Protein 6KIP (pdb70)

Structure (mmCIF, N/CA/C/O backbone):
data_6KIP
#
_entry.id   6KIP
#
_cell.length_a   98.012
_cell.length_b   98.012
_cell.length_c   140.000
_cell.angle_alpha   90.000
_cell.angle_beta   90.000
_cell.angle_gamma   90.000
#
_symmetry.space_group_name_H-M   'P 41 21 2'
#
loop_
_entity.id
_entity.type
_entity.pdbx_description
1 polymer 'Receptor-type tyrosine-protein phosphatase delta'
2 polymer Liprin-alpha-3
3 water water
#
loop_
_atom_site.group_PDB
_atom_site.id
_atom_site.type_symbol
_atom_site.label_atom_id
_atom_site.label_alt_id
_atom_site.label_comp_id
_atom_site.label_asym_id
_atom_site.label_entity_id
_atom_site.label_seq_id
_atom_site.pdbx_PDB_ins_code
_atom_site.Cartn_x
_atom_site.Cartn_y
_atom_site.Cartn_z
_atom_site.occupancy
_atom_site.B_iso_or_equiv
_atom_site.auth_seq_id
_atom_site.auth_comp_id
_atom_site.auth_asym_id
_atom_site.auth_atom_id
_atom_site.pdbx_PDB_model_num
ATOM 1 N N . MET A 1 1 ? 64.286 -10.958 -17.685 1.00 60.46 1212 MET A N 1
ATOM 2 C CA . MET A 1 1 ? 64.215 -12.307 -17.132 1.00 65.18 1212 MET A CA 1
ATOM 3 C C . MET A 1 1 ? 62.779 -12.718 -16.842 1.00 68.59 1212 MET A C 1
ATOM 4 O O . MET A 1 1 ? 62.031 -11.975 -16.201 1.00 71.69 1212 MET A O 1
ATOM 9 N N . ASN A 1 2 ? 62.392 -13.901 -17.313 1.00 66.05 1213 ASN A N 1
ATOM 10 C CA . ASN A 1 2 ? 61.020 -14.345 -17.137 1.00 56.91 1213 ASN A CA 1
ATOM 11 C C . ASN A 1 2 ? 60.779 -14.845 -15.728 1.00 47.09 1213 ASN A C 1
ATOM 12 O O . ASN A 1 2 ? 61.417 -15.791 -15.266 1.00 48.03 1213 ASN A O 1
ATOM 17 N N . THR A 1 3 ? 59.845 -14.192 -15.053 1.00 33.43 1214 THR A N 1
ATOM 18 C CA . THR A 1 3 ? 59.471 -14.555 -13.702 1.00 28.68 1214 THR A CA 1
ATOM 19 C C . THR A 1 3 ? 58.030 -15.034 -13.679 1.00 25.37 1214 THR A C 1
ATOM 20 O O . THR A 1 3 ? 57.435 -15.173 -12.615 1.00 23.87 1214 THR A O 1
ATOM 24 N N . GLU A 1 4 ? 57.457 -15.259 -14.854 1.00 25.55 1215 GLU A N 1
ATOM 25 C CA . GLU A 1 4 ? 56.104 -15.788 -14.896 1.00 28.32 1215 GLU A CA 1
ATOM 26 C C . GLU A 1 4 ? 56.221 -17.292 -14.965 1.00 29.03 1215 GLU A C 1
ATOM 27 O O . GLU A 1 4 ? 56.866 -17.824 -15.856 1.00 32.92 1215 GLU A O 1
ATOM 33 N N . VAL A 1 5 ? 55.613 -17.986 -14.017 1.00 23.08 1216 VAL A N 1
ATOM 34 C CA . VAL A 1 5 ? 55.776 -19.426 -13.981 1.00 34.83 1216 VAL A CA 1
ATOM 35 C C . VAL A 1 5 ? 54.417 -20.113 -14.014 1.00 28.90 1216 VAL A C 1
ATOM 36 O O . VAL A 1 5 ? 53.483 -19.690 -13.332 1.00 29.52 1216 VAL A O 1
ATOM 40 N N . PRO A 1 6 ? 54.281 -21.148 -14.849 1.00 27.38 1217 PRO A N 1
ATOM 41 C CA . PRO A 1 6 ? 53.036 -21.920 -14.818 1.00 29.56 1217 PRO A CA 1
ATOM 42 C C . PRO A 1 6 ? 52.933 -22.689 -13.505 1.00 27.71 1217 PRO A C 1
ATOM 43 O O . PRO A 1 6 ? 53.967 -23.024 -12.926 1.00 27.96 1217 PRO A O 1
ATOM 47 N N . ALA A 1 7 ? 51.713 -22.947 -13.044 1.00 28.50 1218 ALA A N 1
ATOM 48 C CA . ALA A 1 7 ? 51.489 -23.555 -11.731 1.00 28.17 1218 ALA A CA 1
ATOM 49 C C . ALA A 1 7 ? 52.348 -24.802 -11.514 1.00 29.51 1218 ALA A C 1
ATOM 50 O O . ALA A 1 7 ? 52.983 -24.956 -10.479 1.00 27.88 1218 ALA A O 1
ATOM 52 N N . ARG A 1 8 ? 52.382 -25.678 -12.513 1.00 31.58 1219 ARG A N 1
ATOM 53 C CA . ARG A 1 8 ? 53.067 -26.957 -12.373 1.00 29.70 1219 ARG A CA 1
ATOM 54 C C . ARG A 1 8 ? 54.585 -26.788 -12.210 1.00 28.07 1219 ARG A C 1
ATOM 55 O O . ARG A 1 8 ? 55.273 -27.716 -11.808 1.00 31.29 1219 ARG A O 1
ATOM 63 N N . ASN A 1 9 ? 55.104 -25.601 -12.507 1.00 25.27 1220 ASN A N 1
ATOM 64 C CA . ASN A 1 9 ? 56.534 -25.359 -12.348 1.00 27.47 1220 ASN A CA 1
ATOM 65 C C . ASN A 1 9 ? 56.873 -24.565 -11.089 1.00 28.70 1220 ASN A C 1
ATOM 66 O O . ASN A 1 9 ? 58.042 -24.279 -10.815 1.00 26.84 1220 ASN A O 1
ATOM 71 N N . LEU A 1 10 ? 55.852 -24.237 -10.314 1.00 23.84 1221 LEU A N 1
ATOM 72 C CA . LEU A 1 10 ? 56.042 -23.351 -9.166 1.00 24.02 1221 LEU A CA 1
ATOM 73 C C . LEU A 1 10 ? 56.903 -23.985 -8.076 1.00 24.09 1221 LEU A C 1
ATOM 74 O O . LEU A 1 10 ? 57.766 -23.328 -7.501 1.00 26.97 1221 LEU A O 1
ATOM 79 N N . TYR A 1 11 ? 56.673 -25.258 -7.794 1.00 24.57 1222 TYR A N 1
ATOM 80 C CA . TYR A 1 11 ? 57.520 -25.969 -6.838 1.00 30.47 1222 TYR A CA 1
ATOM 81 C C . TYR A 1 11 ? 58.994 -25.890 -7.252 1.00 38.11 1222 TYR A C 1
ATOM 82 O O . TYR A 1 11 ? 59.846 -25.493 -6.453 1.00 28.61 1222 TYR A O 1
ATOM 91 N N . ALA A 1 12 ? 59.290 -26.265 -8.497 1.00 28.96 1223 ALA A N 1
ATOM 92 C CA . ALA A 1 12 ? 60.666 -26.286 -8.982 1.00 33.75 1223 ALA A CA 1
ATOM 93 C C . ALA A 1 12 ? 61.283 -24.886 -9.008 1.00 31.10 1223 ALA A C 1
ATOM 94 O O . ALA A 1 12 ? 62.437 -24.704 -8.635 1.00 32.67 1223 ALA A O 1
ATOM 96 N N . TYR A 1 13 ? 60.506 -23.903 -9.444 1.00 29.44 1224 TYR A N 1
ATOM 97 C CA . TYR A 1 13 ? 60.957 -22.514 -9.465 1.00 29.32 1224 TYR A CA 1
ATOM 98 C C . TYR A 1 13 ? 61.383 -22.012 -8.077 1.00 30.96 1224 TYR A C 1
ATOM 99 O O . TYR A 1 13 ? 62.446 -21.412 -7.920 1.00 30.47 1224 TYR A O 1
ATOM 108 N N . ILE A 1 14 ? 60.547 -22.261 -7.076 1.00 27.71 1225 ILE A N 1
ATOM 109 C CA . ILE A 1 14 ? 60.851 -21.862 -5.705 1.00 27.63 1225 ILE A CA 1
ATOM 110 C C . ILE A 1 14 ? 62.111 -22.567 -5.191 1.00 30.48 1225 ILE A C 1
ATOM 111 O O . ILE A 1 14 ? 62.959 -21.946 -4.549 1.00 30.79 1225 ILE A O 1
ATOM 116 N N . GLN A 1 15 ? 62.231 -23.858 -5.483 1.00 30.90 1226 GLN A N 1
ATOM 117 C CA . GLN A 1 15 ? 63.432 -24.618 -5.121 1.00 33.33 1226 GLN A CA 1
ATOM 118 C C . GLN A 1 15 ? 64.697 -23.978 -5.700 1.00 35.18 1226 GLN A C 1
ATOM 119 O O . GLN A 1 15 ? 65.714 -23.881 -5.021 1.00 38.05 1226 GLN A O 1
ATOM 125 N N . LYS A 1 16 ? 64.629 -23.534 -6.951 1.00 36.76 1227 LYS A N 1
ATOM 126 C CA . LYS A 1 16 ? 65.779 -22.905 -7.592 1.00 38.42 1227 LYS A CA 1
ATOM 127 C C . LYS A 1 16 ? 66.135 -21.563 -6.933 1.00 36.72 1227 LYS A C 1
ATOM 128 O O . LYS A 1 16 ? 67.312 -21.218 -6.821 1.00 41.79 1227 LYS A O 1
ATOM 134 N N . LEU A 1 17 ? 65.122 -20.815 -6.500 1.00 34.31 1228 LEU A N 1
ATOM 135 C CA . LEU A 1 17 ? 65.349 -19.555 -5.789 1.00 34.53 1228 LEU A CA 1
ATOM 136 C C . LEU A 1 17 ? 66.049 -19.752 -4.441 1.00 36.33 1228 LEU A C 1
ATOM 137 O O . LEU A 1 17 ? 66.894 -18.945 -4.060 1.00 37.82 1228 LEU A O 1
ATOM 142 N N . THR A 1 18 ? 65.693 -20.819 -3.726 1.00 43.35 1229 THR A N 1
ATOM 143 C CA . THR A 1 18 ? 66.305 -21.133 -2.430 1.00 51.66 1229 THR A CA 1
ATOM 144 C C . THR A 1 18 ? 67.773 -21.481 -2.577 1.00 59.71 1229 THR A C 1
ATOM 145 O O . THR A 1 18 ? 68.553 -21.388 -1.625 1.00 64.39 1229 THR A O 1
ATOM 149 N N . GLN A 1 19 ? 68.144 -21.883 -3.785 1.00 66.25 1230 GLN A N 1
ATOM 150 C CA . GLN A 1 19 ? 69.500 -22.327 -4.054 1.00 71.41 1230 GLN A CA 1
ATOM 151 C C . GLN A 1 19 ? 70.398 -21.224 -4.581 1.00 68.06 1230 GLN A C 1
ATOM 152 O O . GLN A 1 19 ? 69.952 -20.248 -5.187 1.00 61.81 1230 GLN A O 1
ATOM 158 N N . ILE A 1 20 ? 71.683 -21.424 -4.338 1.00 73.59 1231 ILE A N 1
ATOM 159 C CA . ILE A 1 20 ? 72.735 -20.514 -4.740 1.00 78.37 1231 ILE A CA 1
ATOM 160 C C . ILE A 1 20 ? 73.687 -21.273 -5.662 1.00 82.53 1231 ILE A C 1
ATOM 161 O O . ILE A 1 20 ? 74.149 -22.363 -5.316 1.00 81.69 1231 ILE A O 1
ATOM 166 N N . GLU A 1 21 ? 73.971 -20.721 -6.839 1.00 88.25 1232 GLU A N 1
ATOM 167 C CA . GLU A 1 21 ? 74.758 -21.472 -7.818 1.00 98.76 1232 GLU A CA 1
ATOM 168 C C . GLU A 1 21 ? 75.487 -20.592 -8.853 1.00 106.38 1232 GLU A C 1
ATOM 169 O O . GLU A 1 21 ? 75.172 -19.409 -9.009 1.00 107.85 1232 GLU A O 1
ATOM 175 N N . THR A 1 22 ? 76.467 -21.195 -9.536 1.00 105.10 1233 THR A N 1
ATOM 176 C CA . THR A 1 22 ? 77.340 -20.546 -10.532 1.00 105.62 1233 THR A CA 1
ATOM 177 C C . THR A 1 22 ? 78.081 -19.296 -10.044 1.00 105.89 1233 THR A C 1
ATOM 178 O O . THR A 1 22 ? 78.093 -18.272 -10.730 1.00 105.57 1233 THR A O 1
ATOM 182 N N . GLY A 1 23 ? 78.705 -19.382 -8.872 1.00 107.31 1234 GLY A N 1
ATOM 183 C CA . GLY A 1 23 ? 79.641 -18.360 -8.424 1.00 109.07 1234 GLY A CA 1
ATOM 184 C C . GLY A 1 23 ? 79.112 -17.022 -7.920 1.00 106.99 1234 GLY A C 1
ATOM 185 O O . GLY A 1 23 ? 79.772 -15.993 -8.089 1.00 107.64 1234 GLY A O 1
ATOM 186 N N . GLU A 1 24 ? 77.935 -17.017 -7.301 1.00 102.12 1235 GLU A N 1
ATOM 187 C CA . GLU A 1 24 ? 77.476 -15.824 -6.598 1.00 100.58 1235 GLU A CA 1
ATOM 188 C C . GLU A 1 24 ? 77.311 -16.137 -5.121 1.00 99.80 1235 GLU A C 1
ATOM 189 O O . GLU A 1 24 ? 77.003 -17.268 -4.756 1.00 100.20 1235 GLU A O 1
ATOM 195 N N . ASN A 1 25 ? 77.534 -15.138 -4.276 1.00 99.24 1236 ASN A N 1
ATOM 196 C CA . ASN A 1 25 ? 77.403 -15.313 -2.834 1.00 99.04 1236 ASN A CA 1
ATOM 197 C C . ASN A 1 25 ? 75.948 -15.471 -2.371 1.00 91.04 1236 ASN A C 1
ATOM 198 O O . ASN A 1 25 ? 75.691 -16.056 -1.319 1.00 89.78 1236 ASN A O 1
ATOM 203 N N . VAL A 1 26 ? 74.999 -14.964 -3.158 1.00 83.38 1237 VAL A N 1
ATOM 204 C CA . VAL A 1 26 ? 73.609 -14.875 -2.704 1.00 77.08 1237 VAL A CA 1
ATOM 205 C C . VAL A 1 26 ? 72.620 -15.784 -3.459 1.00 67.68 1237 VAL A C 1
ATOM 206 O O . VAL A 1 26 ? 72.851 -16.163 -4.610 1.00 67.89 1237 VAL A O 1
ATOM 210 N N . THR A 1 27 ? 71.515 -16.120 -2.795 1.00 55.93 1238 THR A N 1
ATOM 211 C CA . THR A 1 27 ? 70.484 -16.990 -3.365 1.00 49.35 1238 THR A CA 1
ATOM 212 C C . THR A 1 27 ? 69.696 -16.319 -4.484 1.00 46.77 1238 THR A C 1
ATOM 213 O O . THR A 1 27 ? 69.673 -15.092 -4.587 1.00 46.14 1238 THR A O 1
ATOM 217 N N . GLY A 1 28 ? 69.038 -17.135 -5.306 1.00 43.72 1239 GLY A N 1
ATOM 218 C CA . GLY A 1 28 ? 68.204 -16.647 -6.392 1.00 39.53 1239 GLY A CA 1
ATOM 219 C C . GLY A 1 28 ? 67.080 -15.766 -5.886 1.00 36.10 1239 GLY A C 1
ATOM 220 O O . GLY A 1 28 ? 66.703 -14.797 -6.547 1.00 35.43 1239 GLY A O 1
ATOM 221 N N . MET A 1 29 ? 66.554 -16.096 -4.707 1.00 35.75 1240 MET A N 1
ATOM 222 C CA . MET A 1 29 ? 65.497 -15.300 -4.083 1.00 35.69 1240 MET A CA 1
ATOM 223 C C . MET A 1 29 ? 65.996 -13.892 -3.761 1.00 40.00 1240 MET A C 1
ATOM 224 O O . MET A 1 29 ? 65.348 -12.893 -4.094 1.00 38.98 1240 MET A O 1
ATOM 229 N N . GLU A 1 30 ? 67.155 -13.816 -3.120 1.00 39.94 1241 GLU A N 1
ATOM 230 C CA . GLU A 1 30 ? 67.715 -12.532 -2.722 1.00 42.89 1241 GLU A CA 1
ATOM 231 C C . GLU A 1 30 ? 68.025 -11.676 -3.947 1.00 39.75 1241 GLU A C 1
ATOM 232 O O . GLU A 1 30 ? 67.816 -10.462 -3.931 1.00 40.82 1241 GLU A O 1
ATOM 238 N N . LEU A 1 31 ? 68.507 -12.313 -5.011 1.00 39.40 1242 LEU A N 1
ATOM 239 C CA . LEU A 1 31 ? 68.810 -11.609 -6.257 1.00 43.25 1242 LEU A CA 1
ATOM 240 C C . LEU A 1 31 ? 67.541 -11.037 -6.889 1.00 43.50 1242 LEU A C 1
ATOM 241 O O . LEU A 1 31 ? 67.526 -9.914 -7.396 1.00 41.02 1242 LEU A O 1
ATOM 246 N N . GLU A 1 32 ? 66.471 -11.820 -6.848 1.00 34.99 1243 GLU A N 1
ATOM 247 C CA . GLU A 1 32 ? 65.223 -11.411 -7.448 1.00 32.98 1243 GLU A CA 1
ATOM 248 C C . GLU A 1 32 ? 64.630 -10.233 -6.673 1.00 34.60 1243 GLU A C 1
ATOM 249 O O . GLU A 1 32 ? 64.234 -9.233 -7.270 1.00 31.54 1243 GLU A O 1
ATOM 255 N N . PHE A 1 33 ? 64.599 -10.338 -5.344 1.00 32.34 1244 PHE A N 1
ATOM 256 C CA . PHE A 1 33 ? 64.080 -9.254 -4.504 1.00 31.34 1244 PHE A CA 1
ATOM 257 C C . PHE A 1 33 ? 64.858 -7.959 -4.707 1.00 32.16 1244 PHE A C 1
ATOM 258 O O . PHE A 1 33 ? 64.275 -6.881 -4.733 1.00 35.15 1244 PHE A O 1
ATOM 266 N N . LYS A 1 34 ? 66.172 -8.058 -4.863 1.00 34.54 1245 LYS A N 1
ATOM 267 C CA . LYS A 1 34 ? 66.986 -6.856 -5.044 1.00 37.64 1245 LYS A CA 1
ATOM 268 C C . LYS A 1 34 ? 66.750 -6.245 -6.417 1.00 39.52 1245 LYS A C 1
ATOM 269 O O . LYS A 1 34 ? 66.890 -5.037 -6.596 1.00 40.05 1245 LYS A O 1
ATOM 275 N N . ARG A 1 35 ? 66.361 -7.080 -7.374 1.00 38.59 1246 ARG A N 1
ATOM 276 C CA . ARG A 1 35 ? 66.091 -6.623 -8.731 1.00 42.43 1246 ARG A CA 1
ATOM 277 C C . ARG A 1 35 ? 64.854 -5.716 -8.786 1.00 44.23 1246 ARG A C 1
ATOM 278 O O . ARG A 1 35 ? 64.705 -4.903 -9.701 1.00 45.34 1246 ARG A O 1
ATOM 286 N N . LEU A 1 36 ? 63.974 -5.846 -7.797 1.00 41.79 1247 LEU A N 1
ATOM 287 C CA . LEU A 1 36 ? 62.816 -4.959 -7.696 1.00 43.09 1247 LEU A CA 1
ATOM 288 C C . LEU A 1 36 ? 63.232 -3.510 -7.481 1.00 45.88 1247 LEU A C 1
ATOM 289 O O . LEU A 1 36 ? 62.526 -2.595 -7.888 1.00 49.88 1247 LEU A O 1
ATOM 294 N N . ALA A 1 37 ? 64.369 -3.313 -6.823 1.00 52.87 1248 ALA A N 1
ATOM 295 C CA . ALA A 1 37 ? 64.846 -1.978 -6.461 1.00 60.58 1248 ALA A CA 1
ATOM 296 C C . ALA A 1 37 ? 65.045 -1.051 -7.664 1.00 69.10 1248 ALA A C 1
ATOM 297 O O . ALA A 1 37 ? 64.589 0.094 -7.647 1.00 73.98 1248 ALA A O 1
ATOM 299 N N . SER A 1 38 ? 65.716 -1.548 -8.701 1.00 71.64 1249 SER A N 1
ATOM 300 C CA . SER A 1 38 ? 66.031 -0.753 -9.893 1.00 75.28 1249 SER A CA 1
ATOM 301 C C . SER A 1 38 ? 64.808 -0.108 -10.553 1.00 76.13 1249 SER A C 1
ATOM 302 O O . SER A 1 38 ? 64.914 0.931 -11.214 1.00 75.50 1249 SER A O 1
ATOM 305 N N . SER A 1 39 ? 63.653 -0.737 -10.370 1.00 74.95 1250 SER A N 1
ATOM 306 C CA . SER A 1 39 ? 62.408 -0.253 -10.949 1.00 77.88 1250 SER A CA 1
ATOM 307 C C . SER A 1 39 ? 61.982 1.073 -10.321 1.00 77.70 1250 SER A C 1
ATOM 308 O O . SER A 1 39 ? 62.151 2.138 -10.917 1.00 79.52 1250 SER A O 1
ATOM 311 N N . THR A 1 43 ? 56.831 5.399 -10.965 1.00 82.91 1254 THR A N 1
ATOM 312 C CA . THR A 1 43 ? 57.340 6.476 -10.122 1.00 81.52 1254 THR A CA 1
ATOM 313 C C . THR A 1 43 ? 56.627 7.794 -10.418 1.00 77.35 1254 THR A C 1
ATOM 314 O O . THR A 1 43 ? 56.622 8.276 -11.555 1.00 76.16 1254 THR A O 1
ATOM 318 N N . SER A 1 44 ? 56.016 8.357 -9.378 1.00 71.29 1255 SER A N 1
ATOM 319 C CA . SER A 1 44 ? 55.408 9.687 -9.426 1.00 63.90 1255 SER A CA 1
ATOM 320 C C . SER A 1 44 ? 56.123 10.592 -8.404 1.00 58.93 1255 SER A C 1
ATOM 321 O O . SER A 1 44 ? 57.283 10.350 -8.076 1.00 56.36 1255 SER A O 1
ATOM 324 N N . ARG A 1 45 ? 55.446 11.618 -7.896 1.00 58.73 1256 ARG A N 1
ATOM 325 C CA . ARG A 1 45 ? 56.086 12.569 -6.975 1.00 55.75 1256 ARG A CA 1
ATOM 326 C C . ARG A 1 45 ? 55.409 12.611 -5.604 1.00 46.22 1256 ARG A C 1
ATOM 327 O O . ARG A 1 45 ? 54.246 12.248 -5.477 1.00 40.35 1256 ARG A O 1
ATOM 335 N N . PHE A 1 46 ? 56.135 13.074 -4.589 1.00 49.07 1257 PHE A N 1
ATOM 336 C CA . PHE A 1 46 ? 55.557 13.294 -3.259 1.00 48.95 1257 PHE A CA 1
ATOM 337 C C . PHE A 1 46 ? 55.363 14.783 -2.974 1.00 55.77 1257 PHE A C 1
ATOM 338 O O . PHE A 1 46 ? 56.257 15.431 -2.431 1.00 65.56 1257 PHE A O 1
ATOM 346 N N . ILE A 1 47 ? 54.199 15.323 -3.322 1.00 55.85 1258 ILE A N 1
ATOM 347 C CA . ILE A 1 47 ? 53.965 16.757 -3.172 1.00 61.28 1258 ILE A CA 1
ATOM 348 C C . ILE A 1 47 ? 53.216 17.086 -1.873 1.00 62.16 1258 ILE A C 1
ATOM 349 O O . ILE A 1 47 ? 53.798 17.660 -0.950 1.00 45.04 1258 ILE A O 1
ATOM 354 N N . SER A 1 48 ? 51.938 16.712 -1.805 1.00 49.54 1259 SER A N 1
ATOM 355 C CA . SER A 1 48 ? 51.106 16.980 -0.630 1.00 49.29 1259 SER A CA 1
ATOM 356 C C . SER A 1 48 ? 51.721 16.438 0.658 1.00 45.38 1259 SER A C 1
ATOM 357 O O . SER A 1 48 ? 51.666 17.082 1.707 1.00 37.43 1259 SER A O 1
ATOM 360 N N . ALA A 1 49 ? 52.322 15.259 0.567 1.00 44.08 1260 ALA A N 1
ATOM 361 C CA . ALA A 1 49 ? 52.876 14.589 1.738 1.00 47.71 1260 ALA A CA 1
ATOM 362 C C . ALA A 1 49 ? 54.007 15.368 2.417 1.00 50.63 1260 ALA A C 1
ATOM 363 O O . ALA A 1 49 ? 54.240 15.201 3.618 1.00 50.42 1260 ALA A O 1
ATOM 365 N N . ASN A 1 50 ? 54.702 16.212 1.653 1.00 50.30 1261 ASN A N 1
ATOM 366 C CA . ASN A 1 50 ? 55.874 16.935 2.167 1.00 51.91 1261 ASN A CA 1
ATOM 367 C C . ASN A 1 50 ? 55.586 18.354 2.643 1.00 56.34 1261 ASN A C 1
ATOM 368 O O . ASN A 1 50 ? 56.499 19.076 3.053 1.00 57.14 1261 ASN A O 1
ATOM 373 N N . LEU A 1 51 ? 54.325 18.761 2.571 1.00 57.74 1262 LEU A N 1
ATOM 374 C CA . LEU A 1 51 ? 53.921 20.056 3.101 1.00 64.02 1262 LEU A CA 1
ATOM 375 C C . LEU A 1 51 ? 54.101 20.062 4.620 1.00 64.60 1262 LEU A C 1
ATOM 376 O O . LEU A 1 51 ? 53.643 19.144 5.300 1.00 68.62 1262 LEU A O 1
ATOM 381 N N . PRO A 1 52 ? 54.784 21.088 5.154 1.00 55.86 1263 PRO A N 1
ATOM 382 C CA . PRO A 1 52 ? 55.010 21.248 6.597 1.00 55.32 1263 PRO A CA 1
ATOM 383 C C . PRO A 1 52 ? 53.735 21.073 7.417 1.00 51.42 1263 PRO A C 1
ATOM 384 O O . PRO A 1 52 ? 53.782 20.586 8.543 1.00 51.84 1263 PRO A O 1
ATOM 388 N N . CYS A 1 53 ? 52.604 21.453 6.839 1.00 43.40 1264 CYS A N 1
ATOM 389 C CA . CYS A 1 53 ? 51.320 21.285 7.498 1.00 51.00 1264 CYS A CA 1
ATOM 390 C C . CYS A 1 53 ? 50.899 19.810 7.581 1.00 49.81 1264 CYS A C 1
ATOM 391 O O . CYS A 1 53 ? 49.957 19.475 8.298 1.00 51.88 1264 CYS A O 1
ATOM 394 N N . ASN A 1 54 ? 51.594 18.938 6.852 1.00 47.27 1265 ASN A N 1
ATOM 395 C CA . ASN A 1 54 ? 51.246 17.511 6.824 1.00 42.15 1265 ASN A CA 1
ATOM 396 C C . ASN A 1 54 ? 52.284 16.573 7.429 1.00 43.37 1265 ASN A C 1
ATOM 397 O O . ASN A 1 54 ? 52.103 15.358 7.397 1.00 45.55 1265 ASN A O 1
ATOM 402 N N . LYS A 1 55 ? 53.376 17.107 7.965 1.00 42.52 1266 LYS A N 1
ATOM 403 C CA . LYS A 1 55 ? 54.496 16.234 8.298 1.00 43.89 1266 LYS A CA 1
ATOM 404 C C . LYS A 1 55 ? 54.143 15.329 9.472 1.00 42.54 1266 LYS A C 1
ATOM 405 O O . LYS A 1 55 ? 54.589 14.187 9.540 1.00 43.72 1266 LYS A O 1
ATOM 411 N N . PHE A 1 56 ? 53.303 15.830 10.371 1.00 37.94 1267 PHE A N 1
ATOM 412 C CA . PHE A 1 56 ? 52.878 15.055 11.532 1.00 39.07 1267 PHE A CA 1
ATOM 413 C C . PHE A 1 56 ? 51.829 14.010 11.168 1.00 38.06 1267 PHE A C 1
ATOM 414 O O . PHE A 1 56 ? 51.462 13.187 12.004 1.00 38.68 1267 PHE A O 1
ATOM 422 N N . LYS A 1 57 ? 51.342 14.044 9.932 1.00 30.80 1268 LYS A N 1
ATOM 423 C CA . LYS A 1 57 ? 50.330 13.092 9.499 1.00 28.79 1268 LYS A CA 1
ATOM 424 C C . LYS A 1 57 ? 50.947 11.809 8.937 1.00 33.42 1268 LYS A C 1
ATOM 425 O O . LYS A 1 57 ? 50.229 10.868 8.603 1.00 31.69 1268 LYS A O 1
ATOM 431 N N . ASN A 1 58 ? 52.275 11.776 8.836 1.00 34.92 1269 ASN A N 1
ATOM 432 C CA . ASN A 1 58 ? 52.990 10.598 8.335 1.00 30.37 1269 ASN A CA 1
ATOM 433 C C . ASN A 1 58 ? 53.656 9.806 9.458 1.00 30.42 1269 ASN A C 1
ATOM 434 O O . ASN A 1 58 ? 54.343 10.380 10.295 1.00 26.67 1269 ASN A O 1
ATOM 439 N N . ARG A 1 59 ? 53.479 8.489 9.468 1.00 26.58 1270 ARG A N 1
ATOM 440 C CA . ARG A 1 59 ? 54.102 7.682 10.516 1.00 30.58 1270 ARG A CA 1
ATOM 441 C C . ARG A 1 59 ? 55.614 7.596 10.324 1.00 36.60 1270 ARG A C 1
ATOM 442 O O . ARG A 1 59 ? 56.363 7.606 11.293 1.00 33.64 1270 ARG A O 1
ATOM 450 N N . LEU A 1 60 ? 56.055 7.516 9.069 1.00 27.36 1271 LEU A N 1
ATOM 451 C CA . LEU A 1 60 ? 57.483 7.507 8.737 1.00 26.93 1271 LEU A CA 1
ATOM 452 C C . LEU A 1 60 ? 57.758 8.513 7.633 1.00 33.60 1271 LEU A C 1
ATOM 453 O O . LEU A 1 60 ? 57.061 8.510 6.614 1.00 31.11 1271 LEU A O 1
ATOM 458 N N . VAL A 1 61 ? 58.780 9.347 7.811 1.00 39.59 1272 VAL A N 1
ATOM 459 C CA . VAL A 1 61 ? 59.042 10.431 6.866 1.00 41.03 1272 VAL A CA 1
ATOM 460 C C . VAL A 1 61 ? 59.344 9.910 5.461 1.00 40.51 1272 VAL A C 1
ATOM 461 O O . VAL A 1 61 ? 59.080 10.588 4.473 1.00 39.44 1272 VAL A O 1
ATOM 465 N N . ASN A 1 62 ? 59.853 8.685 5.380 1.00 40.23 1273 ASN A N 1
ATOM 466 C CA . ASN A 1 62 ? 60.253 8.104 4.111 1.00 37.60 1273 ASN A CA 1
ATOM 467 C C . ASN A 1 62 ? 59.197 7.195 3.474 1.00 34.51 1273 ASN A C 1
ATOM 468 O O . ASN A 1 62 ? 59.476 6.537 2.479 1.00 35.14 1273 ASN A O 1
ATOM 473 N N . ILE A 1 63 ? 57.994 7.134 4.040 1.00 29.14 1274 ILE A N 1
ATOM 474 C CA . ILE A 1 63 ? 56.902 6.424 3.367 1.00 22.39 1274 ILE A CA 1
ATOM 475 C C . ILE A 1 63 ? 55.747 7.392 3.140 1.00 26.07 1274 ILE A C 1
ATOM 476 O O . ILE A 1 63 ? 55.045 7.772 4.076 1.00 28.07 1274 ILE A O 1
ATOM 481 N N . MET A 1 64 ? 55.568 7.801 1.892 1.00 26.36 1275 MET A N 1
ATOM 482 C CA . MET A 1 64 ? 54.557 8.779 1.517 1.00 26.07 1275 MET A CA 1
ATOM 483 C C . MET A 1 64 ? 53.854 8.332 0.225 1.00 28.10 1275 MET A C 1
ATOM 484 O O . MET A 1 64 ? 54.449 7.626 -0.576 1.00 26.98 1275 MET A O 1
ATOM 489 N N . PRO A 1 65 ? 52.591 8.747 0.019 1.00 25.52 1276 PRO A N 1
ATOM 490 C CA . PRO A 1 65 ? 51.907 8.326 -1.205 1.00 27.07 1276 PRO A CA 1
ATOM 491 C C . PRO A 1 65 ? 52.413 9.080 -2.429 1.00 27.93 1276 PRO A C 1
ATOM 492 O O . PRO A 1 65 ? 52.830 10.246 -2.321 1.00 28.14 1276 PRO A O 1
ATOM 496 N N . TYR A 1 66 ? 52.409 8.403 -3.575 1.00 24.50 1277 TYR A N 1
ATOM 497 C CA . TYR A 1 66 ? 52.663 9.050 -4.858 1.00 26.72 1277 TYR A CA 1
ATOM 498 C C . TYR A 1 66 ? 51.494 9.980 -5.146 1.00 27.70 1277 TYR A C 1
ATOM 499 O O . TYR A 1 66 ? 50.358 9.693 -4.767 1.00 24.28 1277 TYR A O 1
ATOM 508 N N . GLU A 1 67 ? 51.752 11.080 -5.836 1.00 32.69 1278 GLU A N 1
ATOM 509 C CA . GLU A 1 67 ? 50.687 12.032 -6.137 1.00 39.33 1278 GLU A CA 1
ATOM 510 C C . GLU A 1 67 ? 49.641 11.445 -7.096 1.00 30.89 1278 GLU A C 1
ATOM 511 O O . GLU A 1 67 ? 48.447 11.694 -6.946 1.00 31.02 1278 GLU A O 1
ATOM 517 N N . SER A 1 68 ? 50.098 10.671 -8.074 1.00 27.80 1279 SER A N 1
ATOM 518 C CA . SER A 1 68 ? 49.216 10.095 -9.093 1.00 29.15 1279 SER A CA 1
ATOM 519 C C . SER A 1 68 ? 48.171 9.100 -8.559 1.00 27.15 1279 SER A C 1
ATOM 520 O O . SER A 1 68 ? 47.159 8.860 -9.214 1.00 30.37 1279 SER A O 1
ATOM 523 N N . THR A 1 69 ? 48.407 8.509 -7.388 1.00 22.76 1280 THR A N 1
ATOM 524 C CA . THR A 1 69 ? 47.466 7.514 -6.864 1.00 23.05 1280 THR A CA 1
ATOM 525 C C . THR A 1 69 ? 47.024 7.809 -5.438 1.00 23.85 1280 THR A C 1
ATOM 526 O O . THR A 1 69 ? 46.444 6.956 -4.773 1.00 22.12 1280 THR A O 1
ATOM 530 N N . ARG A 1 70 ? 47.279 9.017 -4.958 1.00 27.25 1281 ARG A N 1
ATOM 531 C CA . ARG A 1 70 ? 46.996 9.280 -3.559 1.00 31.32 1281 ARG A CA 1
ATOM 532 C C . ARG A 1 70 ? 45.497 9.407 -3.351 1.00 21.35 1281 ARG A C 1
ATOM 533 O O . ARG A 1 70 ? 44.766 9.865 -4.221 1.00 22.26 1281 ARG A O 1
ATOM 541 N N . VAL A 1 71 ? 45.045 8.977 -2.190 1.00 20.63 1282 VAL A N 1
ATOM 542 C CA . VAL A 1 71 ? 43.654 9.133 -1.789 1.00 26.22 1282 VAL A CA 1
ATOM 543 C C . VAL A 1 71 ? 43.453 10.541 -1.246 1.00 27.14 1282 VAL A C 1
ATOM 544 O O . VAL A 1 71 ? 43.986 10.878 -0.200 1.00 26.64 1282 VAL A O 1
ATOM 548 N N . CYS A 1 72 ? 42.693 11.365 -1.965 1.00 25.96 1283 CYS A N 1
ATOM 549 C CA . CYS A 1 72 ? 42.469 12.746 -1.554 1.00 26.11 1283 CYS A CA 1
ATOM 550 C C . CYS A 1 72 ? 41.185 12.909 -0.763 1.00 28.66 1283 CYS A C 1
ATOM 551 O O . CYS A 1 72 ? 40.155 12.349 -1.116 1.00 34.27 1283 CYS A O 1
ATOM 554 N N . LEU A 1 73 ? 41.253 13.703 0.296 1.00 30.14 1284 LEU A N 1
ATOM 555 C CA . LEU A 1 73 ? 40.058 14.130 0.999 1.00 32.42 1284 LEU A CA 1
ATOM 556 C C . LEU A 1 73 ? 39.565 15.460 0.442 1.00 33.23 1284 LEU A C 1
ATOM 557 O O . LEU A 1 73 ? 40.341 16.236 -0.122 1.00 36.63 1284 LEU A O 1
ATOM 562 N N . GLN A 1 74 ? 38.272 15.722 0.586 1.00 33.40 1285 GLN A N 1
ATOM 563 C CA . GLN A 1 74 ? 37.737 17.044 0.262 1.00 38.52 1285 GLN A CA 1
ATOM 564 C C . GLN A 1 74 ? 38.314 18.076 1.216 1.00 42.85 1285 GLN A C 1
ATOM 565 O O . GLN A 1 74 ? 38.295 17.873 2.430 1.00 40.73 1285 GLN A O 1
ATOM 571 N N . PRO A 1 75 ? 38.842 19.183 0.666 1.00 47.46 1286 PRO A N 1
ATOM 572 C CA . PRO A 1 75 ? 39.435 20.242 1.489 1.00 46.83 1286 PRO A CA 1
ATOM 573 C C . PRO A 1 75 ? 38.407 20.831 2.444 1.00 45.68 1286 PRO A C 1
ATOM 574 O O . PRO A 1 75 ? 37.216 20.841 2.131 1.00 45.76 1286 PRO A O 1
ATOM 578 N N . ILE A 1 76 ? 38.862 21.289 3.603 1.00 41.55 1287 ILE A N 1
ATOM 579 C CA . ILE A 1 76 ? 37.989 21.957 4.558 1.00 50.73 1287 ILE A CA 1
ATOM 580 C C . ILE A 1 76 ? 38.333 23.437 4.566 1.00 56.93 1287 ILE A C 1
ATOM 581 O O . ILE A 1 76 ? 39.513 23.794 4.507 1.00 54.22 1287 ILE A O 1
ATOM 586 N N . ARG A 1 77 ? 37.300 24.282 4.611 1.00 63.14 1288 ARG A N 1
ATOM 587 C CA . ARG A 1 77 ? 37.451 25.740 4.614 1.00 67.67 1288 ARG A CA 1
ATOM 588 C C . ARG A 1 77 ? 38.566 26.240 5.521 1.00 63.63 1288 ARG A C 1
ATOM 589 O O . ARG A 1 77 ? 38.476 26.112 6.741 1.00 64.50 1288 ARG A O 1
ATOM 597 N N . GLY A 1 78 ? 39.616 26.800 4.924 1.00 61.96 1289 GLY A N 1
ATOM 598 C CA . GLY A 1 78 ? 40.620 27.541 5.675 1.00 62.84 1289 GLY A CA 1
ATOM 599 C C . GLY A 1 78 ? 41.714 26.724 6.341 1.00 63.78 1289 GLY A C 1
ATOM 600 O O . GLY A 1 78 ? 42.659 27.279 6.912 1.00 54.16 1289 GLY A O 1
ATOM 601 N N . VAL A 1 79 ? 41.587 25.404 6.275 1.00 56.97 1290 VAL A N 1
ATOM 602 C CA . VAL A 1 79 ? 42.589 24.511 6.831 1.00 53.37 1290 VAL A CA 1
ATOM 603 C C . VAL A 1 79 ? 43.444 23.958 5.714 1.00 56.55 1290 VAL A C 1
ATOM 604 O O . VAL A 1 79 ? 42.980 23.114 4.936 1.00 56.40 1290 VAL A O 1
ATOM 608 N N . GLU A 1 80 ? 44.683 24.426 5.611 1.00 54.37 1291 GLU A N 1
ATOM 609 C CA . GLU A 1 80 ? 45.568 23.865 4.603 1.00 57.20 1291 GLU A CA 1
ATOM 610 C C . GLU A 1 80 ? 45.981 22.463 5.039 1.00 52.57 1291 GLU A C 1
ATOM 611 O O . GLU A 1 80 ? 46.059 22.165 6.238 1.00 47.26 1291 GLU A O 1
ATOM 617 N N . GLY A 1 81 ? 46.212 21.598 4.059 1.00 53.97 1292 GLY A N 1
ATOM 618 C CA . GLY A 1 81 ? 46.575 20.217 4.324 1.00 53.06 1292 GLY A CA 1
ATOM 619 C C . 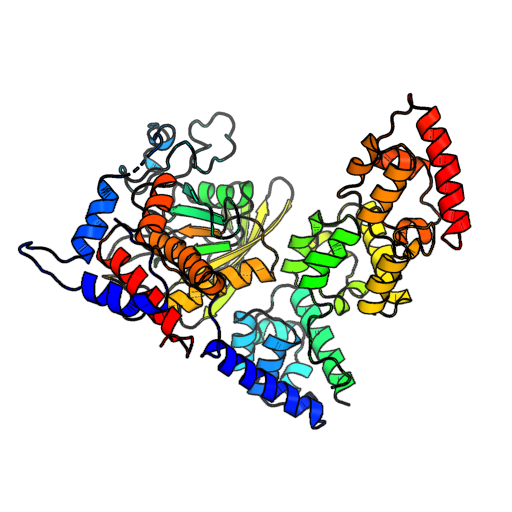GLY A 1 81 ? 45.412 19.297 4.657 1.00 49.95 1292 GLY A C 1
ATOM 620 O O . GLY A 1 81 ? 45.602 18.096 4.860 1.00 46.19 1292 GLY A O 1
ATOM 621 N N . SER A 1 82 ? 44.204 19.846 4.700 1.00 46.77 1293 SER A N 1
ATOM 622 C CA . SER A 1 82 ? 43.041 19.073 5.130 1.00 42.14 1293 SER A CA 1
ATOM 623 C C . SER A 1 82 ? 42.595 18.040 4.099 1.00 38.77 1293 SER A C 1
ATOM 624 O O . SER A 1 82 ? 41.772 17.176 4.411 1.00 33.60 1293 SER A O 1
ATOM 627 N N . ASP A 1 83 ? 43.141 18.118 2.887 1.00 34.57 1294 ASP A N 1
ATOM 628 C CA . ASP A 1 83 ? 42.848 17.128 1.851 1.00 38.69 1294 ASP A CA 1
ATOM 629 C C . ASP A 1 83 ? 43.791 15.934 1.904 1.00 36.69 1294 ASP A C 1
ATOM 630 O O . ASP A 1 83 ? 43.700 15.037 1.070 1.00 32.76 1294 ASP A O 1
ATOM 635 N N . TYR A 1 84 ? 44.704 15.918 2.872 1.00 30.64 1295 TYR A N 1
ATOM 636 C CA . TYR A 1 84 ? 45.761 14.914 2.861 1.00 33.59 1295 TYR A CA 1
ATOM 637 C C . TYR A 1 84 ? 45.626 13.801 3.911 1.00 32.09 1295 TYR A C 1
ATOM 638 O O . TYR A 1 84 ? 45.368 14.055 5.088 1.00 31.05 1295 TYR A O 1
ATOM 647 N N . ILE A 1 85 ? 45.837 12.571 3.459 1.00 27.55 1296 ILE A N 1
ATOM 648 C CA . ILE A 1 85 ? 46.041 11.421 4.332 1.00 23.96 1296 ILE A CA 1
ATOM 649 C C . ILE A 1 85 ? 47.072 10.490 3.685 1.00 25.50 1296 ILE A C 1
ATOM 650 O O . ILE A 1 85 ? 47.139 10.375 2.456 1.00 24.26 1296 ILE A O 1
ATOM 655 N N . ASN A 1 86 ? 47.906 9.844 4.493 1.00 22.33 1297 ASN A N 1
ATOM 656 C CA . ASN A 1 86 ? 48.918 8.957 3.931 1.00 25.61 1297 ASN A CA 1
ATOM 657 C C . ASN A 1 86 ? 48.282 7.643 3.481 1.00 23.11 1297 ASN A C 1
ATOM 658 O O . ASN A 1 86 ? 48.212 6.684 4.257 1.00 19.19 1297 ASN A O 1
ATOM 663 N N . ALA A 1 87 ? 47.835 7.603 2.225 1.00 18.68 1298 ALA A N 1
ATOM 664 C CA . ALA A 1 87 ? 47.034 6.493 1.717 1.00 17.81 1298 ALA A CA 1
ATOM 665 C C . ALA A 1 87 ? 47.086 6.512 0.199 1.00 17.33 1298 ALA A C 1
ATOM 666 O O . ALA A 1 87 ? 47.128 7.586 -0.387 1.00 21.16 1298 ALA A O 1
ATOM 668 N N . SER A 1 88 ? 47.061 5.329 -0.415 1.00 16.06 1299 SER A N 1
ATOM 669 C CA . SER A 1 88 ? 47.208 5.173 -1.861 1.00 19.17 1299 SER A CA 1
ATOM 670 C C . SER A 1 88 ? 46.186 4.178 -2.417 1.00 16.68 1299 SER A C 1
ATOM 671 O O . SER A 1 88 ? 45.950 3.144 -1.797 1.00 17.34 1299 SER A O 1
ATOM 674 N N . PHE A 1 89 ? 45.572 4.488 -3.567 1.00 15.79 1300 PHE A N 1
ATOM 675 C CA . PHE A 1 89 ? 44.756 3.496 -4.283 1.00 15.56 1300 PHE A CA 1
ATOM 676 C C . PHE A 1 89 ? 45.631 2.441 -4.961 1.00 20.24 1300 PHE A C 1
ATOM 677 O O . PHE A 1 89 ? 46.673 2.784 -5.535 1.00 18.79 1300 PHE A O 1
ATOM 685 N N . LEU A 1 90 ? 45.202 1.178 -4.923 1.00 17.88 1301 LEU A N 1
ATOM 686 C CA . LEU A 1 90 ? 45.811 0.135 -5.751 1.00 16.89 1301 LEU A CA 1
ATOM 687 C C . LEU A 1 90 ? 44.730 -0.638 -6.473 1.00 19.17 1301 LEU A C 1
ATOM 688 O O . LEU A 1 90 ? 43.674 -0.923 -5.900 1.00 15.60 1301 LEU A O 1
ATOM 693 N N . ASP A 1 91 ? 44.986 -0.961 -7.737 1.00 17.61 1302 ASP A N 1
ATOM 694 C CA . ASP A 1 91 ? 44.056 -1.773 -8.522 1.00 19.41 1302 ASP A CA 1
ATOM 695 C C . ASP A 1 91 ? 44.141 -3.234 -8.084 1.00 18.44 1302 ASP A C 1
ATOM 696 O O . ASP A 1 91 ? 45.156 -3.658 -7.538 1.00 20.87 1302 ASP A O 1
ATOM 701 N N . GLY A 1 92 ? 43.071 -3.995 -8.305 1.00 17.79 1303 GLY A N 1
ATOM 702 C CA . GLY A 1 92 ? 43.064 -5.408 -7.948 1.00 14.58 1303 GLY A CA 1
ATOM 703 C C . GLY A 1 92 ? 42.995 -6.259 -9.213 1.00 25.49 1303 GLY A C 1
ATOM 704 O O . GLY A 1 92 ? 43.155 -5.736 -10.311 1.00 28.32 1303 GLY A O 1
ATOM 705 N N . TYR A 1 93 ? 42.750 -7.558 -9.064 1.00 18.65 1304 TYR A N 1
ATOM 706 C CA . TYR A 1 93 ? 42.695 -8.447 -10.206 1.00 15.52 1304 TYR A CA 1
ATOM 707 C C . TYR A 1 93 ? 41.558 -8.066 -11.122 1.00 23.22 1304 TYR A C 1
ATOM 708 O O . TYR A 1 93 ? 41.745 -7.957 -12.339 1.00 24.93 1304 TYR A O 1
ATOM 717 N N . ARG A 1 94 ? 40.379 -7.841 -10.547 1.00 26.27 1305 ARG A N 1
ATOM 718 C CA . ARG A 1 94 ? 39.200 -7.623 -11.379 1.00 29.56 1305 ARG A CA 1
ATOM 719 C C . ARG A 1 94 ? 38.701 -6.195 -11.421 1.00 33.15 1305 ARG A C 1
ATOM 720 O O . ARG A 1 94 ? 37.980 -5.824 -12.343 1.00 27.82 1305 ARG A O 1
ATOM 728 N N . GLN A 1 95 ? 39.053 -5.379 -10.440 1.00 25.91 1306 GLN A N 1
ATOM 729 C CA . GLN A 1 95 ? 38.512 -4.043 -10.484 1.00 28.65 1306 GLN A CA 1
ATOM 730 C C . GLN A 1 95 ? 39.569 -3.001 -10.215 1.00 22.75 1306 GLN A C 1
ATOM 731 O O . GLN A 1 95 ? 40.581 -3.253 -9.555 1.00 19.87 1306 GLN A O 1
ATOM 737 N N . GLN A 1 96 ? 39.327 -1.835 -10.782 1.00 16.47 1307 GLN A N 1
ATOM 738 C CA . GLN A 1 96 ? 40.102 -0.635 -10.494 1.00 18.14 1307 GLN A CA 1
ATOM 739 C C . GLN A 1 96 ? 39.831 -0.182 -9.057 1.00 22.73 1307 GLN A C 1
ATOM 740 O O . GLN A 1 96 ? 38.732 -0.405 -8.528 1.00 24.21 1307 GLN A O 1
ATOM 746 N N . LYS A 1 97 ? 40.823 0.448 -8.434 1.00 15.72 1308 LYS A N 1
ATOM 747 C CA . LYS A 1 97 ? 40.679 0.947 -7.056 1.00 20.33 1308 LYS A CA 1
ATOM 748 C C . LYS A 1 97 ? 40.094 -0.112 -6.127 1.00 19.75 1308 LYS A C 1
ATOM 749 O O . LYS A 1 97 ? 39.158 0.159 -5.378 1.00 19.65 1308 LYS A O 1
ATOM 755 N N . ALA A 1 98 ? 40.618 -1.329 -6.205 1.00 17.05 1309 ALA A N 1
ATOM 756 C CA . ALA A 1 98 ? 40.157 -2.420 -5.351 1.00 17.71 1309 ALA A CA 1
ATOM 757 C C . ALA A 1 98 ? 40.631 -2.246 -3.905 1.00 19.97 1309 ALA A C 1
ATOM 758 O O . ALA A 1 98 ? 40.009 -2.756 -2.997 1.00 15.02 1309 ALA A O 1
ATOM 760 N N . TYR A 1 99 ? 41.733 -1.525 -3.711 1.00 13.46 1310 TYR A N 1
ATOM 761 C CA . TYR A 1 99 ? 42.321 -1.356 -2.386 1.00 13.23 1310 TYR A CA 1
ATOM 762 C C . TYR A 1 99 ? 42.714 0.088 -2.124 1.00 13.78 1310 TYR A C 1
ATOM 763 O O . TYR A 1 99 ? 43.007 0.854 -3.051 1.00 17.86 1310 TYR A O 1
ATOM 772 N N . ILE A 1 100 ? 42.666 0.452 -0.853 1.00 13.79 1311 ILE A N 1
ATOM 773 C CA . ILE A 1 100 ? 43.417 1.579 -0.337 1.00 16.90 1311 ILE A CA 1
ATOM 774 C C . ILE A 1 100 ? 44.479 1.005 0.601 1.00 17.73 1311 ILE A C 1
ATOM 775 O O . ILE A 1 100 ? 44.158 0.261 1.522 1.00 16.69 1311 ILE A O 1
ATOM 780 N N . ALA A 1 101 ? 45.748 1.306 0.338 1.00 14.85 1312 ALA A N 1
ATOM 781 C CA . ALA A 1 101 ? 46.826 0.943 1.262 1.00 13.87 1312 ALA A CA 1
ATOM 782 C C . ALA A 1 101 ? 47.170 2.157 2.102 1.00 16.31 1312 ALA A C 1
ATOM 783 O O . ALA A 1 101 ? 47.498 3.207 1.552 1.00 15.93 1312 ALA A O 1
ATOM 785 N N . THR A 1 102 ? 47.160 2.014 3.430 1.00 21.42 1313 THR A N 1
ATOM 786 C CA . THR A 1 102 ? 47.382 3.165 4.287 1.00 19.15 1313 THR A CA 1
ATOM 787 C C . THR A 1 102 ? 48.096 2.744 5.571 1.00 18.10 1313 THR A C 1
ATOM 788 O O . THR A 1 102 ? 48.123 1.573 5.887 1.00 15.04 1313 THR A O 1
ATOM 792 N N . GLN A 1 103 ? 48.709 3.694 6.269 1.00 17.53 1314 GLN A N 1
ATOM 793 C CA . GLN A 1 103 ? 49.360 3.422 7.555 1.00 23.08 1314 GLN A CA 1
ATOM 794 C C . GLN A 1 103 ? 48.326 3.205 8.642 1.00 19.19 1314 GLN A C 1
ATOM 795 O O . GLN A 1 103 ? 47.171 3.667 8.513 1.00 17.16 1314 GLN A O 1
ATOM 801 N N . GLY A 1 104 ? 48.736 2.542 9.722 1.00 17.91 1315 GLY A N 1
ATOM 802 C CA . GLY A 1 104 ? 47.890 2.476 10.898 1.00 17.02 1315 GLY A CA 1
ATOM 803 C C . GLY A 1 104 ? 47.662 3.918 11.325 1.00 22.62 1315 GLY A C 1
ATOM 804 O O . GLY A 1 104 ? 48.627 4.677 11.469 1.00 21.13 1315 GLY A O 1
ATOM 805 N N . PRO A 1 105 ? 46.391 4.319 11.499 1.00 17.12 1316 PRO A N 1
ATOM 806 C CA . PRO A 1 105 ? 46.081 5.702 11.879 1.00 20.05 1316 PRO A CA 1
ATOM 807 C C . PRO A 1 105 ? 46.824 6.158 13.123 1.00 21.47 1316 PRO A C 1
ATOM 808 O O . PRO A 1 105 ? 47.091 5.340 14.005 1.00 20.32 1316 PRO A O 1
ATOM 812 N N . LEU A 1 106 ? 47.186 7.438 13.163 1.00 20.54 1317 LEU A N 1
ATOM 813 C CA . LEU A 1 106 ? 47.701 8.057 14.371 1.00 23.94 1317 LEU A CA 1
ATOM 814 C C . LEU A 1 106 ? 46.536 8.632 15.133 1.00 25.55 1317 LEU A C 1
ATOM 815 O O . LEU A 1 106 ? 45.447 8.764 14.577 1.00 24.80 1317 LEU A O 1
ATOM 820 N N . ALA A 1 107 ? 46.755 8.989 16.397 1.00 25.08 1318 ALA A N 1
ATOM 821 C CA . ALA A 1 107 ? 45.725 9.689 17.155 1.00 29.03 1318 ALA A CA 1
ATOM 822 C C . ALA A 1 107 ? 45.322 10.951 16.386 1.00 31.60 1318 ALA A C 1
ATOM 823 O O . ALA A 1 107 ? 44.140 11.293 16.294 1.00 36.19 1318 ALA A O 1
ATOM 825 N N . GLU A 1 108 ? 46.315 11.605 15.794 1.00 30.92 1319 GLU A N 1
ATOM 826 C CA . GLU A 1 108 ? 46.113 12.870 15.098 1.00 31.23 1319 GLU A CA 1
ATOM 827 C C . GLU A 1 108 ? 45.499 12.725 13.696 1.00 28.28 1319 GLU A C 1
ATOM 828 O O . GLU A 1 108 ? 45.108 13.720 13.096 1.00 27.50 1319 GLU A O 1
ATOM 834 N N . THR A 1 109 ? 45.434 11.511 13.152 1.00 23.15 1320 THR A N 1
ATOM 835 C CA . THR A 1 109 ? 44.856 11.360 11.819 1.00 22.56 1320 THR A CA 1
ATOM 836 C C . THR A 1 109 ? 43.621 10.471 11.854 1.00 28.42 1320 THR A C 1
ATOM 837 O O . THR A 1 109 ? 43.099 10.078 10.812 1.00 29.05 1320 THR A O 1
ATOM 841 N N . THR A 1 110 ? 43.144 10.175 13.060 1.00 25.21 1321 THR A N 1
ATOM 842 C CA . THR A 1 110 ? 42.014 9.268 13.224 1.00 24.34 1321 THR A CA 1
ATOM 843 C C . THR A 1 110 ? 40.720 9.827 12.614 1.00 26.12 1321 THR A C 1
ATOM 844 O O . THR A 1 110 ? 39.951 9.095 11.987 1.00 24.88 1321 THR A O 1
ATOM 848 N N . GLU A 1 111 ? 40.463 11.115 12.808 1.00 23.23 1322 GLU A N 1
ATOM 849 C CA . GLU A 1 111 ? 39.298 11.729 12.192 1.00 26.70 1322 GLU A CA 1
ATOM 850 C C . GLU A 1 111 ? 39.451 11.728 10.670 1.00 28.44 1322 GLU A C 1
ATOM 851 O O . GLU A 1 111 ? 38.471 11.545 9.953 1.00 24.46 1322 GLU A O 1
ATOM 857 N N . ASP A 1 112 ? 40.681 11.903 10.188 1.00 28.09 1323 ASP A N 1
ATOM 858 C CA . ASP A 1 112 ? 40.947 11.873 8.748 1.00 28.97 1323 ASP A CA 1
ATOM 859 C C . ASP A 1 112 ? 40.670 10.487 8.192 1.00 25.43 1323 ASP A C 1
ATOM 860 O O . ASP A 1 112 ? 40.146 10.330 7.080 1.00 26.46 1323 ASP A O 1
ATOM 865 N N . PHE A 1 113 ? 41.036 9.478 8.971 1.00 25.00 1324 PHE A N 1
ATOM 866 C CA . PHE A 1 113 ? 40.846 8.096 8.553 1.00 20.60 1324 PHE A CA 1
ATOM 867 C C . PHE A 1 113 ? 39.372 7.794 8.306 1.00 25.84 1324 PHE A C 1
ATOM 868 O O . PHE A 1 113 ? 39.013 7.240 7.266 1.00 21.68 1324 PHE A O 1
ATOM 876 N N . TRP A 1 114 ? 38.517 8.132 9.269 1.00 21.82 1325 TRP A N 1
ATOM 877 C CA . TRP A 1 114 ? 37.082 7.915 9.084 1.00 24.87 1325 TRP A CA 1
ATOM 878 C C . TRP A 1 114 ? 36.515 8.722 7.897 1.00 25.40 1325 TRP A C 1
ATOM 879 O O . TRP A 1 114 ? 35.636 8.251 7.186 1.00 21.34 1325 TRP A O 1
ATOM 890 N N . ARG A 1 115 ? 37.016 9.929 7.676 1.00 25.01 1326 ARG A N 1
ATOM 891 C CA . ARG A 1 115 ? 36.497 10.730 6.574 1.00 27.12 1326 ARG A CA 1
ATOM 892 C C . ARG A 1 115 ? 36.920 10.112 5.248 1.00 25.79 1326 ARG A C 1
ATOM 893 O O . ARG A 1 115 ? 36.190 10.188 4.252 1.00 23.18 1326 ARG A O 1
ATOM 901 N N . MET A 1 116 ? 38.099 9.496 5.256 1.00 27.02 1327 MET A N 1
ATOM 902 C CA . MET A 1 116 ? 38.597 8.795 4.093 1.00 23.10 1327 MET A CA 1
ATOM 903 C C . MET A 1 116 ? 37.681 7.643 3.707 1.00 23.71 1327 MET A C 1
ATOM 904 O O . MET A 1 116 ? 37.327 7.474 2.532 1.00 20.98 1327 MET A O 1
ATOM 909 N N . LEU A 1 117 ? 37.312 6.837 4.693 1.00 20.58 1328 LEU A N 1
ATOM 910 C CA . LEU A 1 117 ? 36.454 5.696 4.424 1.00 20.23 1328 LEU A CA 1
ATOM 911 C C . LEU A 1 117 ? 35.133 6.199 3.882 1.00 26.70 1328 LEU A C 1
ATOM 912 O O . LEU A 1 117 ? 34.576 5.633 2.941 1.00 21.11 1328 LEU A O 1
ATOM 917 N N . TRP A 1 118 ? 34.652 7.294 4.451 1.00 22.51 1329 TRP A N 1
ATOM 918 C CA . TRP A 1 118 ? 33.373 7.837 4.033 1.00 25.15 1329 TRP A CA 1
ATOM 919 C C . TRP A 1 118 ? 33.413 8.384 2.607 1.00 28.51 1329 TRP A C 1
ATOM 920 O O . TRP A 1 118 ? 32.589 8.018 1.775 1.00 24.94 1329 TRP A O 1
ATOM 931 N N . GLU A 1 119 ? 34.365 9.269 2.331 1.00 25.47 1330 GLU A N 1
ATOM 932 C CA . GLU A 1 119 ? 34.372 9.976 1.057 1.00 24.28 1330 GLU A CA 1
ATOM 933 C C . GLU A 1 119 ? 34.614 9.004 -0.092 1.00 26.71 1330 GLU A C 1
ATOM 934 O O . GLU A 1 119 ? 34.116 9.212 -1.194 1.00 28.08 1330 GLU A O 1
ATOM 940 N N . HIS A 1 120 ? 35.314 7.909 0.180 1.00 19.84 1331 HIS A N 1
ATOM 941 C CA . HIS A 1 120 ? 35.649 6.971 -0.886 1.00 21.70 1331 HIS A CA 1
ATOM 942 C C . HIS A 1 120 ? 34.872 5.652 -0.815 1.00 23.77 1331 HIS A C 1
ATOM 943 O O . HIS A 1 120 ? 35.226 4.665 -1.482 1.00 20.19 1331 HIS A O 1
ATOM 950 N N . ASN A 1 121 ? 33.789 5.652 -0.037 1.00 19.23 1332 ASN A N 1
ATOM 951 C CA . ASN A 1 121 ? 32.889 4.499 -0.011 1.00 21.49 1332 ASN A CA 1
ATOM 952 C C . ASN A 1 121 ? 33.610 3.203 0.339 1.00 19.49 1332 ASN A C 1
ATOM 953 O O . ASN A 1 121 ? 33.349 2.150 -0.260 1.00 20.77 1332 ASN A O 1
ATOM 958 N N . SER A 1 122 ? 34.535 3.280 1.295 1.00 21.29 1333 SER A N 1
ATOM 959 C CA . SER A 1 122 ? 35.206 2.080 1.798 1.00 20.63 1333 SER A CA 1
ATOM 960 C C . SER A 1 122 ? 34.448 1.572 3.021 1.00 21.21 1333 SER A C 1
ATOM 961 O O . SER A 1 122 ? 34.360 2.272 4.035 1.00 18.00 1333 SER A O 1
ATOM 964 N N . THR A 1 123 ? 33.876 0.374 2.921 1.00 18.76 1334 THR A N 1
ATOM 965 C CA . THR A 1 123 ? 33.109 -0.189 4.032 1.00 19.67 1334 THR A CA 1
ATOM 966 C C . THR A 1 123 ? 33.716 -1.478 4.559 1.00 16.89 1334 THR A C 1
ATOM 967 O O . THR A 1 123 ? 33.156 -2.132 5.444 1.00 20.04 1334 THR A O 1
ATOM 971 N N . ILE A 1 124 ? 34.865 -1.846 4.017 1.00 14.82 1335 ILE A N 1
ATOM 972 C CA . ILE A 1 124 ? 35.594 -3.015 4.489 1.00 18.14 1335 ILE A CA 1
ATOM 973 C C . ILE A 1 124 ? 37.028 -2.605 4.767 1.00 20.16 1335 ILE A C 1
ATOM 974 O O . ILE A 1 124 ? 37.724 -2.125 3.884 1.00 19.25 1335 ILE A O 1
ATOM 979 N N . VAL A 1 125 ? 37.445 -2.770 6.015 1.00 16.78 1336 VAL A N 1
ATOM 980 C CA . VAL A 1 125 ? 38.784 -2.392 6.472 1.00 13.70 1336 VAL A CA 1
ATOM 981 C C . VAL A 1 125 ? 39.552 -3.626 6.959 1.00 20.33 1336 VAL A C 1
ATOM 982 O O . VAL A 1 125 ? 38.987 -4.494 7.619 1.00 17.13 1336 VAL A O 1
ATOM 986 N N . VAL A 1 126 ? 40.844 -3.688 6.652 1.00 12.87 1337 VAL A N 1
ATOM 987 C CA . VAL A 1 126 ? 41.655 -4.832 6.986 1.00 12.51 1337 VAL A CA 1
ATOM 988 C C . VAL A 1 126 ? 42.819 -4.317 7.809 1.00 16.19 1337 VAL A C 1
ATOM 989 O O . VAL A 1 126 ? 43.574 -3.442 7.344 1.00 15.53 1337 VAL A O 1
ATOM 993 N N . MET A 1 127 ? 42.946 -4.833 9.028 1.00 13.59 1338 MET A N 1
ATOM 994 C CA . MET A 1 127 ? 44.012 -4.424 9.937 1.00 16.28 1338 MET A CA 1
ATOM 995 C C . MET A 1 127 ? 44.996 -5.576 10.081 1.00 16.34 1338 MET A C 1
ATOM 996 O O . MET A 1 127 ? 44.608 -6.690 10.443 1.00 16.48 1338 MET A O 1
ATOM 1001 N N . LEU A 1 128 ? 46.271 -5.331 9.792 1.00 12.86 1339 LEU A N 1
ATOM 1002 C CA . LEU A 1 128 ? 47.225 -6.439 9.730 1.00 13.65 1339 LEU A CA 1
ATOM 1003 C C . LEU A 1 128 ? 48.253 -6.445 10.869 1.00 18.48 1339 LEU A C 1
ATOM 1004 O O . LEU A 1 128 ? 49.261 -7.162 10.802 1.00 19.31 1339 LEU A O 1
ATOM 1009 N N . THR A 1 129 ? 48.007 -5.646 11.900 1.00 17.79 1340 THR A N 1
ATOM 1010 C CA . THR A 1 129 ? 48.885 -5.614 13.066 1.00 14.81 1340 THR A CA 1
ATOM 1011 C C . THR A 1 129 ? 48.032 -5.693 14.312 1.00 20.08 1340 THR A C 1
ATOM 1012 O O . THR A 1 129 ? 46.811 -5.552 14.239 1.00 15.89 1340 THR A O 1
ATOM 1016 N N . LYS A 1 130 ? 48.670 -5.905 15.461 1.00 18.05 1341 LYS A N 1
ATOM 1017 C CA . LYS A 1 130 ? 48.027 -5.575 16.734 1.00 18.50 1341 LYS A CA 1
ATOM 1018 C C . LYS A 1 130 ? 48.210 -4.088 16.986 1.00 22.27 1341 LYS A C 1
ATOM 1019 O O . LYS A 1 130 ? 48.970 -3.453 16.272 1.00 17.79 1341 LYS A O 1
ATOM 1025 N N . LEU A 1 131 ? 47.533 -3.529 17.991 1.00 17.37 1342 LEU A N 1
ATOM 1026 C CA . LEU A 1 131 ? 47.685 -2.100 18.270 1.00 17.25 1342 LEU A CA 1
ATOM 1027 C C . LEU A 1 131 ? 49.122 -1.765 18.625 1.00 21.99 1342 LEU A C 1
ATOM 1028 O O . LEU A 1 131 ? 49.671 -0.753 18.180 1.00 17.77 1342 LEU A O 1
ATOM 1033 N N . ARG A 1 132 ? 49.713 -2.621 19.451 1.00 17.89 1343 ARG A N 1
ATOM 1034 C CA . ARG A 1 132 ? 51.081 -2.466 19.916 1.00 18.37 1343 ARG A CA 1
ATOM 1035 C C . ARG A 1 132 ? 51.837 -3.776 19.679 1.00 21.75 1343 ARG A C 1
ATOM 1036 O O . ARG A 1 132 ? 51.300 -4.844 19.931 1.00 22.14 1343 ARG A O 1
ATOM 1044 N N . GLU A 1 133 ? 53.072 -3.704 19.188 1.00 17.91 1344 GLU A N 1
ATOM 1045 C CA . GLU A 1 133 ? 53.884 -4.905 18.980 1.00 19.37 1344 GLU A CA 1
ATOM 1046 C C . GLU A 1 133 ? 55.317 -4.570 19.309 1.00 18.33 1344 GLU A C 1
ATOM 1047 O O . GLU A 1 133 ? 55.760 -3.460 19.044 1.00 18.60 1344 GLU A O 1
ATOM 1053 N N . MET A 1 134 ? 56.033 -5.530 19.882 1.00 18.69 1345 MET A N 1
ATOM 1054 C CA . MET A 1 134 ? 57.431 -5.325 20.281 1.00 22.73 1345 MET A CA 1
ATOM 1055 C C . MET A 1 134 ? 57.639 -4.013 21.031 1.00 24.65 1345 MET A C 1
ATOM 1056 O O . MET A 1 134 ? 58.605 -3.299 20.761 1.00 22.99 1345 MET A O 1
ATOM 1061 N N . GLY A 1 135 ? 56.739 -3.672 21.950 1.00 20.68 1346 GLY A N 1
ATOM 1062 C CA . GLY A 1 135 ? 56.964 -2.491 22.780 1.00 21.67 1346 GLY A CA 1
ATOM 1063 C C . GLY A 1 135 ? 56.800 -1.143 22.094 1.00 21.60 1346 GLY A C 1
ATOM 1064 O O . GLY A 1 135 ? 57.333 -0.125 22.558 1.00 23.80 1346 GLY A O 1
ATOM 1065 N N . ARG A 1 136 ? 56.036 -1.133 21.010 1.00 20.64 1347 ARG A N 1
ATOM 1066 C CA . ARG A 1 136 ? 55.830 0.047 20.162 1.00 24.56 1347 ARG A CA 1
ATOM 1067 C C . ARG A 1 136 ? 54.385 0.117 19.688 1.00 22.65 1347 ARG A C 1
ATOM 1068 O O . ARG A 1 136 ? 53.797 -0.910 19.369 1.00 22.53 1347 ARG A O 1
ATOM 1076 N N . GLU A 1 137 ? 53.820 1.321 19.603 1.00 20.19 1348 GLU A N 1
ATOM 1077 C CA . GLU A 1 137 ? 52.515 1.470 18.955 1.00 19.58 1348 GLU A CA 1
ATOM 1078 C C . GLU A 1 137 ? 52.661 1.233 17.453 1.00 22.21 1348 GLU A C 1
ATOM 1079 O O . GLU A 1 137 ? 53.508 1.848 16.814 1.00 24.12 1348 GLU A O 1
ATOM 1085 N N . LYS A 1 138 ? 51.848 0.326 16.907 1.00 20.18 1349 LYS A N 1
ATOM 1086 C CA . LYS A 1 138 ? 51.734 0.118 15.455 1.00 19.25 1349 LYS A CA 1
ATOM 1087 C C . LYS A 1 138 ? 50.549 0.870 14.851 1.00 23.42 1349 LYS A C 1
ATOM 1088 O O . LYS A 1 138 ? 50.571 1.286 13.681 1.00 20.83 1349 LYS A O 1
ATOM 1094 N N . CYS A 1 139 ? 49.511 1.013 15.666 1.00 20.56 1350 CYS A N 1
ATOM 1095 C CA . CYS A 1 139 ? 48.243 1.582 15.247 1.00 20.08 1350 CYS A CA 1
ATOM 1096 C C . CYS A 1 139 ? 47.572 2.244 16.443 1.00 20.60 1350 CYS A C 1
ATOM 1097 O O . CYS A 1 139 ? 47.604 1.700 17.534 1.00 20.98 1350 CYS A O 1
ATOM 1100 N N . HIS A 1 140 ? 46.968 3.411 16.253 1.00 21.24 1351 HIS A N 1
ATOM 1101 C CA . HIS A 1 140 ? 46.174 4.009 17.325 1.00 24.09 1351 HIS A CA 1
ATOM 1102 C C . HIS A 1 140 ? 44.789 3.382 17.285 1.00 26.16 1351 HIS A C 1
ATOM 1103 O O . HIS A 1 140 ? 44.284 3.078 16.204 1.00 21.35 1351 HIS A O 1
ATOM 1110 N N . GLN A 1 141 ? 44.170 3.149 18.441 1.00 25.42 1352 GLN A N 1
ATOM 1111 C CA . GLN A 1 141 ? 42.820 2.585 18.394 1.00 22.91 1352 GLN A CA 1
ATOM 1112 C C . GLN A 1 141 ? 41.810 3.627 17.926 1.00 25.01 1352 GLN A C 1
ATOM 1113 O O . GLN A 1 141 ? 41.362 4.471 18.712 1.00 24.87 1352 GLN A O 1
ATOM 1119 N N . TYR A 1 142 ? 41.453 3.555 16.643 1.00 22.72 1353 TYR A N 1
ATOM 1120 C CA . TYR A 1 142 ? 40.616 4.570 16.018 1.00 23.31 1353 TYR A CA 1
ATOM 1121 C C . TYR A 1 142 ? 39.121 4.254 16.099 1.00 29.42 1353 TYR A C 1
ATOM 1122 O O . TYR A 1 142 ? 38.286 5.033 15.623 1.00 31.07 1353 TYR A O 1
ATOM 1131 N N . TRP A 1 143 ? 38.783 3.112 16.686 1.00 26.53 1354 TRP A N 1
ATOM 1132 C CA . TRP A 1 143 ? 37.391 2.689 16.762 1.00 28.11 1354 TRP A CA 1
ATOM 1133 C C . TRP A 1 143 ? 36.905 2.702 18.203 1.00 27.63 1354 TRP A C 1
ATOM 1134 O O . TRP A 1 143 ? 37.692 2.481 19.129 1.00 26.95 1354 TRP A O 1
ATOM 1145 N N . PRO A 1 144 ? 35.604 2.975 18.410 1.00 33.42 1355 PRO A N 1
ATOM 1146 C CA . PRO A 1 144 ? 35.040 2.971 19.762 1.00 40.30 1355 PRO A CA 1
ATOM 1147 C C . PRO A 1 144 ? 34.942 1.566 20.348 1.00 43.19 1355 PRO A C 1
ATOM 1148 O O . PRO A 1 144 ? 34.722 0.593 19.611 1.00 41.77 1355 PRO A O 1
ATOM 1152 N N . ALA A 1 145 ? 35.081 1.494 21.667 1.00 45.95 1356 ALA A N 1
ATOM 1153 C CA . ALA A 1 145 ? 35.118 0.239 22.408 1.00 54.09 1356 ALA A CA 1
ATOM 1154 C C . ALA A 1 145 ? 33.732 -0.297 22.731 1.00 58.94 1356 ALA A C 1
ATOM 1155 O O . ALA A 1 145 ? 33.362 -1.390 22.302 1.00 66.38 1356 ALA A O 1
ATOM 1157 N N . GLU A 1 146 ? 32.964 0.464 23.495 1.00 53.73 1357 GLU A N 1
ATOM 1158 C CA . GLU A 1 146 ? 31.691 -0.055 23.958 1.00 64.42 1357 GLU A CA 1
ATOM 1159 C C . GLU A 1 146 ? 30.536 0.888 23.638 1.00 65.59 1357 GLU A C 1
ATOM 1160 O O . GLU A 1 146 ? 29.423 0.440 23.358 1.00 65.00 1357 GLU A O 1
ATOM 1166 N N . ARG A 1 147 ? 30.801 2.190 23.663 1.00 59.43 1358 ARG A N 1
ATOM 1167 C CA . ARG A 1 147 ? 29.756 3.166 23.381 1.00 55.74 1358 ARG A CA 1
ATOM 1168 C C . ARG A 1 147 ? 30.043 3.962 22.126 1.00 50.28 1358 ARG A C 1
ATOM 1169 O O . ARG A 1 147 ? 31.159 3.915 21.607 1.00 46.11 1358 ARG A O 1
ATOM 1177 N N . SER A 1 148 ? 29.034 4.689 21.644 1.00 45.80 1359 SER A N 1
ATOM 1178 C CA . SER A 1 148 ? 29.179 5.512 20.444 1.00 47.93 1359 SER A CA 1
ATOM 1179 C C . SER A 1 148 ? 30.254 6.581 20.630 1.00 48.75 1359 SER A C 1
ATOM 1180 O O . SER A 1 148 ? 30.466 7.071 21.741 1.00 48.48 1359 SER A O 1
ATOM 1183 N N . ALA A 1 149 ? 30.928 6.927 19.537 1.00 40.18 1360 ALA A N 1
ATOM 1184 C CA . ALA A 1 149 ? 31.997 7.923 19.557 1.00 41.01 1360 ALA A CA 1
ATOM 1185 C C . ALA A 1 149 ? 31.900 8.871 18.368 1.00 45.18 1360 ALA A C 1
ATOM 1186 O O . ALA A 1 149 ? 31.495 8.473 17.271 1.00 42.87 1360 ALA A O 1
ATOM 1188 N N . ARG A 1 150 ? 32.296 10.121 18.585 1.00 38.03 1361 ARG A N 1
ATOM 1189 C CA . ARG A 1 150 ? 32.218 11.114 17.535 1.00 39.75 1361 ARG A CA 1
ATOM 1190 C C . ARG A 1 150 ? 33.595 11.504 17.042 1.00 41.27 1361 ARG A C 1
ATOM 1191 O O . ARG A 1 150 ? 34.427 11.978 17.807 1.00 41.32 1361 ARG A O 1
ATOM 1199 N N . TYR A 1 151 ? 33.818 11.288 15.750 1.00 37.76 1362 TYR A N 1
ATOM 1200 C CA . TYR A 1 151 ? 35.055 11.666 15.082 1.00 33.18 1362 TYR A CA 1
ATOM 1201 C C . TYR A 1 151 ? 34.744 12.762 14.069 1.00 34.25 1362 TYR A C 1
ATOM 1202 O O . TYR A 1 151 ? 34.456 12.472 12.908 1.00 32.06 1362 TYR A O 1
ATOM 1211 N N . GLN A 1 152 ? 34.779 14.015 14.526 1.00 43.49 1363 GLN A N 1
ATOM 1212 C CA . GLN A 1 152 ? 34.364 15.166 13.722 1.00 49.51 1363 GLN A CA 1
ATOM 1213 C C . GLN A 1 152 ? 32.895 15.037 13.331 1.00 51.96 1363 GLN A C 1
ATOM 1214 O O . GLN A 1 152 ? 32.021 15.062 14.199 1.00 37.59 1363 GLN A O 1
ATOM 1220 N N . TYR A 1 153 ? 32.641 14.879 12.026 1.00 49.08 1364 TYR A N 1
ATOM 1221 C CA . TYR A 1 153 ? 31.284 14.803 11.483 1.00 52.47 1364 TYR A CA 1
ATOM 1222 C C . TYR A 1 153 ? 30.622 13.466 11.717 1.00 43.82 1364 TYR A C 1
ATOM 1223 O O . TYR A 1 153 ? 29.410 13.338 11.601 1.00 46.47 1364 TYR A O 1
ATOM 1232 N N . PHE A 1 154 ? 31.420 12.453 12.000 1.00 36.76 1365 PHE A N 1
ATOM 1233 C CA . PHE A 1 154 ? 30.896 11.100 11.998 1.00 36.17 1365 PHE A CA 1
ATOM 1234 C C . PHE A 1 154 ? 30.689 10.533 13.391 1.00 40.57 1365 PHE A C 1
ATOM 1235 O O . PHE A 1 154 ? 31.561 10.626 14.252 1.00 42.02 1365 PHE A O 1
ATOM 1243 N N . VAL A 1 155 ? 29.502 9.975 13.604 1.00 37.49 1366 VAL A N 1
ATOM 1244 C CA . VAL A 1 155 ? 29.209 9.198 14.795 1.00 37.60 1366 VAL A CA 1
ATOM 1245 C C . VAL A 1 155 ? 29.429 7.733 14.460 1.00 36.53 1366 VAL A C 1
ATOM 1246 O O . VAL A 1 155 ? 28.796 7.190 13.554 1.00 37.72 1366 VAL A O 1
ATOM 1250 N N . VAL A 1 156 ? 30.358 7.109 15.172 1.00 33.86 1367 VAL A N 1
ATOM 1251 C CA . VAL A 1 156 ? 30.653 5.699 14.992 1.00 29.92 1367 VAL A CA 1
ATOM 1252 C C . VAL A 1 156 ? 30.118 4.900 16.163 1.00 33.03 1367 VAL A C 1
ATOM 1253 O O . VAL A 1 156 ? 30.500 5.133 17.316 1.00 34.57 1367 VAL A O 1
ATOM 1257 N N . ASP A 1 157 ? 29.223 3.969 15.871 1.00 32.67 1368 ASP A N 1
ATOM 1258 C CA . ASP A 1 157 ? 28.566 3.202 16.918 1.00 42.23 1368 ASP A CA 1
ATOM 1259 C C . ASP A 1 157 ? 28.942 1.740 16.759 1.00 40.26 1368 ASP A C 1
ATOM 1260 O O . ASP A 1 157 ? 28.696 1.154 15.709 1.00 40.68 1368 ASP A O 1
ATOM 1265 N N . PRO A 1 158 ? 29.568 1.152 17.788 1.00 38.34 1369 PRO A N 1
ATOM 1266 C CA . PRO A 1 158 ? 29.961 -0.262 17.710 1.00 37.88 1369 PRO A CA 1
ATOM 1267 C C . PRO A 1 158 ? 28.751 -1.193 17.721 1.00 43.24 1369 PRO A C 1
ATOM 1268 O O . PRO A 1 158 ? 27.957 -1.172 18.655 1.00 45.36 1369 PRO A O 1
ATOM 1272 N N . MET A 1 159 ? 28.616 -2.002 16.673 1.00 28.52 1370 MET A N 1
ATOM 1273 C CA . MET A 1 159 ? 27.436 -2.851 16.498 1.00 33.77 1370 MET A CA 1
ATOM 1274 C C . MET A 1 159 ? 27.634 -4.250 17.058 1.00 33.62 1370 MET A C 1
ATOM 1275 O O . MET A 1 159 ? 26.770 -4.771 17.742 1.00 40.13 1370 MET A O 1
ATOM 1280 N N . ALA A 1 160 ? 28.779 -4.855 16.765 1.00 34.09 1371 ALA A N 1
ATOM 1281 C CA . ALA A 1 160 ? 29.045 -6.210 17.218 1.00 32.74 1371 ALA A CA 1
ATOM 1282 C C . ALA A 1 160 ? 30.498 -6.566 17.002 1.00 30.33 1371 ALA A C 1
ATOM 1283 O O . ALA A 1 160 ? 31.203 -5.900 16.246 1.00 34.57 1371 ALA A O 1
ATOM 1285 N N . GLU A 1 161 ? 30.930 -7.629 17.665 1.00 29.42 1372 GLU A N 1
ATOM 1286 C CA . GLU A 1 161 ? 32.294 -8.120 17.547 1.00 31.71 1372 GLU A CA 1
ATOM 1287 C C . GLU A 1 161 ? 32.254 -9.638 17.484 1.00 26.18 1372 GLU A C 1
ATOM 1288 O O . GLU A 1 161 ? 31.535 -10.270 18.248 1.00 30.16 1372 GLU A O 1
ATOM 1294 N N . TYR A 1 162 ? 33.008 -10.215 16.559 1.00 23.73 1373 TYR A N 1
ATOM 1295 C CA . TYR A 1 162 ? 33.033 -11.665 16.358 1.00 28.19 1373 TYR A CA 1
ATOM 1296 C C . TYR A 1 162 ? 34.461 -12.189 16.385 1.00 26.45 1373 TYR A C 1
ATOM 1297 O O . TYR A 1 162 ? 35.301 -11.762 15.598 1.00 27.11 1373 TYR A O 1
ATOM 1306 N N . ASN A 1 163 ? 34.729 -13.141 17.265 1.00 27.86 1374 ASN A N 1
ATOM 1307 C CA . ASN A 1 163 ? 36.067 -13.709 17.375 1.00 21.48 1374 ASN A CA 1
ATOM 1308 C C . ASN A 1 163 ? 36.177 -14.976 16.557 1.00 27.04 1374 ASN A C 1
ATOM 1309 O O . ASN A 1 163 ? 35.533 -15.963 16.861 1.00 27.74 1374 ASN A O 1
ATOM 1314 N N . MET A 1 164 ? 36.984 -14.928 15.504 1.00 25.09 1375 MET A N 1
ATOM 1315 C CA . MET A 1 164 ? 37.184 -16.076 14.626 1.00 28.71 1375 MET A CA 1
ATOM 1316 C C . MET A 1 164 ? 38.566 -16.646 14.924 1.00 33.86 1375 MET A C 1
ATOM 1317 O O . MET A 1 164 ? 39.333 -16.018 15.655 1.00 33.81 1375 MET A O 1
ATOM 1322 N N . PRO A 1 165 ? 38.896 -17.834 14.384 1.00 44.04 1376 PRO A N 1
ATOM 1323 C CA . PRO A 1 165 ? 40.143 -18.442 14.874 1.00 43.26 1376 PRO A CA 1
ATOM 1324 C C . PRO A 1 165 ? 41.405 -17.598 14.636 1.00 37.88 1376 PRO A C 1
ATOM 1325 O O . PRO A 1 165 ? 42.266 -17.548 15.530 1.00 37.65 1376 PRO A O 1
ATOM 1329 N N . GLN A 1 166 ? 41.507 -16.935 13.485 1.00 30.30 1377 GLN A N 1
ATOM 1330 C CA . GLN A 1 166 ? 42.707 -16.154 13.192 1.00 28.99 1377 GLN A CA 1
ATOM 1331 C C . GLN A 1 166 ? 42.406 -14.687 12.879 1.00 26.43 1377 GLN A C 1
ATOM 1332 O O . GLN A 1 166 ? 43.242 -13.983 12.320 1.00 21.99 1377 GLN A O 1
ATOM 1338 N N . TYR A 1 167 ? 41.220 -14.225 13.256 1.00 21.46 1378 TYR A N 1
ATOM 1339 C CA . TYR A 1 167 ? 40.900 -12.812 13.105 1.00 21.67 1378 TYR A CA 1
ATOM 1340 C C . TYR A 1 167 ? 39.700 -12.409 13.943 1.00 20.73 1378 TYR A C 1
ATOM 1341 O O . TYR A 1 167 ? 38.976 -13.259 14.470 1.00 20.63 1378 TYR A O 1
ATOM 1350 N N . ILE A 1 168 ? 39.504 -11.102 14.065 1.00 18.14 1379 ILE A N 1
ATOM 1351 C CA . ILE A 1 168 ? 38.350 -10.541 14.753 1.00 20.21 1379 ILE A CA 1
ATOM 1352 C C . ILE A 1 168 ? 37.621 -9.660 13.767 1.00 22.41 1379 ILE A C 1
ATOM 1353 O O . ILE A 1 168 ? 38.257 -8.890 13.056 1.00 21.25 1379 ILE A O 1
ATOM 1358 N N . LEU A 1 169 ? 36.299 -9.779 13.712 1.00 19.50 1380 LEU A N 1
ATOM 1359 C CA . LEU A 1 169 ? 35.502 -8.896 12.877 1.00 19.58 1380 LEU A CA 1
ATOM 1360 C C . LEU A 1 169 ? 34.752 -7.945 13.784 1.00 20.71 1380 LEU A C 1
ATOM 1361 O O . LEU A 1 169 ? 34.071 -8.380 14.725 1.00 24.38 1380 LEU A O 1
ATOM 1366 N N . ARG A 1 170 ? 34.898 -6.646 13.522 1.00 16.90 1381 ARG A N 1
ATOM 1367 C CA . ARG A 1 170 ? 34.175 -5.631 14.284 1.00 24.17 1381 ARG A CA 1
ATOM 1368 C C . ARG A 1 170 ? 33.277 -4.878 13.328 1.00 23.23 1381 ARG A C 1
ATOM 1369 O O . ARG A 1 170 ? 33.740 -4.403 12.296 1.00 23.52 1381 ARG A O 1
ATOM 1377 N N . GLU A 1 171 ? 31.991 -4.786 13.665 1.00 20.47 1382 GLU A N 1
ATOM 1378 C CA . GLU A 1 171 ? 31.026 -4.054 12.858 1.00 21.35 1382 GLU A CA 1
ATOM 1379 C C . GLU A 1 171 ? 30.655 -2.732 13.491 1.00 20.27 1382 GLU A C 1
ATOM 1380 O O . GLU A 1 171 ? 30.428 -2.662 14.689 1.00 27.12 1382 GLU A O 1
ATOM 1386 N N . PHE A 1 172 ? 30.583 -1.684 12.677 1.00 25.43 1383 PHE A N 1
ATOM 1387 C CA . PHE A 1 172 ? 30.213 -0.368 13.175 1.00 23.78 1383 PHE A CA 1
ATOM 1388 C C . PHE A 1 172 ? 29.121 0.229 12.322 1.00 29.48 1383 PHE A C 1
ATOM 1389 O O . PHE A 1 172 ? 29.027 -0.078 11.139 1.00 28.58 1383 PHE A O 1
ATOM 1397 N N . LYS A 1 173 ? 28.295 1.081 12.923 1.00 32.02 1384 LYS A N 1
ATOM 1398 C CA . LYS A 1 173 ? 27.424 1.955 12.154 1.00 30.16 1384 LYS A CA 1
ATOM 1399 C C . LYS A 1 173 ? 28.025 3.351 12.160 1.00 33.88 1384 LYS A C 1
ATOM 1400 O O . LYS A 1 173 ? 28.278 3.903 13.225 1.00 39.46 1384 LYS A O 1
ATOM 1406 N N . VAL A 1 174 ? 28.284 3.919 10.990 1.00 28.37 1385 VAL A N 1
ATOM 1407 C CA . VAL A 1 174 ? 28.829 5.267 10.963 1.00 29.09 1385 VAL A CA 1
ATOM 1408 C C . VAL A 1 174 ? 27.797 6.192 10.332 1.00 34.71 1385 VAL A C 1
ATOM 1409 O O . VAL A 1 174 ? 27.212 5.882 9.287 1.00 31.00 1385 VAL A O 1
ATOM 1413 N N . THR A 1 175 ? 27.535 7.298 11.020 1.00 29.48 1386 THR A N 1
ATOM 1414 C CA . THR A 1 175 ? 26.553 8.275 10.587 1.00 33.37 1386 THR A CA 1
ATOM 1415 C C . THR A 1 175 ? 27.230 9.610 10.312 1.00 36.81 1386 THR A C 1
ATOM 1416 O O . THR A 1 175 ? 28.097 10.034 11.066 1.00 37.15 1386 THR A O 1
ATOM 1420 N N . ASP A 1 176 ? 26.859 10.246 9.206 1.00 33.51 1387 ASP A N 1
ATOM 1421 C CA . ASP A 1 176 ? 27.274 11.612 8.926 1.00 34.32 1387 ASP A CA 1
ATOM 1422 C C . ASP A 1 176 ? 26.330 12.539 9.680 1.00 40.14 1387 ASP A C 1
ATOM 1423 O O . ASP A 1 176 ? 25.170 12.686 9.297 1.00 45.86 1387 ASP A O 1
ATOM 1428 N N . ALA A 1 177 ? 26.818 13.160 10.752 1.00 40.73 1388 ALA A N 1
ATOM 1429 C CA . ALA A 1 177 ? 25.965 13.988 11.607 1.00 42.02 1388 ALA A CA 1
ATOM 1430 C C . ALA A 1 177 ? 25.411 15.216 10.879 1.00 48.13 1388 ALA A C 1
ATOM 1431 O O . ALA A 1 177 ? 24.425 15.815 11.314 1.00 55.01 1388 ALA A O 1
ATOM 1433 N N . ARG A 1 178 ? 26.045 15.588 9.773 1.00 45.31 1389 ARG A N 1
ATOM 1434 C CA . ARG A 1 178 ? 25.592 16.730 8.983 1.00 49.20 1389 ARG A CA 1
ATOM 1435 C C . ARG A 1 178 ? 24.228 16.491 8.328 1.00 53.85 1389 ARG A C 1
ATOM 1436 O O . ARG A 1 178 ? 23.406 17.407 8.267 1.00 55.87 1389 ARG A O 1
ATOM 1444 N N . ASP A 1 179 ? 23.989 15.277 7.832 1.00 49.09 1390 ASP A N 1
ATOM 1445 C CA . ASP A 1 179 ? 22.750 14.996 7.103 1.00 52.91 1390 ASP A CA 1
ATOM 1446 C C . ASP A 1 179 ? 22.078 13.676 7.476 1.00 48.31 1390 ASP A C 1
ATOM 1447 O O . ASP A 1 179 ? 21.088 13.291 6.863 1.00 52.98 1390 ASP A O 1
ATOM 1452 N N . GLY A 1 180 ? 22.627 12.970 8.456 1.00 41.12 1391 GLY A N 1
ATOM 1453 C CA . GLY A 1 180 ? 21.982 11.775 8.973 1.00 38.29 1391 GLY A CA 1
ATOM 1454 C C . GLY A 1 180 ? 22.154 10.504 8.157 1.00 41.67 1391 GLY A C 1
ATOM 1455 O O . GLY A 1 180 ? 21.684 9.438 8.565 1.00 46.65 1391 GLY A O 1
ATOM 1456 N N . GLN A 1 181 ? 22.812 10.601 7.005 1.00 37.51 1392 GLN A N 1
ATOM 1457 C CA . GLN A 1 181 ? 23.123 9.407 6.217 1.00 35.89 1392 GLN A CA 1
ATOM 1458 C C . GLN A 1 181 ? 24.028 8.469 7.014 1.00 37.20 1392 GLN A C 1
ATOM 1459 O O . GLN A 1 181 ? 24.852 8.924 7.814 1.00 35.08 1392 GLN A O 1
ATOM 1465 N N . SER A 1 182 ? 23.876 7.165 6.799 1.00 34.24 1393 SER A N 1
ATOM 1466 C CA . SER A 1 182 ? 24.644 6.183 7.556 1.00 37.88 1393 SER A CA 1
ATOM 1467 C C . SER A 1 182 ? 25.032 4.956 6.732 1.00 37.01 1393 SER A C 1
ATOM 1468 O O . SER A 1 182 ? 24.331 4.584 5.786 1.00 35.69 1393 SER A O 1
ATOM 1471 N N . ARG A 1 183 ? 26.152 4.334 7.095 1.00 30.53 1394 ARG A N 1
ATOM 1472 C CA . ARG A 1 183 ? 26.606 3.099 6.444 1.00 30.91 1394 ARG A CA 1
ATOM 1473 C C . ARG A 1 183 ? 27.111 2.125 7.487 1.00 29.48 1394 ARG A C 1
ATOM 1474 O O . ARG A 1 183 ? 27.516 2.535 8.576 1.00 31.16 1394 ARG A O 1
ATOM 1482 N N . THR A 1 184 ? 27.105 0.840 7.160 1.00 24.17 1395 THR A N 1
ATOM 1483 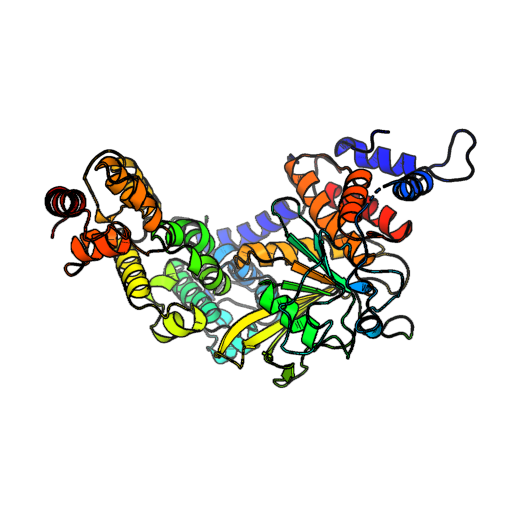C CA . THR A 1 184 ? 27.781 -0.137 8.009 1.00 23.34 1395 THR A CA 1
ATOM 1484 C C . THR A 1 184 ? 29.225 -0.306 7.559 1.00 24.88 1395 THR A C 1
ATOM 1485 O O . THR A 1 184 ? 29.496 -0.482 6.374 1.00 28.53 1395 THR A O 1
ATOM 1489 N N . VAL A 1 185 ? 30.153 -0.248 8.502 1.00 19.71 1396 VAL A N 1
ATOM 1490 C CA . VAL A 1 185 ? 31.568 -0.458 8.200 1.00 17.81 1396 VAL A CA 1
ATOM 1491 C C . VAL A 1 185 ? 32.078 -1.699 8.929 1.00 19.92 1396 VAL A C 1
ATOM 1492 O O . VAL A 1 185 ? 31.834 -1.872 10.126 1.00 23.12 1396 VAL A O 1
ATOM 1496 N N . ARG A 1 186 ? 32.770 -2.575 8.209 1.00 17.96 1397 ARG A N 1
ATOM 1497 C CA . ARG A 1 186 ? 33.306 -3.778 8.824 1.00 21.25 1397 ARG A CA 1
ATOM 1498 C C . ARG A 1 186 ? 34.824 -3.792 8.870 1.00 26.18 1397 ARG A C 1
ATOM 1499 O O . ARG A 1 186 ? 35.494 -3.546 7.863 1.00 21.43 1397 ARG A O 1
ATOM 1507 N N . GLN A 1 187 ? 35.361 -4.109 10.047 1.00 20.69 1398 GLN A N 1
ATOM 1508 C CA . GLN A 1 187 ? 36.803 -4.208 10.216 1.00 22.36 1398 GLN A CA 1
ATOM 1509 C C . GLN A 1 187 ? 37.230 -5.652 10.494 1.00 19.45 1398 GLN A C 1
ATOM 1510 O O . GLN A 1 187 ? 36.777 -6.260 11.455 1.00 19.67 1398 GLN A O 1
ATOM 1516 N N . PHE A 1 188 ? 38.098 -6.190 9.642 1.00 17.23 1399 PHE A N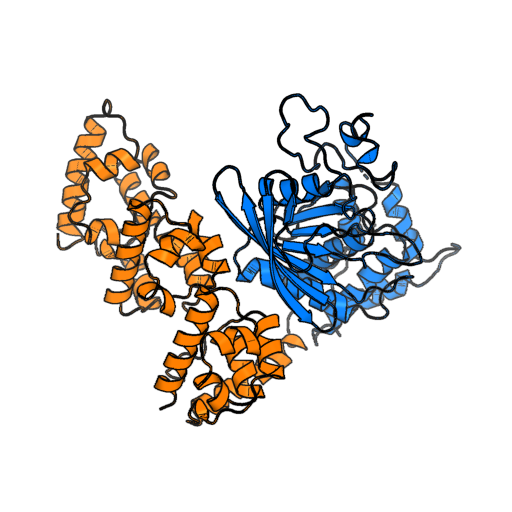 1
ATOM 1517 C CA . PHE A 1 188 ? 38.700 -7.505 9.850 1.00 13.04 1399 PHE A CA 1
ATOM 1518 C C . PHE A 1 188 ? 40.120 -7.334 10.364 1.00 19.16 1399 PHE A C 1
ATOM 1519 O O . PHE A 1 188 ? 40.984 -6.863 9.621 1.00 15.66 1399 PHE A O 1
ATOM 1527 N N . GLN A 1 189 ? 40.376 -7.702 11.614 1.00 18.42 1400 GLN A N 1
ATOM 1528 C CA . GLN A 1 189 ? 41.745 -7.630 12.144 1.00 15.40 1400 GLN A CA 1
ATOM 1529 C C . GLN A 1 189 ? 42.355 -9.014 12.192 1.00 19.76 1400 GLN A C 1
ATOM 1530 O O . GLN A 1 189 ? 41.885 -9.872 12.934 1.00 18.82 1400 GLN A O 1
ATOM 1536 N N . PHE A 1 190 ? 43.404 -9.229 11.411 1.00 16.64 1401 PHE A N 1
ATOM 1537 C CA . PHE A 1 190 ? 44.101 -10.514 11.414 1.00 19.84 1401 PHE A CA 1
ATOM 1538 C C . PHE A 1 190 ? 44.968 -10.591 12.662 1.00 17.55 1401 PHE A C 1
ATOM 1539 O O . PHE A 1 190 ? 45.757 -9.690 12.923 1.00 16.70 1401 PHE A O 1
ATOM 1547 N N . THR A 1 191 ? 44.816 -11.649 13.449 1.00 19.28 1402 THR A N 1
ATOM 1548 C CA . THR A 1 191 ? 45.451 -11.682 14.767 1.00 24.09 1402 THR A CA 1
ATOM 1549 C C . THR A 1 191 ? 46.581 -12.696 14.866 1.00 22.87 1402 THR A C 1
ATOM 1550 O O . THR A 1 191 ? 47.092 -12.945 15.946 1.00 23.97 1402 THR A O 1
ATOM 1554 N N . ASP A 1 192 ? 46.991 -13.250 13.733 1.00 22.36 1403 ASP A N 1
ATOM 1555 C CA . ASP A 1 192 ? 47.927 -14.371 13.725 1.00 26.31 1403 ASP A CA 1
ATOM 1556 C C . ASP A 1 192 ? 49.211 -14.088 12.944 1.00 24.61 1403 ASP A C 1
ATOM 1557 O O . ASP A 1 192 ? 49.905 -15.015 12.531 1.00 26.68 1403 ASP A O 1
ATOM 1562 N N . TRP A 1 193 ? 49.520 -12.819 12.711 1.00 20.91 1404 TRP A N 1
ATOM 1563 C CA . TRP A 1 193 ? 50.817 -12.479 12.133 1.00 18.49 1404 TRP A CA 1
ATOM 1564 C C . TRP A 1 193 ? 51.834 -12.345 13.275 1.00 21.33 1404 TRP A C 1
ATOM 1565 O O . TRP A 1 193 ? 51.611 -11.586 14.202 1.00 25.85 1404 TRP A O 1
ATOM 1576 N N . PRO A 1 194 ? 52.948 -13.098 13.221 1.00 22.11 1405 PRO A N 1
ATOM 1577 C CA . PRO A 1 194 ? 53.913 -13.047 14.334 1.00 21.96 1405 PRO A CA 1
ATOM 1578 C C . PRO A 1 194 ? 54.578 -11.683 14.424 1.00 21.95 1405 PRO A C 1
ATOM 1579 O O . PRO A 1 194 ? 54.686 -11.013 13.408 1.00 21.27 1405 PRO A O 1
ATOM 1583 N N . GLU A 1 195 ? 55.019 -11.282 15.612 1.00 24.48 1406 GLU A N 1
ATOM 1584 C CA . GLU A 1 195 ? 55.563 -9.943 15.800 1.00 26.44 1406 GL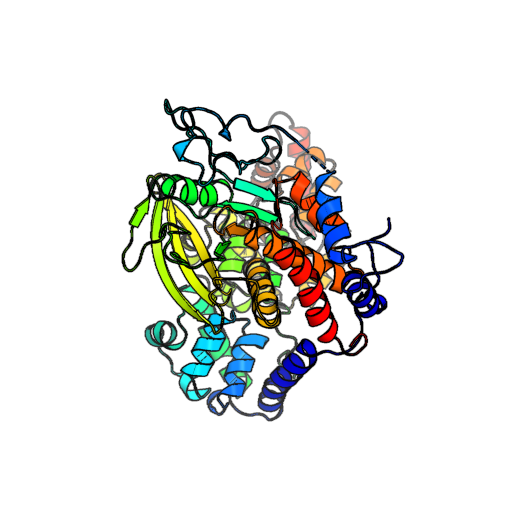U A CA 1
ATOM 1585 C C . GLU A 1 195 ? 56.977 -9.838 15.225 1.00 29.20 1406 GLU A C 1
ATOM 1586 O O . GLU A 1 195 ? 57.475 -8.746 14.966 1.00 28.34 1406 GLU A O 1
ATOM 1592 N N . GLN A 1 196 ? 57.618 -10.981 15.026 1.00 23.66 1407 GLN A N 1
ATOM 1593 C CA . GLN A 1 196 ? 58.825 -11.027 14.214 1.00 29.11 1407 GLN A CA 1
ATOM 1594 C C . GLN A 1 196 ? 58.650 -12.037 13.069 1.00 27.22 1407 GLN A C 1
ATOM 1595 O O . GLN A 1 196 ? 57.954 -13.038 13.219 1.00 29.84 1407 GLN A O 1
ATOM 1601 N N . GLY A 1 197 ? 59.264 -11.759 11.925 1.00 22.49 1408 GLY A N 1
ATOM 1602 C CA . GLY A 1 197 ? 59.229 -12.684 10.807 1.00 25.69 1408 GLY A CA 1
ATOM 1603 C C . GLY A 1 197 ? 57.867 -12.781 10.140 1.00 24.16 1408 GLY A C 1
ATOM 1604 O O . GLY A 1 197 ? 57.079 -11.831 10.154 1.00 19.64 1408 GLY A O 1
ATOM 1605 N N . VAL A 1 198 ? 57.595 -13.947 9.554 1.00 24.74 1409 VAL A N 1
ATOM 1606 C CA . VAL A 1 198 ? 56.356 -14.180 8.812 1.00 26.02 1409 VAL A CA 1
ATOM 1607 C C . VAL A 1 198 ? 55.695 -15.425 9.379 1.00 24.35 1409 VAL A C 1
ATOM 1608 O O . VAL A 1 198 ? 56.357 -16.202 10.059 1.00 20.36 1409 VAL A O 1
ATOM 1612 N N . PRO A 1 199 ? 54.393 -15.621 9.107 1.00 24.06 1410 PRO A N 1
ATOM 1613 C CA . PRO A 1 199 ? 53.722 -16.845 9.557 1.00 20.12 1410 PRO A CA 1
ATOM 1614 C C . PRO A 1 199 ? 54.434 -18.116 9.100 1.00 26.97 1410 PRO A C 1
ATOM 1615 O O . PRO A 1 199 ? 54.954 -18.169 7.983 1.00 30.84 1410 PRO A O 1
ATOM 1619 N N . LYS A 1 200 ? 54.447 -19.128 9.964 1.00 23.51 1411 LYS A N 1
ATOM 1620 C CA . LYS A 1 200 ? 55.101 -20.397 9.665 1.00 28.92 1411 LYS A CA 1
ATOM 1621 C C . LYS A 1 200 ? 54.419 -21.082 8.484 1.00 29.64 1411 LYS A C 1
ATOM 1622 O O . LYS A 1 200 ? 55.070 -21.727 7.650 1.00 25.86 1411 LYS A O 1
ATOM 1628 N N . SER A 1 201 ? 53.098 -20.930 8.433 1.00 25.01 1412 SER A N 1
ATOM 1629 C CA . SER A 1 201 ? 52.284 -21.451 7.349 1.00 31.90 1412 SER A CA 1
ATOM 1630 C C . SER A 1 201 ? 51.416 -20.338 6.788 1.00 28.14 1412 SER A C 1
ATOM 1631 O O . SER A 1 201 ? 51.013 -19.444 7.520 1.00 23.55 1412 SER A O 1
ATOM 1634 N N . GLY A 1 202 ? 51.108 -20.397 5.496 1.00 17.20 1413 GLY A N 1
ATOM 1635 C CA . GLY A 1 202 ? 50.277 -19.365 4.897 1.00 16.72 1413 GLY A CA 1
ATOM 1636 C C . GLY A 1 202 ? 48.788 -19.649 4.935 1.00 18.78 1413 GLY A C 1
ATOM 1637 O O . GLY A 1 202 ? 48.003 -18.813 4.525 1.00 16.59 1413 GLY A O 1
ATOM 1638 N N . GLU A 1 203 ? 48.392 -20.813 5.446 1.00 20.94 1414 GLU A N 1
ATOM 1639 C CA . GLU A 1 203 ? 46.996 -21.234 5.334 1.00 20.95 1414 GLU A CA 1
ATOM 1640 C C . GLU A 1 203 ? 46.008 -20.308 6.033 1.00 20.99 1414 GLU A C 1
ATOM 1641 O O . GLU A 1 203 ? 44.952 -19.992 5.477 1.00 21.86 1414 GLU A O 1
ATOM 1647 N N . GLY A 1 204 ? 46.341 -19.865 7.241 1.00 19.41 1415 GLY A N 1
ATOM 1648 C CA . GLY A 1 204 ? 45.463 -18.946 7.952 1.00 22.50 1415 GLY A CA 1
ATO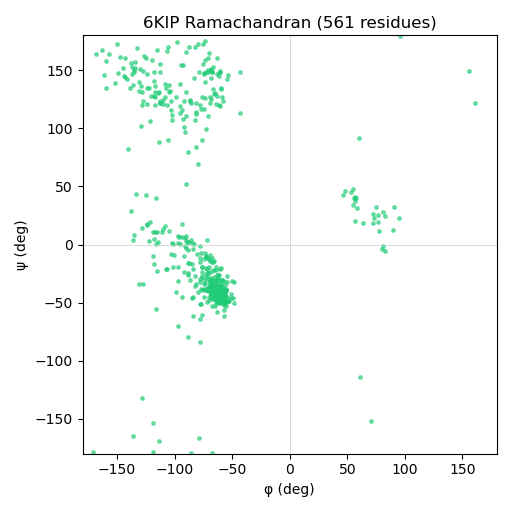M 1649 C C . GLY A 1 204 ? 45.318 -17.625 7.202 1.00 20.72 1415 GLY A C 1
ATOM 1650 O O . GLY A 1 204 ? 44.216 -17.091 7.049 1.00 16.24 1415 GLY A O 1
ATOM 1651 N N . PHE A 1 205 ? 46.441 -17.088 6.733 1.00 13.71 1416 PHE A N 1
ATOM 1652 C CA . PHE A 1 205 ? 46.421 -15.823 6.025 1.00 16.76 1416 PHE A CA 1
ATOM 1653 C C . PHE A 1 205 ? 45.676 -15.962 4.695 1.00 16.60 1416 PHE A C 1
ATOM 1654 O O . PHE A 1 205 ? 44.941 -15.059 4.298 1.00 16.58 1416 PHE A O 1
ATOM 1662 N N . ILE A 1 206 ? 45.848 -17.096 4.024 1.00 13.06 1417 ILE A N 1
ATOM 1663 C CA . ILE A 1 206 ? 45.111 -17.370 2.785 1.00 19.40 1417 ILE A CA 1
ATOM 1664 C C . ILE A 1 206 ? 43.600 -17.422 3.024 1.00 23.58 1417 ILE A C 1
ATOM 1665 O O . ILE A 1 206 ? 42.826 -16.842 2.249 1.00 16.16 1417 ILE A O 1
ATOM 1670 N N . ASP A 1 207 ? 43.181 -18.105 4.095 1.00 18.24 1418 ASP A N 1
ATOM 1671 C CA . ASP A 1 207 ? 41.749 -18.174 4.420 1.00 18.11 1418 ASP A CA 1
ATOM 1672 C C . ASP A 1 207 ? 41.205 -16.782 4.748 1.00 17.66 1418 ASP A C 1
ATOM 1673 O O . ASP A 1 207 ? 40.094 -16.436 4.372 1.00 16.58 1418 ASP A O 1
ATOM 1678 N N . PHE A 1 208 ? 42.003 -15.981 5.440 1.00 14.56 1419 PHE A N 1
ATOM 1679 C CA . PHE A 1 208 ? 41.611 -14.618 5.801 1.00 16.93 1419 PHE A CA 1
ATOM 1680 C C . PHE A 1 208 ? 41.400 -13.759 4.542 1.00 18.68 1419 PHE A C 1
ATOM 1681 O O . PHE A 1 208 ? 40.373 -13.078 4.386 1.00 14.37 1419 PHE A O 1
ATOM 1689 N N . ILE A 1 209 ? 42.358 -13.808 3.635 1.00 13.32 1420 ILE A N 1
ATOM 1690 C CA . ILE A 1 209 ? 42.190 -13.143 2.341 1.00 14.42 1420 ILE A CA 1
ATOM 1691 C C . ILE A 1 209 ? 40.874 -13.546 1.677 1.00 16.53 1420 ILE A C 1
ATOM 1692 O O . ILE A 1 209 ? 40.120 -12.689 1.230 1.00 13.45 1420 ILE A O 1
ATOM 1697 N N . GLY A 1 210 ? 40.592 -14.845 1.684 1.00 13.44 1421 GLY A N 1
ATOM 1698 C CA . GLY A 1 210 ? 39.373 -15.389 1.125 1.00 20.06 1421 GLY A CA 1
ATOM 1699 C C . GLY A 1 210 ? 38.127 -14.864 1.796 1.00 17.98 1421 GLY A C 1
ATOM 1700 O O . GLY A 1 210 ? 37.170 -14.507 1.126 1.00 17.76 1421 GLY A O 1
ATOM 1701 N N . GLN A 1 211 ? 38.129 -14.813 3.127 1.00 17.25 1422 GLN A N 1
ATOM 1702 C CA . GLN A 1 211 ? 36.979 -14.300 3.859 1.00 14.53 1422 GLN A CA 1
ATOM 1703 C C . GLN A 1 211 ? 36.703 -12.843 3.579 1.00 13.86 1422 GLN A C 1
ATOM 1704 O O . GLN A 1 211 ? 35.555 -12.450 3.427 1.00 16.99 1422 GLN A O 1
ATOM 1710 N N . VAL A 1 212 ? 37.751 -12.027 3.547 1.00 13.15 1423 VAL A N 1
ATOM 1711 C CA . VAL A 1 212 ? 37.568 -10.612 3.270 1.00 14.05 1423 VAL A CA 1
ATOM 1712 C C . VAL A 1 212 ? 36.940 -10.381 1.883 1.00 14.59 1423 VAL A C 1
ATOM 1713 O O . VAL A 1 212 ? 36.036 -9.576 1.717 1.00 17.42 1423 VAL A O 1
ATOM 1717 N N . HIS A 1 213 ? 37.413 -11.098 0.884 1.00 15.25 1424 HIS A N 1
ATOM 1718 C CA . HIS A 1 213 ? 36.902 -10.878 -0.461 1.00 16.71 1424 HIS A CA 1
ATOM 1719 C C . HIS A 1 213 ? 35.528 -11.492 -0.659 1.00 16.82 1424 HIS A C 1
ATOM 1720 O O . HIS A 1 213 ? 34.725 -11.004 -1.447 1.00 18.78 1424 HIS A O 1
ATOM 1727 N N . LYS A 1 214 ? 35.259 -12.554 0.079 1.00 14.82 1425 LYS A N 1
ATOM 1728 C CA . LYS A 1 214 ? 33.930 -13.164 0.064 1.00 17.57 1425 LYS A CA 1
ATOM 1729 C C . LYS A 1 214 ? 32.911 -12.169 0.615 1.00 14.95 1425 LYS A C 1
ATOM 1730 O O . LYS A 1 214 ? 31.810 -12.028 0.095 1.00 19.56 1425 LYS A O 1
ATOM 1736 N N . THR A 1 215 ? 33.302 -11.468 1.675 1.00 16.98 1426 THR A N 1
ATOM 1737 C CA . THR A 1 215 ? 32.434 -10.479 2.300 1.00 14.07 1426 THR A CA 1
ATOM 1738 C C . THR A 1 215 ? 32.104 -9.338 1.341 1.00 15.79 1426 THR A C 1
ATOM 1739 O O . THR A 1 215 ? 30.939 -8.936 1.225 1.00 17.69 1426 THR A O 1
ATOM 1743 N N . LYS A 1 216 ? 33.111 -8.862 0.613 1.00 13.22 1427 LYS A N 1
ATOM 1744 C CA . LYS A 1 216 ? 32.907 -7.811 -0.382 1.00 13.84 1427 LYS A CA 1
ATOM 1745 C C . LYS A 1 216 ? 31.908 -8.247 -1.451 1.00 17.59 1427 LYS A C 1
ATOM 1746 O O . LYS A 1 216 ? 30.991 -7.491 -1.818 1.00 18.72 1427 LYS A O 1
ATOM 1752 N N . GLU A 1 217 ? 32.083 -9.470 -1.938 1.00 20.89 1428 GLU A N 1
ATOM 1753 C CA . GLU A 1 217 ? 31.190 -10.037 -2.942 1.00 17.82 1428 GLU A CA 1
ATOM 1754 C C . GLU A 1 217 ? 29.767 -10.241 -2.403 1.00 22.15 1428 GLU A C 1
ATOM 1755 O O . GLU A 1 217 ? 28.791 -9.770 -2.989 1.00 21.55 1428 GLU A O 1
ATOM 1761 N N . GLN A 1 218 ? 29.650 -10.937 -1.278 1.00 22.25 1429 GLN A N 1
ATOM 1762 C CA . GLN A 1 218 ? 28.335 -11.284 -0.757 1.00 21.65 1429 GLN A CA 1
ATOM 1763 C C . GLN A 1 218 ? 27.481 -10.067 -0.409 1.00 20.70 1429 GLN A C 1
ATOM 1764 O O . GLN A 1 218 ? 26.280 -10.063 -0.665 1.00 21.39 1429 GLN A O 1
ATOM 1770 N N . PHE A 1 219 ? 28.092 -9.044 0.178 1.00 19.32 1430 PHE A N 1
ATOM 1771 C CA . PHE A 1 219 ? 27.340 -7.858 0.559 1.00 19.60 1430 PHE A CA 1
ATOM 1772 C C . PHE A 1 219 ? 27.309 -6.802 -0.550 1.00 21.17 1430 PHE A C 1
ATOM 1773 O O . PHE A 1 219 ? 26.806 -5.696 -0.345 1.00 20.28 1430 PHE A O 1
ATOM 1781 N N . GLY A 1 220 ? 27.846 -7.150 -1.717 1.00 19.98 1431 GLY A N 1
ATOM 1782 C CA . GLY A 1 220 ? 27.826 -6.254 -2.861 1.00 22.54 1431 GLY A CA 1
ATOM 1783 C C . GLY A 1 220 ? 28.465 -4.909 -2.591 1.00 25.15 1431 GLY A C 1
ATOM 1784 O O . GLY A 1 220 ? 27.951 -3.870 -3.019 1.00 26.32 1431 GLY A O 1
ATOM 1785 N N . GLN A 1 221 ? 29.582 -4.921 -1.870 1.00 21.45 1432 GLN A N 1
ATOM 1786 C CA . GLN A 1 221 ? 30.288 -3.686 -1.542 1.00 21.28 1432 GLN A CA 1
ATOM 1787 C C . GLN A 1 221 ? 31.328 -3.367 -2.623 1.00 28.28 1432 GLN A C 1
ATOM 1788 O O . GLN A 1 221 ? 32.341 -4.047 -2.743 1.00 37.15 1432 GLN A O 1
ATOM 1794 N N . ASP A 1 222 ? 31.071 -2.320 -3.395 1.00 28.48 1433 ASP A N 1
ATOM 1795 C CA . ASP A 1 222 ? 31.871 -1.992 -4.580 1.00 32.47 1433 ASP A CA 1
ATOM 1796 C C . ASP A 1 222 ? 33.117 -1.167 -4.300 1.00 29.76 1433 ASP A C 1
ATOM 1797 O O . ASP A 1 222 ? 34.000 -1.055 -5.155 1.00 24.70 1433 ASP A O 1
ATOM 1802 N N . GLY A 1 223 ? 33.164 -0.547 -3.126 1.00 21.35 1434 GLY A N 1
ATOM 1803 C CA . GLY A 1 223 ? 34.224 0.392 -2.819 1.00 19.72 1434 GLY A CA 1
ATOM 1804 C C . GLY A 1 223 ? 35.531 -0.317 -2.523 1.00 16.60 1434 GLY A C 1
ATOM 1805 O O . GLY A 1 223 ? 35.581 -1.534 -2.440 1.00 19.94 1434 GLY A O 1
ATOM 1806 N N . PRO A 1 224 ? 36.608 0.447 -2.372 1.00 16.28 1435 PRO A N 1
ATOM 1807 C CA . PRO A 1 224 ? 37.888 -0.212 -2.124 1.00 20.89 1435 PRO A CA 1
ATOM 1808 C C . PRO A 1 224 ? 37.935 -0.818 -0.729 1.00 20.86 1435 PRO A C 1
ATOM 1809 O O . PRO A 1 224 ? 37.260 -0.333 0.181 1.00 17.12 1435 PRO A O 1
ATOM 1813 N N . ILE A 1 225 ? 38.689 -1.899 -0.584 1.00 14.05 1436 ILE A N 1
ATOM 1814 C CA . ILE A 1 225 ? 39.025 -2.442 0.737 1.00 14.00 1436 ILE A CA 1
ATOM 1815 C C . ILE A 1 225 ? 40.192 -1.638 1.293 1.00 14.44 1436 ILE A C 1
ATOM 1816 O O . ILE A 1 225 ? 41.237 -1.538 0.645 1.00 17.10 1436 ILE A O 1
ATOM 1821 N N . SER A 1 226 ? 40.010 -1.026 2.463 1.00 14.51 1437 SER A N 1
ATOM 1822 C CA . SER A 1 226 ? 41.100 -0.276 3.080 1.00 16.58 1437 SER A CA 1
ATOM 1823 C C . SER A 1 226 ? 41.960 -1.227 3.899 1.00 19.83 1437 SER A C 1
ATOM 1824 O O . SER A 1 226 ? 41.473 -1.907 4.787 1.00 20.72 1437 SER A O 1
ATOM 1827 N N . VAL A 1 227 ? 43.237 -1.292 3.561 1.00 12.52 1438 VAL A N 1
ATOM 1828 C CA . VAL A 1 227 ? 44.155 -2.207 4.203 1.00 13.46 1438 VAL A CA 1
ATOM 1829 C C . VAL A 1 227 ? 45.224 -1.396 4.927 1.00 19.15 1438 VAL A C 1
ATOM 1830 O O . VAL A 1 227 ? 45.845 -0.519 4.319 1.00 15.44 1438 VAL A O 1
ATOM 1834 N N . HIS A 1 228 ? 45.438 -1.663 6.221 1.00 12.67 1439 HIS A N 1
ATOM 1835 C CA . HIS A 1 228 ? 46.552 -1.022 6.905 1.00 15.63 1439 HIS A CA 1
ATOM 1836 C C . HIS A 1 228 ? 47.394 -1.940 7.799 1.00 17.33 1439 HIS A C 1
ATOM 1837 O O . HIS A 1 228 ? 46.916 -2.930 8.349 1.00 17.88 1439 HIS A O 1
ATOM 1844 N N . CYS A 1 229 ? 48.681 -1.620 7.881 1.00 14.15 1440 CYS A N 1
ATOM 1845 C CA . CYS A 1 229 ? 49.572 -2.280 8.819 1.00 13.67 1440 CYS A CA 1
ATOM 1846 C C . CYS A 1 229 ? 50.270 -1.151 9.582 1.00 29.46 1440 CYS A C 1
ATOM 1847 O O . CYS A 1 229 ? 49.604 -0.239 10.049 1.00 38.14 1440 CYS A O 1
ATOM 1850 N N . SER A 1 230 ? 51.587 -1.195 9.719 1.00 22.24 1441 SER A N 1
ATOM 1851 C CA . SER A 1 230 ? 52.271 -0.127 10.438 1.00 25.94 1441 SER A CA 1
ATOM 1852 C C . SER A 1 230 ? 52.391 1.089 9.518 1.00 25.43 1441 SER A C 1
ATOM 1853 O O . SER A 1 230 ? 51.780 2.126 9.766 1.00 22.89 1441 SER A O 1
ATOM 1856 N N . ALA A 1 231 ? 53.131 0.932 8.424 1.00 18.57 1442 ALA A N 1
ATOM 1857 C CA . ALA A 1 231 ? 53.342 2.023 7.472 1.00 25.98 1442 ALA A CA 1
ATOM 1858 C C . ALA A 1 231 ? 52.490 1.888 6.204 1.00 23.63 1442 ALA A C 1
ATOM 1859 O O . ALA A 1 231 ? 52.451 2.795 5.369 1.00 23.03 1442 ALA A O 1
ATOM 1861 N N . GLY A 1 232 ? 51.817 0.752 6.054 1.00 17.06 1443 GLY A N 1
ATOM 1862 C CA . GLY A 1 232 ? 50.965 0.530 4.906 1.00 17.78 1443 GLY A CA 1
ATOM 1863 C C . GLY A 1 232 ? 51.730 0.059 3.680 1.00 20.34 1443 GLY A C 1
ATOM 1864 O O . GLY A 1 232 ? 51.262 0.262 2.561 1.00 18.20 1443 GLY A O 1
ATOM 1865 N N . VAL A 1 233 ? 52.902 -0.562 3.873 1.00 14.93 1444 VAL A N 1
ATOM 1866 C CA . VAL A 1 233 ? 53.652 -1.079 2.733 1.00 15.97 1444 VAL A CA 1
ATOM 1867 C C . VAL A 1 233 ? 54.124 -2.522 2.897 1.00 18.78 1444 VAL A C 1
ATOM 1868 O O . VAL A 1 233 ? 54.143 -3.263 1.933 1.00 19.22 1444 VAL A O 1
ATOM 1872 N N . GLY A 1 234 ? 54.465 -2.951 4.106 1.00 16.37 1445 GLY A N 1
ATOM 1873 C CA . GLY A 1 234 ? 54.987 -4.303 4.274 1.00 14.25 1445 GLY A CA 1
ATOM 1874 C C . GLY A 1 234 ? 53.938 -5.408 4.256 1.00 19.34 1445 GLY A C 1
ATOM 1875 O O . GLY A 1 234 ? 53.696 -6.043 3.220 1.00 16.83 1445 GLY A O 1
ATOM 1876 N N . ARG A 1 235 ? 53.316 -5.662 5.402 1.00 17.05 1446 ARG A N 1
ATOM 1877 C CA . ARG A 1 235 ? 52.244 -6.651 5.480 1.00 14.21 1446 ARG A CA 1
ATOM 1878 C C . ARG A 1 235 ? 51.102 -6.295 4.530 1.00 12.02 1446 ARG A C 1
ATOM 1879 O O . ARG A 1 235 ? 50.477 -7.165 3.937 1.00 13.66 1446 ARG A O 1
ATOM 1887 N N . THR A 1 236 ? 50.835 -5.006 4.392 1.00 11.61 1447 THR A N 1
ATOM 1888 C CA . THR A 1 236 ? 49.798 -4.548 3.466 1.00 12.89 1447 THR A CA 1
ATOM 1889 C C . THR A 1 236 ? 50.184 -4.936 2.032 1.00 16.58 1447 THR A C 1
ATOM 1890 O O . THR A 1 236 ? 49.343 -5.368 1.238 1.00 14.72 1447 THR A O 1
ATOM 1894 N N . GLY A 1 237 ? 51.464 -4.819 1.716 1.00 15.89 1448 GLY A N 1
ATOM 1895 C CA . GLY A 1 237 ? 51.953 -5.270 0.422 1.00 18.95 1448 GLY A CA 1
ATOM 1896 C C . GLY A 1 237 ? 51.755 -6.767 0.218 1.00 15.19 1448 GLY A C 1
ATOM 1897 O O . GLY A 1 237 ? 51.411 -7.215 -0.878 1.00 13.88 1448 GLY A O 1
ATOM 1898 N N . VAL A 1 238 ? 51.974 -7.551 1.267 1.00 14.40 1449 VAL A N 1
ATOM 1899 C CA . VAL A 1 238 ? 51.771 -9.003 1.191 1.00 14.83 1449 VAL A CA 1
ATOM 1900 C C . VAL A 1 238 ? 50.298 -9.367 0.978 1.00 19.09 1449 VAL A C 1
ATOM 1901 O O . VAL A 1 238 ? 49.948 -10.213 0.131 1.00 14.67 1449 VAL A O 1
ATOM 1905 N N . PHE A 1 239 ? 49.431 -8.706 1.729 1.00 13.24 1450 PHE A N 1
ATOM 1906 C CA . PHE A 1 239 ? 47.996 -8.929 1.594 1.00 15.32 1450 PHE A CA 1
ATOM 1907 C C . PHE A 1 239 ? 47.538 -8.677 0.165 1.00 13.77 1450 PHE A C 1
ATOM 1908 O O . PHE A 1 239 ? 46.786 -9.466 -0.400 1.00 15.28 1450 PHE A O 1
ATOM 1916 N N . ILE A 1 240 ? 47.971 -7.562 -0.408 1.00 11.10 1451 ILE A N 1
ATOM 1917 C CA . ILE A 1 240 ? 47.478 -7.178 -1.738 1.00 15.43 1451 ILE A CA 1
ATOM 1918 C C . ILE A 1 240 ? 48.133 -8.018 -2.835 1.00 11.92 1451 ILE A C 1
ATOM 1919 O O . ILE A 1 240 ? 47.470 -8.435 -3.793 1.00 15.41 1451 ILE A O 1
ATOM 1924 N N . THR A 1 241 ? 49.422 -8.291 -2.682 1.00 11.94 1452 THR A N 1
ATOM 1925 C CA . THR A 1 241 ? 50.108 -9.161 -3.630 1.00 14.89 1452 THR A CA 1
ATOM 1926 C C . THR A 1 241 ? 49.419 -10.524 -3.706 1.00 18.20 1452 THR A C 1
ATOM 1927 O O . THR A 1 241 ? 49.066 -10.985 -4.786 1.00 14.76 1452 THR A O 1
ATOM 1931 N N . LEU A 1 242 ? 49.199 -11.152 -2.556 1.00 19.35 1453 LEU A N 1
ATOM 1932 C CA . LEU A 1 242 ? 48.603 -12.490 -2.530 1.00 13.88 1453 LEU A CA 1
ATOM 1933 C C . LEU A 1 242 ? 47.128 -12.469 -2.951 1.00 16.46 1453 LEU A C 1
ATOM 1934 O O . LEU A 1 242 ? 46.656 -13.402 -3.583 1.00 15.91 1453 LEU A O 1
ATOM 1939 N N . SER A 1 243 ? 46.403 -11.411 -2.607 1.00 10.89 1454 SER A N 1
ATOM 1940 C CA . SER A 1 243 ? 45.019 -11.281 -3.074 1.00 14.96 1454 SER A CA 1
ATOM 1941 C C . SER A 1 243 ? 44.963 -11.397 -4.592 1.00 15.56 1454 SER A C 1
ATOM 1942 O O . SER A 1 243 ? 44.134 -12.129 -5.151 1.00 15.37 1454 SER A O 1
ATOM 1945 N N . ILE A 1 244 ? 45.840 -10.655 -5.256 1.00 12.85 1455 ILE A N 1
ATOM 1946 C CA . ILE A 1 244 ? 45.870 -10.648 -6.722 1.00 13.41 1455 ILE A CA 1
ATOM 1947 C C . ILE A 1 244 ? 46.417 -11.949 -7.303 1.00 16.40 1455 ILE A C 1
ATOM 1948 O O . ILE A 1 244 ? 45.813 -12.540 -8.209 1.00 12.80 1455 ILE A O 1
ATOM 1953 N N . VAL A 1 245 ? 47.565 -12.377 -6.784 1.00 12.76 1456 VAL A N 1
ATOM 1954 C CA . VAL A 1 245 ? 48.264 -13.562 -7.280 1.00 16.94 1456 VAL A CA 1
ATOM 1955 C C . VAL A 1 245 ? 47.457 -14.843 -7.081 1.00 17.16 1456 VAL A C 1
ATOM 1956 O O . VAL A 1 245 ? 47.421 -15.705 -7.971 1.00 15.26 1456 VAL A O 1
ATOM 1960 N N . LEU A 1 246 ? 46.784 -14.978 -5.943 1.00 14.64 1457 LEU A N 1
ATOM 1961 C CA . LEU A 1 246 ? 46.037 -16.210 -5.703 1.00 17.44 1457 LEU A CA 1
ATOM 1962 C C . LEU A 1 246 ? 44.844 -16.317 -6.657 1.00 19.93 1457 LEU A C 1
ATOM 1963 O O . LEU A 1 246 ? 44.574 -17.386 -7.193 1.00 17.96 1457 LEU A O 1
ATOM 1968 N N . GLU A 1 247 ? 44.138 -15.219 -6.904 1.00 22.79 1458 GLU A N 1
ATOM 1969 C CA . GLU A 1 247 ? 43.008 -15.313 -7.823 1.00 17.26 1458 GLU A CA 1
ATOM 1970 C C . GLU A 1 247 ? 43.479 -15.513 -9.271 1.00 17.96 1458 GLU A C 1
ATOM 1971 O O . GLU A 1 247 ? 42.873 -16.283 -10.034 1.00 19.24 1458 GLU A O 1
ATOM 1977 N N . ARG A 1 248 ? 44.565 -14.850 -9.651 1.00 18.40 1459 ARG A N 1
ATOM 1978 C CA . ARG A 1 248 ? 45.067 -15.002 -11.004 1.00 17.24 1459 ARG A CA 1
ATOM 1979 C C . ARG A 1 248 ? 45.531 -16.434 -11.224 1.00 21.11 1459 ARG A C 1
ATOM 1980 O O . ARG A 1 248 ? 45.313 -17.021 -12.299 1.00 18.41 1459 ARG A O 1
ATOM 1988 N N . MET A 1 249 ? 46.154 -17.017 -10.201 1.00 15.57 1460 MET A N 1
ATOM 1989 C CA . MET A 1 249 ? 46.641 -18.381 -10.319 1.00 16.72 1460 MET A CA 1
ATOM 1990 C C . MET A 1 249 ? 45.459 -19.342 -10.504 1.00 20.34 1460 MET A C 1
ATOM 1991 O O . MET A 1 249 ? 45.513 -20.271 -11.318 1.00 24.63 1460 MET A O 1
ATOM 1996 N N . ARG A 1 250 ? 44.377 -19.099 -9.769 1.00 21.02 1461 ARG A N 1
ATOM 1997 C CA . ARG A 1 250 ? 43.201 -19.957 -9.876 1.00 24.12 1461 ARG A CA 1
ATOM 1998 C C . ARG A 1 250 ? 42.520 -19.877 -11.239 1.00 23.09 1461 ARG A C 1
ATOM 1999 O O . ARG A 1 250 ? 42.055 -20.895 -11.770 1.00 25.85 1461 ARG A O 1
ATOM 2007 N N . TYR A 1 251 ? 42.415 -18.683 -11.807 1.00 19.77 1462 TYR A N 1
ATOM 2008 C CA . TYR A 1 251 ? 41.693 -18.573 -13.073 1.00 20.87 1462 TYR A CA 1
ATOM 2009 C C . TYR A 1 251 ? 42.604 -18.711 -14.288 1.00 21.24 1462 TYR A C 1
ATOM 2010 O O . TYR A 1 251 ? 42.142 -19.087 -15.355 1.00 23.11 1462 TYR A O 1
ATOM 2019 N N . GLU A 1 252 ? 43.896 -18.436 -14.135 1.00 23.92 1463 GLU A N 1
ATOM 2020 C CA . GLU A 1 252 ? 44.790 -18.456 -15.297 1.00 24.92 1463 GLU A CA 1
ATOM 2021 C C . GLU A 1 252 ? 45.903 -19.491 -15.200 1.00 29.00 1463 GLU A C 1
ATOM 2022 O O . GLU A 1 252 ? 46.539 -19.799 -16.203 1.00 27.21 1463 GLU A O 1
ATOM 2028 N N . GLY A 1 253 ? 46.161 -20.009 -14.002 1.00 20.68 1464 GLY A N 1
ATOM 2029 C CA . GLY A 1 253 ? 47.094 -21.115 -13.872 1.00 20.80 1464 GLY A CA 1
ATOM 2030 C C . GLY A 1 253 ? 48.543 -20.691 -13.972 1.00 21.26 1464 GLY A C 1
ATOM 2031 O O . GLY A 1 253 ? 49.419 -21.524 -14.211 1.00 21.75 1464 GLY A O 1
ATOM 2032 N N . VAL A 1 254 ? 48.804 -19.402 -13.764 1.00 18.49 1465 VAL A N 1
ATOM 2033 C CA . VAL A 1 254 ? 50.174 -18.908 -13.734 1.00 21.34 1465 VAL A CA 1
ATOM 2034 C C . VAL A 1 254 ? 50.415 -17.960 -12.553 1.00 25.34 1465 VAL A C 1
ATOM 2035 O O . VAL A 1 254 ? 49.485 -17.346 -12.017 1.00 21.57 1465 VAL A O 1
ATOM 2039 N N . VAL A 1 255 ? 51.682 -17.845 -12.172 1.00 24.34 1466 VAL A N 1
ATOM 2040 C CA . VAL A 1 255 ? 52.119 -16.995 -11.075 1.00 24.50 1466 VAL A CA 1
ATOM 2041 C C . VAL A 1 255 ? 53.252 -16.088 -11.544 1.00 25.56 1466 VAL A C 1
ATOM 2042 O O . VAL A 1 255 ? 54.195 -16.567 -12.164 1.00 36.73 1466 VAL A O 1
ATOM 2046 N N . ASP A 1 256 ? 53.153 -14.788 -11.268 1.00 21.04 1467 ASP A N 1
ATOM 2047 C CA . ASP A 1 256 ? 54.264 -13.863 -11.500 1.00 21.18 1467 ASP A CA 1
ATOM 2048 C C . ASP A 1 256 ? 54.324 -12.876 -10.345 1.00 16.30 1467 ASP A C 1
ATOM 2049 O O . ASP A 1 256 ? 53.821 -11.742 -10.416 1.00 16.10 1467 ASP A O 1
ATOM 2054 N N . ILE A 1 257 ? 54.953 -13.320 -9.273 1.00 16.74 1468 ILE A N 1
ATOM 2055 C CA . ILE A 1 257 ? 55.030 -12.522 -8.053 1.00 14.33 1468 ILE A CA 1
ATOM 2056 C C . ILE A 1 257 ? 55.931 -11.294 -8.270 1.00 21.14 1468 ILE A C 1
ATOM 2057 O O . ILE A 1 257 ? 55.602 -10.188 -7.838 1.00 22.46 1468 ILE A O 1
ATOM 2062 N N . PHE A 1 258 ? 57.027 -11.486 -8.992 1.00 17.55 1469 PHE A N 1
ATOM 2063 C CA . PHE A 1 258 ? 57.957 -10.409 -9.259 1.00 16.46 1469 PHE A CA 1
ATOM 2064 C C . PHE A 1 258 ? 57.283 -9.214 -9.952 1.00 21.46 1469 PHE A C 1
ATOM 2065 O O . PHE A 1 258 ? 57.400 -8.068 -9.501 1.00 19.38 1469 PHE A O 1
ATOM 2073 N N . GLN A 1 259 ? 56.567 -9.479 -11.040 1.00 18.97 1470 GLN A N 1
ATOM 2074 C CA . GLN A 1 259 ? 55.914 -8.397 -11.766 1.00 18.95 1470 GLN A CA 1
ATOM 2075 C C . GLN A 1 259 ? 54.725 -7.849 -10.981 1.00 22.37 1470 GLN A C 1
ATOM 2076 O O . GLN A 1 259 ? 54.386 -6.677 -11.125 1.00 16.84 1470 GLN A O 1
ATOM 2082 N N . THR A 1 260 ? 54.085 -8.682 -10.158 1.00 15.50 1471 THR A N 1
ATOM 2083 C CA . THR A 1 260 ? 52.988 -8.177 -9.326 1.00 15.38 1471 THR A CA 1
ATOM 2084 C C . THR A 1 260 ? 53.490 -7.136 -8.308 1.00 14.17 1471 THR A C 1
ATOM 2085 O O . THR A 1 260 ? 52.915 -6.057 -8.170 1.00 16.85 1471 THR A O 1
ATOM 2089 N N . VAL A 1 261 ? 54.575 -7.448 -7.607 1.00 12.41 1472 VAL A N 1
ATOM 2090 C CA . VAL A 1 261 ? 55.110 -6.511 -6.632 1.00 12.57 1472 VAL A CA 1
ATOM 2091 C C . VAL A 1 261 ? 55.623 -5.254 -7.343 1.00 16.74 1472 VAL A C 1
ATOM 2092 O O . VAL A 1 261 ? 55.418 -4.130 -6.872 1.00 15.41 1472 VAL A O 1
ATOM 2096 N N . LYS A 1 262 ? 56.299 -5.452 -8.467 1.00 12.38 1473 LYS A N 1
ATOM 2097 C CA . LYS A 1 262 ? 56.756 -4.330 -9.289 1.00 19.17 1473 LYS A CA 1
ATOM 2098 C C . LYS A 1 262 ? 55.562 -3.416 -9.619 1.00 18.75 1473 LYS A C 1
ATOM 2099 O O . LYS A 1 262 ? 55.617 -2.181 -9.483 1.00 18.85 1473 LYS A O 1
ATOM 2105 N N . MET A 1 263 ? 54.469 -4.037 -10.024 1.00 17.93 1474 MET A N 1
ATOM 2106 C CA . MET A 1 263 ? 53.260 -3.292 -10.350 1.00 19.66 1474 MET A CA 1
ATOM 2107 C C . MET A 1 263 ? 52.699 -2.526 -9.139 1.00 17.65 1474 MET A C 1
ATOM 2108 O O . MET A 1 263 ? 52.309 -1.354 -9.247 1.00 16.55 1474 MET A O 1
ATOM 2113 N N . LEU A 1 264 ? 52.668 -3.168 -7.983 1.00 17.04 1475 LEU A N 1
ATOM 2114 C CA . LEU A 1 264 ? 52.177 -2.493 -6.790 1.00 16.08 1475 LEU A CA 1
ATOM 2115 C C . LEU A 1 264 ? 53.074 -1.299 -6.462 1.00 17.38 1475 LEU A C 1
ATOM 2116 O O . LEU A 1 264 ? 52.585 -0.236 -6.103 1.00 14.21 1475 LEU A O 1
ATOM 2121 N N . ARG A 1 265 ? 54.385 -1.458 -6.620 1.00 11.34 1476 ARG A N 1
ATOM 2122 C CA . ARG A 1 265 ? 55.290 -0.362 -6.329 1.00 17.29 1476 ARG A CA 1
ATOM 2123 C C . ARG A 1 265 ? 55.200 0.798 -7.323 1.00 22.92 1476 ARG A C 1
ATOM 2124 O O . ARG A 1 265 ? 55.770 1.855 -7.068 1.00 27.11 1476 ARG A O 1
ATOM 2132 N N . THR A 1 266 ? 54.468 0.638 -8.429 1.00 17.68 1477 THR A N 1
ATOM 2133 C CA . THR A 1 266 ? 54.181 1.806 -9.265 1.00 15.01 1477 THR A CA 1
ATOM 2134 C C . THR A 1 266 ? 53.025 2.618 -8.671 1.00 18.51 1477 THR A C 1
ATOM 2135 O O . THR A 1 266 ? 52.719 3.713 -9.133 1.00 17.74 1477 THR A O 1
ATOM 2139 N N . GLN A 1 267 ? 52.376 2.088 -7.643 1.00 18.30 1478 GLN A N 1
ATOM 2140 C CA . GLN A 1 267 ? 51.183 2.748 -7.105 1.00 16.47 1478 GLN A CA 1
ATOM 2141 C C . GLN A 1 267 ? 51.379 3.253 -5.668 1.00 19.20 1478 GLN A C 1
ATOM 2142 O O . GLN A 1 267 ? 50.691 4.169 -5.218 1.00 17.23 1478 GLN A O 1
ATOM 2148 N N . ARG A 1 268 ? 52.335 2.659 -4.967 1.00 17.64 1479 ARG A N 1
ATOM 2149 C CA . ARG A 1 268 ? 52.733 3.121 -3.631 1.00 15.71 1479 ARG A CA 1
ATOM 2150 C C . ARG A 1 268 ? 54.132 2.582 -3.368 1.00 18.57 1479 ARG A C 1
ATOM 2151 O O . ARG A 1 268 ? 54.418 1.424 -3.650 1.00 22.24 1479 ARG A O 1
ATOM 2159 N N . PRO A 1 269 ? 55.024 3.423 -2.846 1.00 19.32 1480 PRO A N 1
ATOM 2160 C CA . PRO A 1 269 ? 56.412 2.961 -2.758 1.00 18.44 1480 PRO A CA 1
ATOM 2161 C C . PRO A 1 269 ? 56.595 1.818 -1.765 1.00 19.30 1480 PRO A C 1
ATOM 2162 O O . PRO A 1 269 ? 55.829 1.706 -0.807 1.00 20.80 1480 PRO A O 1
ATOM 2166 N N . ALA A 1 270 ? 57.554 0.946 -2.062 1.00 21.98 1481 ALA A N 1
ATOM 2167 C CA . ALA A 1 270 ? 58.132 0.009 -1.097 1.00 23.94 1481 ALA A CA 1
ATOM 2168 C C . ALA A 1 270 ? 57.206 -1.142 -0.716 1.00 21.64 1481 ALA A C 1
ATOM 2169 O O . ALA A 1 270 ? 57.438 -1.812 0.283 1.00 20.95 1481 ALA A O 1
ATOM 2171 N N . MET A 1 271 ? 56.187 -1.404 -1.530 1.00 18.51 1482 MET A N 1
ATOM 2172 C CA . MET A 1 271 ? 55.238 -2.474 -1.222 1.00 19.10 1482 MET A CA 1
ATOM 2173 C C . MET A 1 271 ? 55.959 -3.814 -1.121 1.00 21.25 1482 MET A C 1
ATOM 2174 O O . MET A 1 271 ? 56.760 -4.139 -1.996 1.00 21.41 1482 MET A O 1
ATOM 2179 N N . VAL A 1 272 ? 55.641 -4.580 -0.079 1.00 19.69 1483 VAL A N 1
ATOM 2180 C CA . VAL A 1 272 ? 56.364 -5.811 0.288 1.00 20.41 1483 VAL A CA 1
ATOM 2181 C C . VAL A 1 272 ? 57.789 -5.408 0.567 1.00 23.26 1483 VAL A C 1
ATOM 2182 O O . VAL A 1 272 ? 58.638 -5.380 -0.325 1.00 18.34 1483 VAL A O 1
ATOM 2186 N N . GLN A 1 273 ? 58.049 -5.114 1.829 1.00 24.16 1484 GLN A N 1
ATOM 2187 C CA . GLN A 1 273 ? 59.223 -4.349 2.196 1.00 25.34 1484 GLN A CA 1
ATOM 2188 C C . GLN A 1 273 ? 60.478 -5.185 2.449 1.00 23.95 1484 GLN A C 1
ATOM 2189 O O . GLN A 1 273 ? 61.592 -4.686 2.304 1.00 25.21 1484 GLN A O 1
ATOM 2195 N N . THR A 1 274 ? 60.324 -6.443 2.843 1.00 17.94 1485 THR A N 1
ATOM 2196 C CA . THR A 1 274 ? 61.514 -7.252 3.152 1.00 24.28 1485 THR A CA 1
ATOM 2197 C C . THR A 1 274 ? 61.580 -8.547 2.360 1.00 21.01 1485 THR A C 1
ATOM 2198 O O . THR A 1 274 ? 60.563 -9.035 1.870 1.00 24.81 1485 THR A O 1
ATOM 2202 N N . GLU A 1 275 ? 62.771 -9.128 2.279 1.00 18.52 1486 GLU A N 1
ATOM 2203 C CA . GLU A 1 275 ? 62.956 -10.373 1.540 1.00 23.01 1486 GLU A CA 1
ATOM 2204 C C . GLU A 1 275 ? 62.096 -11.492 2.136 1.00 23.08 1486 GLU A C 1
ATOM 2205 O O . GLU A 1 275 ? 61.554 -12.338 1.408 1.00 20.78 1486 GLU A O 1
ATOM 2211 N N . ASP A 1 276 ? 61.965 -11.479 3.464 1.00 18.58 1487 ASP A N 1
ATOM 2212 C CA . ASP A 1 276 ? 61.161 -12.461 4.194 1.00 24.63 1487 ASP A CA 1
ATOM 2213 C C . ASP A 1 276 ? 59.715 -12.410 3.750 1.00 19.09 1487 ASP A C 1
ATOM 2214 O O . ASP A 1 276 ? 59.049 -13.439 3.583 1.00 21.17 1487 ASP A O 1
ATOM 2219 N N . GLN A 1 277 ? 59.214 -11.192 3.635 1.00 16.37 1488 GLN A N 1
ATOM 2220 C CA . GLN A 1 277 ? 57.844 -10.987 3.202 1.00 18.24 1488 GLN A CA 1
ATOM 2221 C C . GLN A 1 277 ? 57.676 -11.447 1.748 1.00 18.55 1488 GLN A C 1
ATOM 2222 O O . GLN A 1 277 ? 56.671 -12.061 1.384 1.00 16.92 1488 GLN A O 1
ATOM 2228 N N . TYR A 1 278 ? 58.667 -11.130 0.926 1.00 18.30 1489 TYR A N 1
ATOM 2229 C CA . TYR A 1 278 ? 58.660 -11.506 -0.482 1.00 18.85 1489 TYR A CA 1
ATOM 2230 C C . TYR A 1 278 ? 58.663 -13.031 -0.616 1.00 18.99 1489 TYR A C 1
ATOM 2231 O O . TYR A 1 278 ? 57.867 -13.602 -1.361 1.00 17.17 1489 TYR A O 1
ATOM 2240 N N . GLN A 1 279 ? 59.541 -13.683 0.133 1.00 19.51 1490 GLN A N 1
ATOM 2241 C CA . GLN A 1 279 ? 59.623 -15.144 0.135 1.00 22.82 1490 GLN A CA 1
ATOM 2242 C C . GLN A 1 279 ? 58.314 -15.800 0.594 1.00 21.34 1490 GLN A C 1
ATOM 2243 O O . GLN A 1 279 ? 57.912 -16.843 0.063 1.00 19.40 1490 GLN A O 1
ATOM 2249 N N . PHE A 1 280 ? 57.658 -15.179 1.575 1.00 20.08 1491 PHE A N 1
ATOM 2250 C CA . PHE A 1 280 ? 56.378 -15.660 2.098 1.00 15.69 1491 PHE A CA 1
ATOM 2251 C C . PHE A 1 280 ? 55.282 -15.654 1.041 1.00 14.71 1491 PHE A C 1
ATOM 2252 O O . PHE A 1 280 ? 54.404 -16.516 1.045 1.00 20.85 1491 PHE A O 1
ATOM 2260 N N . CYS A 1 281 ? 55.335 -14.685 0.131 1.00 17.21 1492 CYS A N 1
ATOM 2261 C CA . CYS A 1 281 ? 54.398 -14.652 -0.987 1.00 12.84 1492 CYS A CA 1
ATOM 2262 C C . CYS A 1 281 ? 54.483 -15.933 -1.824 1.00 18.74 1492 CYS A C 1
ATOM 2263 O O . CYS A 1 281 ? 53.464 -16.548 -2.140 1.00 15.91 1492 CYS A O 1
ATOM 2266 N N . TYR A 1 282 ? 55.702 -16.325 -2.181 1.00 16.61 1493 TYR A N 1
ATOM 2267 C CA . TYR A 1 282 ? 55.923 -17.569 -2.902 1.00 16.76 1493 TYR A CA 1
ATOM 2268 C C . TYR A 1 282 ? 55.471 -18.788 -2.101 1.00 16.39 1493 TYR A C 1
ATOM 2269 O O . TYR A 1 282 ? 54.777 -19.676 -2.608 1.00 17.36 1493 TYR A O 1
ATOM 2278 N N . ARG A 1 283 ? 55.909 -18.836 -0.854 1.00 15.62 1494 ARG A N 1
ATOM 2279 C CA . ARG A 1 283 ? 55.574 -19.924 0.059 1.00 17.31 1494 ARG A CA 1
ATOM 2280 C C . ARG A 1 283 ? 54.050 -20.111 0.149 1.00 17.46 1494 ARG A C 1
ATOM 2281 O O . ARG A 1 283 ? 53.536 -21.226 -0.002 1.00 18.72 1494 ARG A O 1
ATOM 2289 N N . ALA A 1 284 ? 53.319 -19.028 0.373 1.00 17.22 1495 ALA A N 1
ATOM 2290 C CA . ALA A 1 284 ? 51.863 -19.114 0.511 1.00 16.58 1495 ALA A CA 1
ATOM 2291 C C . ALA A 1 284 ? 51.178 -19.483 -0.810 1.00 19.47 1495 ALA A C 1
ATOM 2292 O O . ALA A 1 284 ? 50.209 -20.250 -0.826 1.00 19.97 1495 ALA A O 1
ATOM 2294 N N . ALA A 1 285 ? 51.668 -18.943 -1.920 1.00 16.57 1496 ALA A N 1
ATOM 2295 C CA . ALA A 1 285 ? 51.100 -19.313 -3.226 1.00 16.51 1496 ALA A CA 1
ATOM 2296 C C . ALA A 1 285 ? 51.232 -20.808 -3.482 1.00 22.11 1496 ALA A C 1
ATOM 2297 O O . ALA A 1 285 ? 50.312 -21.452 -4.005 1.00 19.64 1496 ALA A O 1
ATOM 2299 N N . LEU A 1 286 ? 52.374 -21.363 -3.105 1.00 19.12 1497 LEU A N 1
ATOM 2300 C CA . LEU A 1 286 ? 52.615 -22.789 -3.304 1.00 18.78 1497 LEU A CA 1
ATOM 2301 C C . LEU A 1 286 ? 51.710 -23.610 -2.396 1.00 19.54 1497 LEU A C 1
ATOM 2302 O O . LEU A 1 286 ? 51.221 -24.676 -2.791 1.00 20.56 1497 LEU A O 1
ATOM 2307 N N . GLU A 1 287 ? 51.467 -23.104 -1.187 1.00 19.97 1498 GLU A N 1
ATOM 2308 C CA . GLU A 1 287 ? 50.564 -23.782 -0.268 1.00 18.45 1498 GLU A CA 1
ATOM 2309 C C . GLU A 1 287 ? 49.147 -23.793 -0.802 1.00 21.30 1498 GLU A C 1
ATOM 2310 O O . GLU A 1 287 ? 48.461 -24.808 -0.737 1.00 23.11 1498 GLU A O 1
ATOM 2316 N N . TYR A 1 288 ? 48.713 -22.654 -1.337 1.00 21.72 1499 TYR A N 1
ATOM 2317 C CA . TYR A 1 288 ? 47.390 -22.545 -1.931 1.00 19.22 1499 TYR A CA 1
ATOM 2318 C C . TYR A 1 288 ? 47.268 -23.490 -3.122 1.00 18.44 1499 TYR A C 1
ATOM 2319 O O . TYR A 1 288 ? 46.269 -24.185 -3.279 1.00 21.93 1499 TYR A O 1
ATOM 2328 N N . LEU A 1 289 ? 48.304 -23.531 -3.948 1.00 23.54 1500 LEU A N 1
ATOM 2329 C CA . LEU A 1 289 ? 48.325 -24.420 -5.107 1.00 21.72 1500 LEU A CA 1
ATOM 2330 C C . LEU A 1 289 ? 48.087 -25.866 -4.680 1.00 27.29 1500 LEU A C 1
ATOM 2331 O O . LEU A 1 289 ? 47.354 -26.621 -5.337 1.00 22.55 1500 LEU A O 1
ATOM 2336 N N . GLY A 1 290 ? 48.687 -26.231 -3.550 1.00 25.05 1501 GLY A N 1
ATOM 2337 C CA . GLY A 1 290 ? 48.590 -27.580 -3.021 1.00 24.65 1501 GLY A CA 1
ATOM 2338 C C . GLY A 1 290 ? 47.209 -27.969 -2.532 1.00 23.64 1501 GLY A C 1
ATOM 2339 O O . GLY A 1 290 ? 46.955 -29.135 -2.279 1.00 29.11 1501 GLY A O 1
ATOM 2340 N N . SER A 1 291 ? 46.304 -27.007 -2.403 1.00 26.27 1502 SER A N 1
ATOM 2341 C CA . SER A 1 291 ? 44.929 -27.337 -2.041 1.00 25.39 1502 SER A CA 1
ATOM 2342 C C . SER A 1 291 ? 44.161 -27.871 -3.239 1.00 31.84 1502 SER A C 1
ATOM 2343 O O . SER A 1 291 ? 42.984 -28.211 -3.117 1.00 31.52 1502 SER A O 1
ATOM 2346 N N . PHE A 1 292 ? 44.821 -27.923 -4.394 1.00 24.55 1503 PHE A N 1
ATOM 2347 C CA . PHE A 1 292 ? 44.243 -28.531 -5.607 1.00 32.27 1503 PHE A CA 1
ATOM 2348 C C . PHE A 1 292 ? 45.019 -29.792 -5.956 1.00 33.01 1503 PHE A C 1
ATOM 2349 O O . PHE A 1 292 ? 46.229 -29.726 -6.174 1.00 37.85 1503 PHE A O 1
ATOM 2357 N N . ASP A 1 293 ? 44.335 -30.930 -6.015 1.00 31.35 1504 ASP A N 1
ATOM 2358 C CA . ASP A 1 293 ? 45.002 -32.232 -6.124 1.00 41.14 1504 ASP A CA 1
ATOM 2359 C C . ASP A 1 293 ? 45.911 -32.389 -7.346 1.00 45.75 1504 ASP A C 1
ATOM 2360 O O . ASP A 1 293 ? 47.010 -32.942 -7.240 1.00 50.67 1504 ASP A O 1
ATOM 2365 N N . HIS A 1 294 ? 45.463 -31.898 -8.497 1.00 42.28 1505 HIS A N 1
ATOM 2366 C CA . HIS A 1 294 ? 46.207 -32.091 -9.742 1.00 52.13 1505 HIS A CA 1
ATOM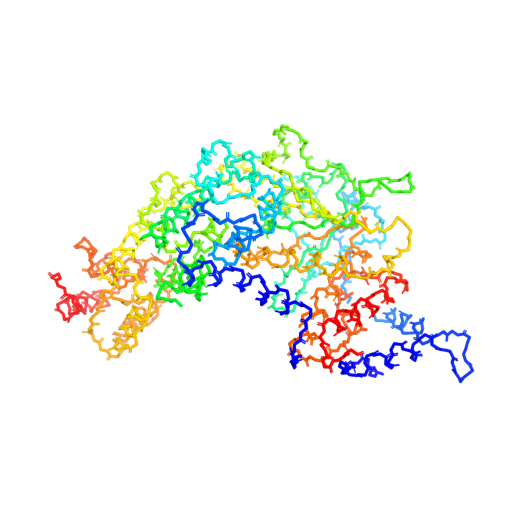 2367 C C . HIS A 1 294 ? 47.497 -31.264 -9.823 1.00 60.18 1505 HIS A C 1
ATOM 2368 O O . HIS A 1 294 ? 48.177 -31.281 -10.845 1.00 60.36 1505 HIS A O 1
ATOM 2375 N N . TYR A 1 295 ? 47.835 -30.547 -8.752 1.00 63.29 1506 TYR A N 1
ATOM 2376 C CA . TYR A 1 295 ? 49.028 -29.694 -8.739 1.00 60.16 1506 TYR A CA 1
ATOM 2377 C C . TYR A 1 295 ? 49.845 -29.838 -7.457 1.00 59.60 1506 TYR A C 1
ATOM 2378 O O . TYR A 1 295 ? 50.790 -29.084 -7.232 1.00 56.21 1506 TYR A O 1
ATOM 2387 N N . ALA A 1 296 ? 49.481 -30.806 -6.623 1.00 64.80 1507 ALA A N 1
ATOM 2388 C CA . ALA A 1 296 ? 50.177 -31.037 -5.362 1.00 66.31 1507 ALA A CA 1
ATOM 2389 C C . ALA A 1 296 ? 51.485 -31.810 -5.572 1.00 70.30 1507 ALA A C 1
ATOM 2390 O O . ALA A 1 296 ? 52.518 -31.492 -4.971 1.00 67.74 1507 ALA A O 1
ATOM 2392 N N . LYS B 2 5 ? 43.420 -22.193 -16.218 1.00 48.62 807 LYS B N 1
ATOM 2393 C CA . LYS B 2 5 ? 42.528 -22.341 -15.073 1.00 55.91 807 LYS B CA 1
ATOM 2394 C C . LYS B 2 5 ? 42.790 -23.644 -14.336 1.00 61.68 807 LYS B C 1
ATOM 2395 O O . LYS B 2 5 ? 42.945 -24.698 -14.953 1.00 64.13 807 LYS B O 1
ATOM 2401 N N . LEU B 2 6 ? 42.837 -23.566 -13.012 1.00 60.18 808 LEU B N 1
ATOM 2402 C CA . LEU B 2 6 ? 43.101 -24.740 -12.195 1.00 64.61 808 LEU B CA 1
ATOM 2403 C C . LEU B 2 6 ? 41.929 -25.713 -12.283 1.00 71.42 808 LEU B C 1
ATOM 2404 O O . LEU B 2 6 ? 40.779 -25.349 -12.027 1.00 73.44 808 LEU B O 1
ATOM 2409 N N . THR B 2 7 ? 42.238 -26.949 -12.662 1.00 75.56 809 THR B N 1
ATOM 2410 C CA . THR B 2 7 ? 41.237 -27.997 -12.817 1.00 79.79 809 THR B CA 1
ATOM 2411 C C . THR B 2 7 ? 41.335 -29.014 -11.681 1.00 78.06 809 THR B C 1
ATOM 2412 O O . THR B 2 7 ? 42.318 -29.031 -10.938 1.00 75.73 809 THR B O 1
ATOM 2416 N N . GLY B 2 8 ? 40.309 -29.851 -11.550 1.00 78.30 810 GLY B N 1
ATOM 2417 C CA . GLY B 2 8 ? 40.341 -30.973 -10.625 1.00 77.50 810 GLY B CA 1
ATOM 2418 C C . GLY B 2 8 ? 39.712 -30.727 -9.267 1.00 71.82 810 GLY B C 1
ATOM 2419 O O . GLY B 2 8 ? 39.218 -29.634 -8.991 1.00 74.38 810 GLY B O 1
ATOM 2420 N N . PRO B 2 9 ? 39.724 -31.757 -8.406 1.00 65.34 811 PRO B N 1
ATOM 2421 C CA . PRO B 2 9 ? 39.218 -31.658 -7.037 1.00 57.63 811 PRO B CA 1
ATOM 2422 C C . PRO B 2 9 ? 40.229 -30.990 -6.109 1.00 54.29 811 PRO B C 1
ATOM 2423 O O . PRO B 2 9 ? 41.369 -30.730 -6.504 1.00 57.07 811 PRO B O 1
ATOM 2427 N N . GLY B 2 10 ? 39.807 -30.718 -4.881 1.00 45.03 812 GLY B N 1
ATOM 2428 C CA . GLY B 2 10 ? 40.680 -30.100 -3.908 1.00 39.55 812 GLY B CA 1
ATOM 2429 C C . GLY B 2 10 ? 40.073 -30.092 -2.519 1.00 40.87 812 GLY B C 1
ATOM 2430 O O . GLY B 2 10 ? 38.961 -30.594 -2.312 1.00 32.31 812 GLY B O 1
ATOM 2431 N N . ASP B 2 11 ? 40.806 -29.509 -1.573 1.00 37.66 813 ASP B N 1
ATOM 2432 C CA . ASP B 2 11 ? 40.370 -29.418 -0.181 1.00 36.73 813 ASP B CA 1
ATOM 2433 C C . ASP B 2 11 ? 39.031 -28.695 -0.021 1.00 35.78 813 ASP B C 1
ATOM 2434 O O . ASP B 2 11 ? 38.156 -29.165 0.701 1.00 28.52 813 ASP B O 1
ATOM 2439 N N . LYS B 2 12 ? 38.873 -27.558 -0.697 1.00 31.33 814 LYS B N 1
ATOM 2440 C CA . LYS B 2 12 ? 37.646 -26.766 -0.612 1.00 34.45 814 LYS B CA 1
ATOM 2441 C C . LYS B 2 12 ? 36.412 -27.503 -1.145 1.00 32.05 814 LYS B C 1
ATOM 2442 O O . LYS B 2 12 ? 35.346 -27.488 -0.526 1.00 30.70 814 LYS B O 1
ATOM 2448 N N . ASP B 2 13 ? 36.560 -28.138 -2.298 1.00 31.62 815 ASP B N 1
ATOM 2449 C CA . ASP B 2 13 ? 35.446 -28.843 -2.904 1.00 41.15 815 ASP B CA 1
ATOM 2450 C C . ASP B 2 13 ? 35.065 -30.067 -2.093 1.00 34.70 815 ASP B C 1
ATOM 2451 O O . ASP B 2 13 ? 33.887 -30.373 -1.964 1.00 34.82 815 ASP B O 1
ATOM 2456 N N . ARG B 2 14 ? 36.047 -30.765 -1.536 1.00 30.51 816 ARG B N 1
ATOM 2457 C CA . ARG B 2 14 ? 35.722 -31.898 -0.671 1.00 33.87 816 ARG B CA 1
ATOM 2458 C C . ARG B 2 14 ? 34.913 -31.434 0.546 1.00 30.03 816 ARG B C 1
ATOM 2459 O O . ARG B 2 14 ? 33.914 -32.050 0.901 1.00 29.67 816 ARG B O 1
ATOM 2467 N N . ARG B 2 15 ? 35.348 -30.333 1.156 1.00 28.62 817 ARG B N 1
ATOM 2468 C CA . ARG B 2 15 ? 34.708 -29.788 2.343 1.00 27.86 817 ARG B CA 1
ATOM 2469 C C . ARG B 2 15 ? 33.279 -29.352 2.040 1.00 35.18 817 ARG B C 1
ATOM 2470 O O . ARG B 2 15 ? 32.352 -29.624 2.815 1.00 26.08 817 ARG B O 1
ATOM 2478 N N . ASN B 2 16 ? 33.106 -28.671 0.909 1.00 28.63 818 ASN B N 1
ATOM 2479 C CA . ASN B 2 16 ? 31.777 -28.257 0.473 1.00 30.41 818 ASN B CA 1
ATOM 2480 C C . ASN B 2 16 ? 30.880 -29.446 0.152 1.00 32.28 818 ASN B C 1
ATOM 2481 O O . ASN B 2 16 ? 29.719 -29.464 0.544 1.00 29.73 818 ASN B O 1
ATOM 2486 N N . LYS B 2 17 ? 31.412 -30.440 -0.553 1.00 28.25 819 LYS B N 1
ATOM 2487 C CA . LYS B 2 17 ? 30.602 -31.596 -0.921 1.00 30.45 819 LYS B CA 1
ATOM 2488 C C . LYS B 2 17 ? 30.115 -32.314 0.331 1.00 31.99 819 LYS B C 1
ATOM 2489 O O . LYS B 2 17 ? 28.964 -32.727 0.408 1.00 29.86 819 LYS B O 1
ATOM 2495 N N . ARG B 2 18 ? 30.994 -32.454 1.317 1.00 31.94 820 ARG B N 1
ATOM 2496 C CA . ARG B 2 18 ? 30.613 -33.126 2.562 1.00 35.93 820 ARG B CA 1
ATOM 2497 C C . ARG B 2 18 ? 29.574 -32.330 3.361 1.00 28.20 820 ARG B C 1
ATOM 2498 O O . ARG B 2 18 ? 28.688 -32.910 3.981 1.00 33.69 820 ARG B O 1
ATOM 2506 N N . LYS B 2 19 ? 29.687 -31.007 3.359 1.00 28.80 821 LYS B N 1
ATOM 2507 C CA . LYS B 2 19 ? 28.669 -30.165 3.984 1.00 30.73 821 LYS B CA 1
ATOM 2508 C C . LYS B 2 19 ? 27.336 -30.313 3.275 1.00 33.26 821 LYS B C 1
ATOM 2509 O O . LYS B 2 19 ? 26.292 -30.414 3.912 1.00 32.75 821 LYS B O 1
ATOM 2515 N N . HIS B 2 20 ? 27.377 -30.328 1.949 1.00 33.94 822 HIS B N 1
ATOM 2516 C CA . HIS B 2 20 ? 26.160 -30.472 1.164 1.00 30.50 822 HIS B CA 1
ATOM 2517 C C . HIS B 2 20 ? 25.456 -31.805 1.442 1.00 31.75 822 HIS B C 1
ATOM 2518 O O . HIS B 2 20 ? 24.225 -31.858 1.541 1.00 31.74 822 HIS B O 1
ATOM 2525 N N . GLU B 2 21 ? 26.216 -32.883 1.585 1.00 34.38 823 GLU B N 1
ATOM 2526 C CA . GLU B 2 21 ? 25.562 -34.175 1.749 1.00 37.01 823 GLU B CA 1
ATOM 2527 C C . GLU B 2 21 ? 24.917 -34.324 3.136 1.00 33.67 823 GLU B C 1
ATOM 2528 O O . GLU B 2 21 ? 24.016 -35.134 3.288 1.00 40.36 823 GLU B O 1
ATOM 2534 N N . LEU B 2 22 ? 25.341 -33.541 4.132 1.00 30.71 824 LEU B N 1
ATOM 2535 C CA . LEU B 2 22 ? 24.577 -33.458 5.385 1.00 31.54 824 LEU B CA 1
ATOM 2536 C C . LEU B 2 22 ? 23.185 -32.907 5.095 1.00 33.59 824 LEU B C 1
ATOM 2537 O O . LEU B 2 22 ? 22.174 -33.415 5.581 1.00 35.03 824 LEU B O 1
ATOM 2542 N N . LEU B 2 23 ? 23.161 -31.837 4.307 1.00 35.89 825 LEU B N 1
ATOM 2543 C CA . LEU B 2 23 ? 21.931 -31.142 3.983 1.00 33.13 825 LEU B CA 1
ATOM 2544 C C . LEU B 2 23 ? 21.026 -32.009 3.115 1.00 35.38 825 LEU B C 1
ATOM 2545 O O . LEU B 2 23 ? 19.827 -32.124 3.368 1.00 39.25 825 LEU B O 1
ATOM 2550 N N . GLU B 2 24 ? 21.610 -32.639 2.103 1.00 32.48 826 GLU B N 1
ATOM 2551 C CA . GLU B 2 24 ? 20.837 -33.424 1.146 1.00 36.57 826 GLU B CA 1
ATOM 2552 C C . GLU B 2 24 ? 20.257 -34.680 1.788 1.00 39.96 826 GLU B C 1
ATOM 2553 O O . GLU B 2 24 ? 19.159 -35.121 1.442 1.00 45.79 826 GLU B O 1
ATOM 2559 N N . GLU B 2 25 ? 20.988 -35.261 2.726 1.00 38.89 827 GLU B N 1
ATOM 2560 C CA . GLU B 2 25 ? 20.504 -36.461 3.394 1.00 36.23 827 GLU B CA 1
ATOM 2561 C C . GLU B 2 25 ? 19.316 -36.166 4.324 1.00 39.11 827 GLU B C 1
ATOM 2562 O O . GLU B 2 25 ? 18.339 -36.905 4.319 1.00 39.59 827 GLU B O 1
ATOM 2568 N N . ALA B 2 26 ? 19.392 -35.105 5.125 1.00 34.91 828 ALA B N 1
ATOM 2569 C CA . ALA B 2 26 ? 18.278 -34.752 6.007 1.00 33.53 828 ALA B CA 1
ATOM 2570 C C . ALA B 2 26 ? 17.009 -34.453 5.194 1.00 35.29 828 ALA B C 1
ATOM 2571 O O . ALA B 2 26 ? 15.915 -34.916 5.533 1.00 34.66 828 ALA B O 1
ATOM 2573 N N . CYS B 2 27 ? 17.173 -33.686 4.121 1.00 37.01 829 CYS B N 1
ATOM 2574 C CA . CYS B 2 27 ? 16.061 -33.311 3.249 1.00 40.06 829 CYS B CA 1
ATOM 2575 C C . CYS B 2 27 ? 15.438 -34.518 2.570 1.00 40.78 829 CYS B C 1
ATOM 2576 O O . CYS B 2 27 ? 14.235 -34.779 2.718 1.00 38.37 829 CYS B O 1
ATOM 2579 N N . ARG B 2 28 ? 16.251 -35.260 1.826 1.00 40.35 830 ARG B N 1
ATOM 2580 C CA . ARG B 2 28 ? 15.723 -36.400 1.082 1.00 44.48 830 ARG B CA 1
ATOM 2581 C C . ARG B 2 28 ? 15.167 -37.479 1.993 1.00 44.19 830 ARG B C 1
ATOM 2582 O O . ARG B 2 28 ? 14.224 -38.174 1.621 1.00 40.82 830 ARG B O 1
ATOM 2590 N N . GLN B 2 29 ? 15.728 -37.623 3.190 1.00 38.44 831 GLN B N 1
ATOM 2591 C CA . GLN B 2 29 ? 15.282 -38.694 4.068 1.00 39.80 831 GLN B CA 1
ATOM 2592 C C . GLN B 2 29 ? 14.029 -38.340 4.875 1.00 40.04 831 GLN B C 1
ATOM 2593 O O . GLN B 2 29 ? 13.533 -39.169 5.645 1.00 41.30 831 GLN B O 1
ATOM 2599 N N . GLY B 2 30 ? 13.512 -37.129 4.681 1.00 39.02 832 GLY B N 1
ATOM 2600 C CA . GLY B 2 30 ? 12.249 -36.738 5.284 1.00 39.49 832 GLY B CA 1
ATOM 2601 C C . GLY B 2 30 ? 12.365 -36.414 6.761 1.00 43.81 832 GLY B C 1
ATOM 2602 O O . GLY B 2 30 ? 11.399 -36.533 7.526 1.00 41.45 832 GLY B O 1
ATOM 2603 N N . LEU B 2 31 ? 13.565 -36.021 7.163 1.00 37.45 833 LEU B N 1
ATOM 2604 C CA . LEU B 2 31 ? 13.823 -35.611 8.528 1.00 36.87 833 LEU B CA 1
ATOM 2605 C C . LEU B 2 31 ? 13.270 -34.205 8.721 1.00 35.95 833 LEU B C 1
ATOM 2606 O O . LEU B 2 31 ? 13.711 -33.268 8.053 1.00 34.65 833 LEU B O 1
ATOM 2611 N N . PRO B 2 32 ? 12.280 -34.054 9.611 1.00 36.82 834 PRO B N 1
ATOM 2612 C CA . PRO B 2 32 ? 11.745 -32.713 9.880 1.00 36.20 834 PRO B CA 1
ATOM 2613 C C . PRO B 2 32 ? 12.812 -31.801 10.489 1.00 34.67 834 PRO B C 1
ATOM 2614 O O . PRO B 2 32 ? 13.666 -32.283 11.231 1.00 34.56 834 PRO B O 1
ATOM 2618 N N . PHE B 2 33 ? 12.751 -30.512 10.168 1.00 33.66 835 PHE B N 1
ATOM 2619 C CA . PHE B 2 33 ? 13.771 -29.552 10.570 1.00 32.25 835 PHE B CA 1
ATOM 2620 C C . PHE B 2 33 ? 14.068 -29.619 12.078 1.00 36.14 835 PHE B C 1
ATOM 2621 O O . PHE B 2 33 ? 15.228 -29.592 12.486 1.00 31.89 835 PHE B O 1
ATOM 2629 N N . ALA B 2 34 ? 13.018 -29.734 12.891 1.00 34.03 836 ALA B N 1
ATOM 2630 C CA . ALA B 2 34 ? 13.171 -29.805 14.342 1.00 34.77 836 ALA B CA 1
ATOM 2631 C C . ALA B 2 34 ? 14.129 -30.923 14.787 1.00 40.00 836 ALA B C 1
ATOM 2632 O O . ALA B 2 34 ? 14.823 -30.772 15.791 1.00 41.75 836 ALA B O 1
ATOM 2634 N N . ALA B 2 35 ? 14.176 -32.025 14.037 1.00 35.24 837 ALA B N 1
ATOM 2635 C CA . ALA B 2 35 ? 15.019 -33.172 14.396 1.00 35.67 837 ALA B CA 1
ATOM 2636 C C . ALA B 2 35 ? 16.437 -33.108 13.803 1.00 34.26 837 ALA B C 1
ATOM 2637 O O . ALA B 2 35 ? 17.229 -34.032 13.980 1.00 35.68 837 ALA B O 1
ATOM 2639 N N . TRP B 2 36 ? 16.763 -32.032 13.099 1.00 32.81 838 TRP B N 1
ATOM 2640 C CA . TRP B 2 36 ? 18.099 -31.924 12.531 1.00 31.60 838 TRP B CA 1
ATOM 2641 C C . TRP B 2 36 ? 19.141 -31.747 13.629 1.00 35.31 838 TRP B C 1
ATOM 2642 O O . TRP B 2 36 ? 18.887 -31.060 14.615 1.00 31.58 838 TRP B O 1
ATOM 2653 N N . ASP B 2 37 ? 20.318 -32.342 13.458 1.00 39.85 839 ASP B N 1
ATOM 2654 C CA . ASP B 2 37 ? 21.380 -32.169 14.451 1.00 39.32 839 ASP B CA 1
ATOM 2655 C C . ASP B 2 37 ? 22.204 -30.897 14.200 1.00 34.57 839 ASP B C 1
ATOM 2656 O O . ASP B 2 37 ? 21.950 -30.153 13.242 1.00 28.65 839 ASP B O 1
ATOM 2661 N N . GLY B 2 38 ? 23.196 -30.676 15.063 1.00 31.82 840 GLY B N 1
ATOM 2662 C CA . GLY B 2 38 ? 24.037 -29.491 15.007 1.00 30.12 840 GLY B CA 1
ATOM 2663 C C . GLY B 2 38 ? 24.756 -29.273 13.688 1.00 27.31 840 GLY B C 1
ATOM 2664 O O . GLY B 2 38 ? 24.564 -28.248 13.036 1.00 28.94 840 GLY B O 1
ATOM 2665 N N . PRO B 2 39 ? 25.618 -30.221 13.294 1.00 29.88 841 PRO B N 1
ATOM 2666 C CA . PRO B 2 39 ? 26.351 -30.022 12.037 1.00 26.71 841 PRO B CA 1
ATOM 2667 C C . PRO B 2 39 ? 25.401 -29.795 10.854 1.00 26.60 841 PRO B C 1
ATOM 2668 O O . PRO B 2 39 ? 25.710 -29.006 9.970 1.00 25.41 841 PRO B O 1
ATOM 2672 N N . THR B 2 40 ? 24.242 -30.452 10.858 1.00 28.84 842 THR B N 1
ATOM 2673 C CA . THR B 2 40 ? 23.290 -30.259 9.765 1.00 29.50 842 THR B CA 1
ATOM 2674 C C . THR B 2 40 ? 22.723 -28.839 9.730 1.00 26.09 842 THR B C 1
ATOM 2675 O O . THR B 2 40 ? 22.685 -28.219 8.669 1.00 25.45 842 THR B O 1
ATOM 2679 N N . VAL B 2 41 ? 22.299 -28.305 10.874 1.00 26.24 843 VAL B N 1
ATOM 2680 C CA . VAL B 2 41 ? 21.775 -26.947 10.870 1.00 25.64 843 VAL B CA 1
ATOM 2681 C C . VAL B 2 41 ? 22.891 -25.954 10.478 1.00 24.50 843 VAL B C 1
ATOM 2682 O O . VAL B 2 41 ? 22.636 -24.962 9.800 1.00 31.21 843 VAL B O 1
ATOM 2686 N N . VAL B 2 42 ? 24.129 -26.248 10.868 1.00 27.00 844 VAL B N 1
ATOM 2687 C CA . VAL B 2 42 ? 25.261 -25.374 10.543 1.00 27.85 844 VAL B CA 1
ATOM 2688 C C . VAL B 2 42 ? 25.513 -25.351 9.032 1.00 29.22 844 VAL B C 1
ATOM 2689 O O . VAL B 2 42 ? 25.713 -24.291 8.427 1.00 25.01 844 VAL B O 1
ATOM 2693 N N . SER B 2 43 ? 25.491 -26.530 8.427 1.00 23.49 845 SER B N 1
ATOM 2694 C CA . SER B 2 43 ? 25.594 -26.636 6.979 1.00 23.36 845 SER B CA 1
ATOM 2695 C C . SER B 2 43 ? 24.443 -25.888 6.283 1.00 26.05 845 SER B C 1
ATOM 2696 O O . SER B 2 43 ? 24.655 -25.131 5.330 1.00 28.14 845 SER B O 1
ATOM 2699 N N . TRP B 2 44 ? 23.230 -26.100 6.780 1.00 27.24 846 TRP B N 1
ATOM 2700 C CA . TRP B 2 44 ? 22.033 -25.431 6.268 1.00 26.99 846 TRP B CA 1
ATOM 2701 C C . TRP B 2 44 ? 22.140 -23.901 6.321 1.00 29.42 846 TRP B C 1
ATOM 2702 O O . TRP B 2 44 ? 21.730 -23.209 5.393 1.00 27.39 846 TRP B O 1
ATOM 2713 N N . LEU B 2 45 ? 22.687 -23.385 7.416 1.00 22.60 847 LEU B N 1
ATOM 2714 C CA . LEU B 2 45 ? 22.785 -21.942 7.624 1.00 25.49 847 LEU B CA 1
ATOM 2715 C C . LEU B 2 45 ? 23.800 -21.340 6.654 1.00 21.32 847 LEU B C 1
ATOM 2716 O O . LEU B 2 45 ? 23.614 -20.235 6.139 1.00 23.73 847 LEU B O 1
ATOM 2721 N N . GLU B 2 46 ? 24.862 -22.085 6.381 1.00 21.22 848 GLU B N 1
ATOM 2722 C CA . GLU B 2 46 ? 25.852 -21.641 5.412 1.00 27.95 848 GLU B CA 1
ATOM 2723 C C . GLU B 2 46 ? 25.372 -21.806 3.974 1.00 25.90 848 GLU B C 1
ATOM 2724 O O . GLU B 2 46 ? 25.251 -20.832 3.231 1.00 24.09 848 GLU B O 1
ATOM 2730 N N . LEU B 2 47 ? 25.084 -23.041 3.583 1.00 24.28 849 LEU B N 1
ATOM 2731 C CA . LEU B 2 47 ? 24.833 -23.342 2.176 1.00 24.54 849 LEU B CA 1
ATOM 2732 C C . LEU B 2 47 ? 23.458 -22.925 1.643 1.00 30.39 849 LEU B C 1
ATOM 2733 O O . LEU B 2 47 ? 23.352 -22.478 0.501 1.00 39.30 849 LEU B O 1
ATOM 2738 N N . TRP B 2 48 ? 22.409 -23.074 2.448 1.00 27.09 850 TRP B N 1
ATOM 2739 C CA . TRP B 2 48 ? 21.046 -22.867 1.944 1.00 28.18 850 TRP B CA 1
ATOM 2740 C C . TRP B 2 48 ? 20.520 -21.479 2.299 1.00 28.59 850 TRP B C 1
ATOM 2741 O O . TRP B 2 48 ? 19.867 -20.829 1.484 1.00 29.21 850 TRP B O 1
ATOM 2752 N N . VAL B 2 49 ? 20.795 -21.020 3.511 1.00 22.46 851 VAL B N 1
ATOM 2753 C CA . VAL B 2 49 ? 20.353 -19.690 3.902 1.00 24.59 851 VAL B CA 1
ATOM 2754 C C . VAL B 2 49 ? 21.308 -18.648 3.311 1.00 25.30 851 VAL B C 1
ATOM 2755 O O . VAL B 2 49 ? 20.879 -17.602 2.831 1.00 31.26 851 VAL B O 1
ATOM 2759 N N . GLY B 2 50 ? 22.603 -18.944 3.344 1.00 24.52 852 GLY B N 1
ATOM 2760 C CA . GLY B 2 50 ? 23.609 -18.054 2.789 1.00 27.33 852 GLY B CA 1
ATOM 2761 C C . GLY B 2 50 ? 24.155 -17.045 3.784 1.00 28.48 852 GLY B C 1
ATOM 2762 O O . GLY B 2 50 ? 24.517 -15.928 3.402 1.00 28.70 852 GLY B O 1
ATOM 2763 N N . MET B 2 51 ? 24.235 -17.432 5.060 1.00 22.12 853 MET B N 1
ATOM 2764 C CA . MET B 2 51 ? 24.751 -16.539 6.095 1.00 19.99 853 MET B CA 1
ATOM 2765 C C . MET B 2 51 ? 26.277 -16.480 6.089 1.00 22.58 853 MET B C 1
ATOM 2766 O O . MET B 2 51 ? 26.943 -17.461 5.754 1.00 20.77 853 MET B O 1
ATOM 2771 N N . PRO B 2 52 ? 26.836 -15.319 6.459 1.00 21.74 854 PRO B N 1
ATOM 2772 C CA . PRO B 2 52 ? 28.293 -15.146 6.549 1.00 23.39 854 PRO B CA 1
ATOM 2773 C C . PRO B 2 52 ? 28.940 -16.047 7.607 1.00 21.69 854 PRO B C 1
ATOM 2774 O O . PRO B 2 52 ? 28.264 -16.542 8.510 1.00 21.57 854 PRO B O 1
ATOM 2778 N N . ALA B 2 53 ? 30.248 -16.253 7.489 1.00 24.33 855 ALA B N 1
ATOM 2779 C CA . ALA B 2 53 ? 30.958 -17.227 8.316 1.00 22.62 855 ALA B CA 1
ATOM 2780 C C . ALA B 2 53 ? 30.861 -16.954 9.812 1.00 27.08 855 ALA B C 1
ATOM 2781 O O . ALA B 2 53 ? 30.874 -17.900 10.609 1.00 23.42 855 ALA B O 1
ATOM 2783 N N . TRP B 2 54 ? 30.749 -15.687 10.209 1.00 20.12 856 TRP B N 1
ATOM 2784 C CA . TRP B 2 54 ? 30.710 -15.411 11.646 1.00 20.86 856 TRP B CA 1
ATOM 2785 C C . TRP B 2 54 ? 29.362 -15.789 12.290 1.00 21.32 856 TRP B C 1
ATOM 2786 O O . TRP B 2 54 ? 29.348 -16.211 13.442 1.00 22.34 856 TRP B O 1
ATOM 2797 N N . TYR B 2 55 ? 28.244 -15.647 11.566 1.00 21.06 857 TYR B N 1
ATOM 2798 C CA . TYR B 2 55 ? 26.965 -16.131 12.089 1.00 24.78 857 TYR B CA 1
ATOM 2799 C C . TYR B 2 55 ? 27.020 -17.648 12.184 1.00 26.55 857 TYR B C 1
ATOM 2800 O O . TYR B 2 55 ? 26.532 -18.238 13.142 1.00 23.91 857 TYR B O 1
ATOM 2809 N N . VAL B 2 56 ? 27.571 -18.273 11.144 1.00 25.25 858 VAL B N 1
ATOM 2810 C CA . VAL B 2 56 ? 27.650 -19.728 11.094 1.00 22.95 858 VAL B CA 1
ATOM 2811 C C . VAL B 2 56 ? 28.461 -20.259 12.281 1.00 22.66 858 VAL B C 1
ATOM 2812 O O . VAL B 2 56 ? 28.080 -21.252 12.924 1.00 22.47 858 VAL B O 1
ATOM 2816 N N . ALA B 2 57 ? 29.569 -19.590 12.581 1.00 21.75 859 ALA B N 1
ATOM 2817 C CA . ALA B 2 57 ? 30.419 -20.016 13.696 1.00 24.16 859 ALA B CA 1
ATOM 2818 C C . ALA B 2 57 ? 29.689 -19.849 15.021 1.00 25.85 859 ALA B C 1
ATOM 2819 O O . ALA B 2 57 ? 29.794 -20.698 15.906 1.00 27.15 859 ALA B O 1
ATOM 2821 N N . ALA B 2 58 ? 28.942 -18.756 15.154 1.00 27.66 860 ALA B N 1
ATOM 2822 C CA . ALA B 2 58 ? 28.125 -18.533 16.345 1.00 28.85 860 ALA B CA 1
ATOM 2823 C C . ALA B 2 58 ? 27.099 -19.643 16.516 1.00 29.60 860 ALA B C 1
ATOM 2824 O O . ALA B 2 58 ? 26.912 -20.161 17.611 1.00 29.09 860 ALA B O 1
ATOM 2826 N N . CYS B 2 59 ? 26.442 -20.004 15.417 1.00 24.29 861 CYS B N 1
ATOM 2827 C CA . CYS B 2 59 ? 25.433 -21.066 15.430 1.00 24.75 861 CYS B CA 1
ATOM 2828 C C . CYS B 2 59 ? 26.071 -22.392 15.867 1.00 26.21 861 CYS B C 1
ATOM 2829 O O . CYS B 2 59 ? 25.558 -23.095 16.740 1.00 28.58 861 CYS B O 1
ATOM 2832 N N . ARG B 2 60 ? 27.226 -22.705 15.294 1.00 24.91 862 ARG B N 1
ATOM 2833 C CA . ARG B 2 60 ? 27.925 -23.943 15.624 1.00 27.35 862 ARG B CA 1
ATOM 2834 C C . ARG B 2 60 ? 28.231 -24.038 17.115 1.00 32.14 862 ARG B C 1
ATOM 2835 O O . ARG B 2 60 ? 28.129 -25.101 17.715 1.00 28.75 862 ARG B O 1
ATOM 2843 N N . ALA B 2 61 ? 28.588 -22.912 17.715 1.00 26.49 863 ALA B N 1
ATOM 2844 C CA . ALA B 2 61 ? 28.939 -22.889 19.129 1.00 29.86 863 ALA B CA 1
ATOM 2845 C C . ALA B 2 61 ? 27.714 -22.915 20.051 1.00 34.03 863 ALA B C 1
ATOM 2846 O O . ALA B 2 61 ? 27.756 -23.486 21.144 1.00 36.63 863 ALA B O 1
ATOM 2848 N N . ASN B 2 62 ? 26.612 -22.319 19.607 1.00 32.41 864 ASN B N 1
ATOM 2849 C CA . ASN B 2 62 ? 25.498 -22.062 20.519 1.00 32.33 864 ASN B CA 1
ATOM 2850 C C . ASN B 2 62 ? 24.178 -22.739 20.179 1.00 37.94 864 ASN B C 1
ATOM 2851 O O . ASN B 2 62 ? 23.257 -22.714 20.998 1.00 40.50 864 ASN B O 1
ATOM 2856 N N . VAL B 2 63 ? 24.079 -23.345 18.992 1.00 28.98 865 VAL B N 1
ATOM 2857 C CA . VAL B 2 63 ? 22.816 -23.935 18.531 1.00 35.04 865 VAL B CA 1
ATOM 2858 C C . VAL B 2 63 ? 23.006 -25.376 18.064 1.00 39.77 865 VAL B C 1
ATOM 2859 O O . VAL B 2 63 ? 23.455 -25.623 16.946 1.00 40.55 865 VAL B O 1
ATOM 2863 N N . LYS B 2 64 ? 22.625 -26.316 18.921 1.00 40.49 866 LYS B N 1
ATOM 2864 C CA . LYS B 2 64 ? 22.956 -27.727 18.747 1.00 38.91 866 LYS B CA 1
ATOM 2865 C C . LYS B 2 64 ? 21.875 -28.538 18.054 1.00 36.97 866 LYS B C 1
ATOM 2866 O O . LYS B 2 64 ? 22.033 -29.741 17.869 1.00 41.95 866 LYS B O 1
ATOM 2872 N N . SER B 2 65 ? 20.774 -27.899 17.679 1.00 33.52 867 SER B N 1
ATOM 2873 C CA . SER B 2 65 ? 19.685 -28.638 17.061 1.00 34.05 867 SER B CA 1
ATOM 2874 C C . SER B 2 65 ? 18.746 -27.742 16.270 1.00 33.19 867 SER B C 1
ATOM 2875 O O . SER B 2 65 ? 18.659 -26.548 16.519 1.00 34.14 867 SER B O 1
ATOM 2878 N N . GLY B 2 66 ? 18.020 -28.330 15.326 1.00 36.12 868 GLY B N 1
ATOM 2879 C CA . GLY B 2 66 ? 17.020 -27.599 14.571 1.00 30.61 868 GLY B CA 1
ATOM 2880 C C . GLY B 2 66 ? 15.892 -27.124 15.474 1.00 35.16 868 GLY B C 1
ATOM 2881 O O . GLY B 2 66 ? 15.351 -26.028 15.293 1.00 33.92 868 GLY B O 1
ATOM 2882 N N . ALA B 2 67 ? 15.532 -27.958 16.446 1.00 40.50 869 ALA B N 1
ATOM 2883 C CA . ALA B 2 67 ? 14.501 -27.605 17.420 1.00 45.49 869 ALA B CA 1
ATOM 2884 C C . ALA B 2 67 ? 14.854 -26.320 18.175 1.00 42.12 869 ALA B C 1
ATOM 2885 O O . ALA B 2 67 ? 14.011 -25.432 18.328 1.00 41.90 869 ALA B O 1
ATOM 2887 N N . ILE B 2 68 ? 16.097 -26.231 18.644 1.00 37.30 870 ILE B N 1
ATOM 2888 C CA . ILE B 2 68 ? 16.590 -25.017 19.283 1.00 39.00 870 ILE B CA 1
ATOM 2889 C C . ILE B 2 68 ? 16.445 -23.838 18.331 1.00 33.79 870 ILE B C 1
ATOM 2890 O O . ILE B 2 68 ? 15.805 -22.839 18.662 1.00 36.86 870 ILE B O 1
ATOM 2895 N N . MET B 2 69 ? 17.049 -23.969 17.149 1.00 32.88 871 MET B N 1
ATOM 2896 C CA . MET B 2 69 ? 16.997 -22.936 16.120 1.00 32.09 871 MET B CA 1
ATOM 2897 C C . MET B 2 69 ? 15.565 -22.446 15.890 1.00 40.91 871 MET B C 1
ATOM 2898 O O . MET B 2 69 ? 15.301 -21.240 15.927 1.00 37.51 871 MET B O 1
ATOM 2903 N N . ALA B 2 70 ? 14.645 -23.384 15.686 1.00 42.68 872 ALA B N 1
ATOM 2904 C CA . ALA B 2 70 ? 13.245 -23.072 15.397 1.00 42.07 872 ALA B CA 1
ATOM 2905 C C . ALA B 2 70 ? 12.557 -22.243 16.487 1.00 45.40 872 ALA B C 1
ATOM 2906 O O . ALA B 2 70 ? 11.652 -21.454 16.192 1.00 43.97 872 ALA B O 1
ATOM 2908 N N . ASN B 2 71 ? 12.984 -22.415 17.739 1.00 40.54 873 ASN B N 1
ATOM 2909 C CA . ASN B 2 71 ? 12.306 -21.762 18.855 1.00 47.49 873 ASN B CA 1
ATOM 2910 C C . ASN B 2 71 ? 13.032 -20.558 19.442 1.00 47.62 873 ASN B C 1
ATOM 2911 O O . ASN B 2 71 ? 12.664 -20.063 20.505 1.00 54.62 873 ASN B O 1
ATOM 2916 N N . LEU B 2 72 ? 14.063 -20.087 18.757 1.00 34.79 874 LEU B N 1
ATOM 2917 C CA . LEU B 2 72 ? 14.732 -18.862 19.181 1.00 38.98 874 LEU B CA 1
ATOM 2918 C C . LEU B 2 72 ? 13.826 -17.647 19.037 1.00 41.46 874 LEU B C 1
ATOM 2919 O O . LEU B 2 72 ? 13.177 -17.464 18.006 1.00 47.54 874 LEU B O 1
ATOM 2924 N N . SER B 2 73 ? 13.785 -16.816 20.069 1.00 45.25 875 SER B N 1
ATOM 2925 C CA . SER B 2 73 ? 13.137 -15.516 19.959 1.00 46.02 875 SER B CA 1
ATOM 2926 C C . SER B 2 73 ? 14.013 -14.580 19.130 1.00 48.98 875 SER B C 1
ATOM 2927 O O . SER B 2 73 ? 15.129 -14.936 18.752 1.00 47.33 875 SER B O 1
ATOM 2930 N N . ASP B 2 74 ? 13.503 -13.385 18.856 1.00 53.06 876 ASP B N 1
ATOM 2931 C CA . ASP B 2 74 ? 14.250 -12.379 18.114 1.00 51.48 876 ASP B CA 1
ATOM 2932 C C . ASP B 2 74 ? 15.476 -11.947 18.921 1.00 51.45 876 ASP B C 1
ATOM 2933 O O . ASP B 2 74 ? 16.590 -11.878 18.398 1.00 51.83 876 ASP B O 1
ATOM 2938 N N . THR B 2 75 ? 15.270 -11.692 20.206 1.00 46.28 877 THR B N 1
ATOM 2939 C CA . THR B 2 75 ? 16.353 -11.276 21.086 1.00 47.79 877 THR B CA 1
ATOM 2940 C C . THR B 2 75 ? 17.359 -12.412 21.315 1.00 47.21 877 THR B C 1
ATOM 2941 O O . THR B 2 75 ? 18.540 -12.161 21.539 1.00 51.35 877 THR B O 1
ATOM 2945 N N . GLU B 2 76 ? 16.896 -13.657 21.254 1.00 45.26 878 GLU B N 1
ATOM 2946 C CA . GLU B 2 76 ? 17.788 -14.810 21.384 1.00 40.20 878 GLU B CA 1
ATOM 2947 C C . GLU B 2 76 ? 18.576 -15.091 20.094 1.00 35.17 878 GLU B C 1
ATOM 2948 O O . GLU B 2 76 ? 19.686 -15.611 20.139 1.00 43.15 878 GLU B O 1
ATOM 2954 N N . ILE B 2 77 ? 18.010 -14.752 18.946 1.00 33.16 879 ILE B N 1
ATOM 2955 C CA . ILE B 2 77 ? 18.757 -14.891 17.699 1.00 35.41 879 ILE B CA 1
ATOM 2956 C C . ILE B 2 77 ? 19.927 -13.923 17.741 1.00 39.92 879 ILE B C 1
ATOM 2957 O O . ILE B 2 77 ? 21.061 -14.267 17.392 1.00 36.36 879 ILE B O 1
ATOM 2962 N N . GLN B 2 78 ? 19.631 -12.710 18.191 1.00 38.37 880 GLN B N 1
ATOM 2963 C CA . GLN B 2 78 ? 20.626 -11.663 18.303 1.00 42.43 880 GLN B CA 1
ATOM 2964 C C . GLN B 2 78 ? 21.740 -12.067 19.268 1.00 45.71 880 GLN B C 1
ATOM 2965 O O . GLN B 2 78 ? 22.901 -11.753 19.042 1.00 47.88 880 GLN B O 1
ATOM 2971 N N . ARG B 2 79 ? 21.389 -12.790 20.328 1.00 43.63 881 ARG B N 1
ATOM 2972 C CA . ARG B 2 79 ? 22.368 -13.175 21.342 1.00 46.66 881 ARG B CA 1
ATOM 2973 C C . ARG B 2 79 ? 23.140 -14.456 20.985 1.00 43.69 881 ARG B C 1
ATOM 2974 O O . ARG B 2 79 ? 24.360 -14.498 21.115 1.00 46.72 881 ARG B O 1
ATOM 2982 N N . GLU B 2 80 ? 22.436 -15.490 20.527 1.00 39.55 882 GLU B N 1
ATOM 2983 C CA . GLU B 2 80 ? 23.064 -16.784 20.240 1.00 37.39 882 GLU B CA 1
ATOM 2984 C C . GLU B 2 80 ? 23.760 -16.841 18.871 1.00 40.45 882 GLU B C 1
ATOM 2985 O O . GLU B 2 80 ? 24.771 -17.527 18.714 1.00 36.46 882 GLU B O 1
ATOM 2991 N N . ILE B 2 81 ? 23.210 -16.142 17.879 1.00 34.70 883 ILE B N 1
ATOM 2992 C CA . ILE B 2 81 ? 23.813 -16.129 16.551 1.00 29.41 883 ILE B CA 1
ATOM 2993 C C . ILE B 2 81 ? 24.605 -14.843 16.316 1.00 30.47 883 ILE B C 1
ATOM 2994 O O . ILE B 2 81 ? 25.455 -14.779 15.435 1.00 42.06 883 ILE B O 1
ATOM 2999 N N . GLY B 2 82 ? 24.320 -13.811 17.101 1.00 30.90 884 GLY B N 1
ATOM 3000 C CA . GLY B 2 82 ? 25.002 -12.538 16.955 1.00 30.57 884 GLY B CA 1
ATOM 3001 C C . GLY B 2 82 ? 24.458 -11.665 15.841 1.00 30.48 884 GLY B C 1
ATOM 3002 O O . GLY B 2 82 ? 25.178 -10.839 15.283 1.00 35.89 884 GLY B O 1
ATOM 3003 N N . ILE B 2 83 ? 23.182 -11.815 15.514 1.00 27.52 885 ILE B N 1
ATOM 3004 C CA . ILE B 2 83 ? 22.647 -11.042 14.399 1.00 30.16 885 ILE B CA 1
ATOM 3005 C C . ILE B 2 83 ? 22.014 -9.710 14.828 1.00 34.71 885 ILE B C 1
ATOM 3006 O O . ILE B 2 83 ? 20.937 -9.670 15.422 1.00 35.82 885 ILE B O 1
ATOM 3011 N N . SER B 2 84 ? 22.708 -8.623 14.507 1.00 39.99 886 SER B N 1
ATOM 3012 C CA . SER B 2 84 ? 22.274 -7.276 14.859 1.00 49.30 886 SER B CA 1
ATOM 3013 C C . SER B 2 84 ? 21.283 -6.717 13.836 1.00 45.99 886 SER B C 1
ATOM 3014 O O . SER B 2 84 ? 20.247 -6.157 14.204 1.00 44.25 886 SER B O 1
ATOM 3017 N N . ASN B 2 85 ? 21.612 -6.893 12.556 1.00 37.75 887 ASN B N 1
ATOM 3018 C CA . ASN B 2 85 ? 20.831 -6.376 11.438 1.00 32.39 887 ASN B CA 1
ATOM 3019 C C . ASN B 2 85 ? 19.407 -6.947 11.429 1.00 33.15 887 ASN B C 1
ATOM 3020 O O . ASN B 2 85 ? 19.214 -8.161 11.329 1.00 31.24 887 ASN B O 1
ATOM 3025 N N . PRO B 2 86 ? 18.399 -6.069 11.546 1.00 28.92 888 PRO B N 1
ATOM 3026 C CA . PRO B 2 86 ? 17.009 -6.539 11.566 1.00 29.74 888 PRO B CA 1
ATOM 3027 C C . PRO B 2 86 ? 16.652 -7.314 10.299 1.00 28.70 888 PRO B C 1
ATOM 3028 O O . PRO B 2 86 ? 15.920 -8.290 10.382 1.00 28.85 888 PRO B O 1
ATOM 3032 N N . LEU B 2 87 ? 17.185 -6.908 9.148 1.00 27.81 889 LEU B N 1
ATOM 3033 C CA . LEU B 2 87 ? 16.862 -7.605 7.903 1.00 27.07 889 LEU B CA 1
ATOM 3034 C C . LEU B 2 87 ? 17.556 -8.961 7.814 1.00 25.83 889 LEU B C 1
ATOM 3035 O O . LEU B 2 87 ? 17.013 -9.880 7.205 1.00 29.13 889 LEU B O 1
ATOM 3040 N N . HIS B 2 88 ? 18.733 -9.108 8.423 1.00 25.16 890 HIS B N 1
ATOM 3041 C CA . HIS B 2 88 ? 19.357 -10.436 8.483 1.00 24.24 890 HIS B CA 1
ATOM 3042 C C . HIS B 2 88 ? 18.540 -11.378 9.367 1.00 24.91 890 HIS B C 1
ATOM 3043 O O . HIS B 2 88 ? 18.506 -12.585 9.137 1.00 24.49 890 HIS B O 1
ATOM 3050 N N . ARG B 2 89 ? 17.907 -10.830 10.399 1.00 26.12 891 ARG B N 1
ATOM 3051 C CA . ARG B 2 89 ? 17.061 -11.643 11.273 1.00 28.91 891 ARG B CA 1
ATOM 3052 C C . ARG B 2 89 ? 15.782 -12.045 10.539 1.00 29.46 891 ARG B C 1
ATOM 3053 O O . ARG B 2 89 ? 15.302 -13.173 10.683 1.00 27.68 891 ARG B O 1
ATOM 3061 N N . LEU B 2 90 ? 15.231 -11.117 9.755 1.00 29.82 892 LEU B N 1
ATOM 3062 C CA . LEU B 2 90 ? 14.087 -11.424 8.893 1.00 30.51 892 LEU B CA 1
ATOM 3063 C C . LEU B 2 90 ? 14.406 -12.602 7.976 1.00 27.31 892 LEU B C 1
ATOM 3064 O O . LEU B 2 90 ? 13.617 -13.542 7.838 1.00 27.78 892 LEU B O 1
ATOM 3069 N N . LYS B 2 91 ? 15.578 -12.527 7.356 1.00 26.06 893 LYS B N 1
ATOM 3070 C CA . LYS B 2 91 ? 16.059 -13.555 6.443 1.00 25.18 893 LYS B CA 1
ATOM 3071 C C . LYS B 2 91 ? 16.045 -14.928 7.108 1.00 25.19 893 LYS B C 1
ATOM 3072 O O . LYS B 2 91 ? 15.542 -15.892 6.540 1.00 27.00 893 LYS B O 1
ATOM 3078 N N . LEU B 2 92 ? 16.590 -14.999 8.322 1.00 25.14 894 LEU B N 1
ATOM 3079 C CA . LEU B 2 92 ? 16.632 -16.249 9.064 1.00 25.30 894 LEU B CA 1
ATOM 3080 C C . LEU B 2 92 ? 15.237 -16.737 9.429 1.00 26.57 894 LEU B C 1
ATOM 3081 O O . LEU B 2 92 ? 14.930 -17.908 9.280 1.00 27.82 894 LEU B O 1
ATOM 3086 N N . ARG B 2 93 ? 14.411 -15.839 9.949 1.00 27.60 895 ARG B N 1
ATOM 3087 C CA . ARG B 2 93 ? 13.050 -16.206 10.338 1.00 29.04 895 ARG B CA 1
ATOM 3088 C C . ARG B 2 93 ? 12.269 -16.812 9.178 1.00 31.92 895 ARG B C 1
ATOM 3089 O O . ARG B 2 93 ? 11.615 -17.851 9.326 1.00 31.74 895 ARG B O 1
ATOM 3097 N N . LEU B 2 94 ? 12.320 -16.154 8.026 1.00 28.76 896 LEU B N 1
ATOM 3098 C CA . LEU B 2 94 ? 11.614 -16.657 6.857 1.00 29.10 896 LEU B CA 1
ATOM 3099 C C . LEU B 2 94 ? 12.231 -17.975 6.398 1.00 28.39 896 LEU B C 1
ATOM 3100 O O . LEU B 2 94 ? 11.516 -18.875 5.974 1.00 29.11 896 LEU B O 1
ATOM 3105 N N . ALA B 2 95 ? 13.554 -18.089 6.496 1.00 27.15 897 ALA B N 1
ATOM 3106 C CA . ALA B 2 95 ? 14.251 -19.313 6.096 1.00 26.59 897 ALA B CA 1
ATOM 3107 C C . ALA B 2 95 ? 13.821 -20.498 6.960 1.00 30.64 897 ALA B C 1
ATOM 3108 O O . ALA B 2 95 ? 13.505 -21.573 6.442 1.00 27.78 897 ALA B O 1
ATOM 3110 N N . ILE B 2 96 ? 13.826 -20.291 8.277 1.00 27.62 898 ILE B N 1
ATOM 3111 C CA . ILE B 2 96 ? 13.386 -21.315 9.218 1.00 30.74 898 ILE B CA 1
ATOM 3112 C C . ILE B 2 96 ? 11.963 -21.768 8.921 1.00 30.37 898 ILE B C 1
ATOM 3113 O O . ILE B 2 96 ? 11.688 -22.969 8.825 1.00 33.21 898 ILE B O 1
ATOM 3118 N N . GLN B 2 97 ? 11.064 -20.797 8.782 1.00 30.55 899 GLN B N 1
ATOM 3119 C CA . GLN B 2 97 ? 9.649 -21.067 8.556 1.00 32.05 899 GLN B CA 1
ATOM 3120 C C . GLN B 2 97 ? 9.429 -21.828 7.244 1.00 35.64 899 GLN B C 1
ATOM 3121 O O . GLN B 2 97 ? 8.607 -22.738 7.171 1.00 37.44 899 GLN B O 1
ATOM 3127 N N . GLU B 2 98 ? 10.178 -21.463 6.213 1.00 37.02 900 GLU B N 1
ATOM 3128 C CA . GLU B 2 98 ? 10.109 -22.174 4.941 1.00 40.14 900 GLU B CA 1
ATOM 3129 C C . GLU B 2 98 ? 10.593 -23.616 5.095 1.00 39.24 900 GLU B C 1
ATOM 3130 O O . GLU B 2 98 ? 9.972 -24.547 4.581 1.00 38.69 900 GLU B O 1
ATOM 3136 N N . MET B 2 99 ? 11.693 -23.793 5.818 1.00 36.10 901 MET B N 1
ATOM 3137 C CA . MET B 2 99 ? 12.267 -25.118 6.031 1.00 37.00 901 MET B CA 1
ATOM 3138 C C . MET B 2 99 ? 11.346 -26.012 6.860 1.00 37.93 901 MET B C 1
ATOM 3139 O O . MET B 2 99 ? 11.177 -27.197 6.555 1.00 39.88 901 MET B O 1
ATOM 3144 N N . VAL B 2 100 ? 10.749 -25.452 7.908 1.00 35.87 902 VAL B N 1
ATOM 3145 C CA . VAL B 2 100 ? 9.801 -26.207 8.715 1.00 33.61 902 VAL B CA 1
ATOM 3146 C C . VAL B 2 100 ? 8.637 -26.701 7.848 1.00 43.04 902 VAL B C 1
ATOM 3147 O O . VAL B 2 100 ? 8.175 -27.841 7.983 1.00 48.79 902 VAL B O 1
ATOM 3151 N N . SER B 2 101 ? 8.174 -25.845 6.947 1.00 41.61 903 SER B N 1
ATOM 3152 C CA . SER B 2 101 ? 7.034 -26.178 6.100 1.00 47.93 903 SER B CA 1
ATOM 3153 C C . SER B 2 101 ? 7.372 -27.303 5.113 1.00 47.41 903 SER B C 1
ATOM 3154 O O . SER B 2 101 ? 6.589 -28.230 4.919 1.00 48.64 903 SER B O 1
ATOM 3157 N N . LEU B 2 102 ? 8.550 -27.220 4.502 1.00 49.00 904 LEU B N 1
ATOM 3158 C CA . LEU B 2 102 ? 8.935 -28.149 3.442 1.00 51.26 904 LEU B CA 1
ATOM 3159 C C . LEU B 2 102 ? 9.349 -29.519 3.956 1.00 55.88 904 LEU B C 1
ATOM 3160 O O . LEU B 2 102 ? 9.276 -30.510 3.224 1.00 58.84 904 LEU B O 1
ATOM 3165 N N . THR B 2 103 ? 9.779 -29.576 5.213 1.00 64.75 905 THR B N 1
ATOM 3166 C CA . THR B 2 103 ? 10.182 -30.844 5.812 1.00 61.67 905 THR B CA 1
ATOM 3167 C C . THR B 2 103 ? 9.033 -31.508 6.573 1.00 63.14 905 THR B C 1
ATOM 3168 O O . THR B 2 103 ? 9.260 -32.397 7.391 1.00 60.58 905 THR B O 1
ATOM 3172 N N . SER B 2 104 ? 7.805 -31.074 6.300 1.00 70.37 906 SER B N 1
ATOM 3173 C CA . SER B 2 104 ? 6.626 -31.697 6.899 1.00 82.10 906 SER B CA 1
ATOM 3174 C C . SER B 2 104 ? 5.506 -31.854 5.871 1.00 86.00 906 SER B C 1
ATOM 3175 O O . SER B 2 104 ? 5.329 -31.005 4.997 1.00 83.88 906 SER B O 1
ATOM 3178 N N . TRP B 2 141 ? 16.027 -32.851 -4.795 1.00 99.42 943 TRP B N 1
ATOM 3179 C CA . TRP B 2 141 ? 14.762 -32.634 -4.112 1.00 94.80 943 TRP B CA 1
ATOM 3180 C C . TRP B 2 141 ? 13.898 -31.662 -4.910 1.00 95.62 943 TRP B C 1
ATOM 3181 O O . TRP B 2 141 ? 14.429 -30.790 -5.606 1.00 93.71 943 TRP B O 1
ATOM 3192 N N . GLU B 2 142 ? 12.577 -31.822 -4.825 1.00 98.18 944 GLU B N 1
ATOM 3193 C CA . GLU B 2 142 ? 11.655 -30.893 -5.479 1.00 98.63 944 GLU B CA 1
ATOM 3194 C C . GLU B 2 142 ? 11.915 -29.492 -4.964 1.00 98.45 944 GLU B C 1
ATOM 3195 O O . GLU B 2 142 ? 12.042 -28.544 -5.747 1.00 99.02 944 GLU B O 1
ATOM 3201 N N . GLN B 2 143 ? 11.989 -29.365 -3.639 1.00 98.37 945 GLN B N 1
ATOM 3202 C CA . GLN B 2 143 ? 12.595 -28.173 -3.060 1.00 94.96 945 GLN B CA 1
ATOM 3203 C C . GLN B 2 143 ? 14.006 -28.126 -3.615 1.00 90.89 945 GLN B C 1
ATOM 3204 O O . GLN B 2 143 ? 14.789 -29.078 -3.499 1.00 96.73 945 GLN B O 1
ATOM 3210 N N . ILE B 2 144 ? 14.311 -27.009 -4.246 1.00 80.15 946 ILE B N 1
ATOM 3211 C CA . ILE B 2 144 ? 15.540 -26.910 -4.988 1.00 77.05 946 ILE B CA 1
ATOM 3212 C C . ILE B 2 144 ? 16.714 -26.777 -4.018 1.00 75.69 946 ILE B C 1
ATOM 3213 O O . ILE B 2 144 ? 16.843 -25.815 -3.266 1.00 72.35 946 ILE B O 1
ATOM 3218 N N . LEU B 2 145 ? 17.576 -27.788 -4.059 1.00 77.71 947 LEU B N 1
ATOM 3219 C CA . LEU B 2 145 ? 18.815 -27.797 -3.288 1.00 75.06 947 LEU B CA 1
ATOM 3220 C C . LEU B 2 145 ? 19.895 -27.069 -4.069 1.00 80.67 947 LEU B C 1
ATOM 3221 O O . LEU B 2 145 ? 21.045 -26.982 -3.641 1.00 82.18 947 LEU B O 1
ATOM 3226 N N . ALA B 2 146 ? 19.512 -26.557 -5.233 1.00 84.24 948 ALA B N 1
ATOM 3227 C CA . ALA B 2 146 ? 20.322 -25.583 -5.941 1.00 83.81 948 ALA B CA 1
ATOM 3228 C C . ALA B 2 146 ? 19.873 -24.217 -5.443 1.00 87.48 948 ALA B C 1
ATOM 3229 O O . ALA B 2 146 ? 19.506 -23.338 -6.222 1.00 90.29 948 ALA B O 1
ATOM 3231 N N . TYR B 2 147 ? 19.869 -24.088 -4.119 1.00 87.01 949 TYR B N 1
ATOM 3232 C CA . TYR B 2 147 ? 19.618 -22.841 -3.405 1.00 81.73 949 TYR B CA 1
ATOM 3233 C C . TYR B 2 147 ? 20.343 -21.658 -4.032 1.00 78.88 949 TYR B C 1
ATOM 3234 O O . TYR B 2 147 ? 21.432 -21.800 -4.600 1.00 78.51 949 TYR B O 1
ATOM 3243 N N . GLY B 2 148 ? 19.733 -20.488 -3.924 1.00 75.85 950 GLY B N 1
ATOM 3244 C CA . GLY B 2 148 ? 20.348 -19.292 -4.447 1.00 75.71 950 GLY B CA 1
ATOM 3245 C C . GLY B 2 148 ? 19.999 -19.000 -5.890 1.00 72.15 950 GLY B C 1
ATOM 3246 O O . GLY B 2 148 ? 20.633 -18.143 -6.508 1.00 72.29 950 GLY B O 1
ATOM 3247 N N . ASP B 2 149 ? 19.001 -19.696 -6.436 1.00 66.71 951 ASP B N 1
ATOM 3248 C CA . ASP B 2 149 ? 18.544 -19.383 -7.785 1.00 59.31 951 ASP B CA 1
ATOM 3249 C C . ASP B 2 149 ? 17.873 -18.006 -7.767 1.00 49.97 951 ASP B C 1
ATOM 3250 O O . ASP B 2 149 ? 17.919 -17.274 -8.755 1.00 45.55 951 ASP B O 1
ATOM 3255 N N . MET B 2 150 ? 17.271 -17.653 -6.632 1.00 38.89 952 MET B N 1
ATOM 3256 C CA . MET B 2 150 ? 16.753 -16.303 -6.435 1.00 33.68 952 MET B CA 1
ATOM 3257 C C . MET B 2 150 ? 17.166 -15.753 -5.078 1.00 30.73 952 MET B C 1
ATOM 3258 O O . MET B 2 150 ? 16.348 -15.151 -4.367 1.00 28.80 952 MET B O 1
ATOM 3263 N N . ASN B 2 151 ? 18.431 -15.964 -4.717 1.00 25.16 953 ASN B N 1
ATOM 3264 C CA . ASN B 2 151 ? 18.938 -15.445 -3.459 1.00 27.78 953 ASN B CA 1
ATOM 3265 C C . ASN B 2 151 ? 19.262 -13.961 -3.598 1.00 23.17 953 ASN B C 1
ATOM 3266 O O . ASN B 2 151 ? 18.864 -13.309 -4.573 1.00 21.00 953 ASN B O 1
ATOM 3271 N N . HIS B 2 152 ? 19.992 -13.432 -2.627 1.00 22.59 954 HIS B N 1
ATOM 3272 C CA . HIS B 2 152 ? 20.227 -12.003 -2.587 1.00 18.08 954 HIS B CA 1
ATOM 3273 C C . HIS B 2 152 ? 21.194 -11.559 -3.679 1.00 17.65 954 HIS B C 1
ATOM 3274 O O . HIS B 2 152 ? 21.211 -10.386 -4.049 1.00 20.29 954 HIS B O 1
ATOM 3281 N N . GLU B 2 153 ? 22.001 -12.476 -4.201 1.00 18.15 955 GLU B N 1
ATOM 3282 C CA . GLU B 2 153 ? 22.870 -12.140 -5.322 1.00 18.19 955 GLU B CA 1
ATOM 3283 C C . GLU B 2 153 ? 22.067 -11.949 -6.624 1.00 21.65 955 GLU B C 1
ATOM 3284 O O . GLU B 2 153 ? 22.365 -11.049 -7.406 1.00 18.89 955 GLU B O 1
ATOM 3290 N N . TRP B 2 154 ? 21.062 -12.788 -6.847 1.00 17.93 956 TRP B N 1
ATOM 3291 C CA . TRP B 2 154 ? 20.144 -12.611 -7.973 1.00 21.40 956 TRP B CA 1
ATOM 3292 C C . TRP B 2 154 ? 19.336 -11.304 -7.849 1.00 20.33 956 TRP B C 1
ATOM 3293 O O . TRP B 2 154 ? 19.205 -10.540 -8.812 1.00 22.24 956 TRP B O 1
ATOM 3304 N N . VAL B 2 155 ? 18.810 -11.040 -6.662 1.00 17.18 957 VAL B N 1
ATOM 3305 C CA . VAL B 2 155 ? 18.140 -9.770 -6.403 1.00 23.04 957 VAL B CA 1
ATOM 3306 C C . VAL B 2 155 ? 19.059 -8.587 -6.710 1.00 22.91 957 VAL B C 1
ATOM 3307 O O . VAL B 2 155 ? 18.645 -7.626 -7.368 1.00 19.20 957 VAL B O 1
ATOM 3311 N N . GLY B 2 156 ? 20.313 -8.683 -6.263 1.00 20.81 958 GLY B N 1
ATOM 3312 C CA . GLY B 2 156 ? 21.266 -7.592 -6.382 1.00 17.31 958 GLY B CA 1
ATOM 3313 C C . GLY B 2 156 ? 21.863 -7.426 -7.766 1.00 21.50 958 GLY B C 1
ATOM 3314 O O . GLY B 2 156 ? 21.859 -6.328 -8.321 1.00 20.31 958 GLY B O 1
ATOM 3315 N N . ASN B 2 157 ? 22.379 -8.516 -8.327 1.00 21.85 959 ASN B N 1
ATOM 3316 C CA . ASN B 2 157 ? 23.078 -8.468 -9.606 1.00 26.59 959 ASN B CA 1
ATOM 3317 C C . ASN B 2 157 ? 22.163 -8.496 -10.822 1.00 28.12 959 ASN B C 1
ATOM 3318 O O . ASN B 2 157 ? 22.508 -7.979 -11.877 1.00 29.06 959 ASN B O 1
ATOM 3323 N N . ASP B 2 158 ? 20.990 -9.096 -10.675 1.00 23.46 960 ASP B N 1
ATOM 3324 C CA . ASP B 2 158 ? 20.159 -9.376 -11.835 1.00 20.96 960 ASP B CA 1
ATOM 3325 C C . ASP B 2 158 ? 18.837 -8.607 -11.784 1.00 22.04 960 ASP B C 1
ATOM 3326 O O . ASP B 2 158 ? 18.512 -7.851 -12.700 1.00 28.73 960 ASP B O 1
ATOM 3331 N N . TRP B 2 159 ? 18.085 -8.771 -10.701 1.00 18.45 961 TRP B N 1
ATOM 3332 C CA . TRP B 2 159 ? 16.703 -8.291 -10.665 1.00 18.90 961 TRP B CA 1
ATOM 3333 C C . TRP B 2 159 ? 16.608 -6.778 -10.466 1.00 21.70 961 TRP B C 1
ATOM 3334 O O . TRP B 2 159 ? 15.925 -6.103 -11.227 1.00 18.69 961 TRP B O 1
ATOM 3345 N N . LEU B 2 160 ? 17.280 -6.229 -9.460 1.00 19.08 962 LEU B N 1
ATOM 3346 C CA . LEU B 2 160 ? 17.207 -4.780 -9.260 1.00 17.87 962 LEU B CA 1
ATOM 3347 C C . LEU B 2 160 ? 17.699 -3.976 -10.479 1.00 18.75 962 LEU B C 1
ATOM 3348 O O . LEU B 2 160 ? 17.056 -3.000 -10.854 1.00 18.90 962 LEU B O 1
ATOM 3353 N N . PRO B 2 161 ? 18.841 -4.360 -11.089 1.00 19.32 963 PRO B N 1
ATOM 3354 C CA . PRO B 2 161 ? 19.167 -3.635 -12.326 1.00 20.42 963 PRO B CA 1
ATOM 3355 C C . PRO B 2 161 ? 18.083 -3.748 -13.413 1.00 22.43 963 PRO B C 1
ATOM 3356 O O . PRO B 2 161 ? 17.916 -2.805 -14.184 1.00 21.41 963 PRO B O 1
ATOM 3360 N N . SER B 2 162 ? 17.352 -4.861 -13.476 1.00 22.50 964 SER B N 1
ATOM 3361 C CA . SER B 2 162 ? 16.340 -5.010 -14.524 1.00 20.17 964 SER B CA 1
ATOM 3362 C C . SER B 2 162 ? 15.158 -4.078 -14.275 1.00 20.88 964 SER B C 1
ATOM 3363 O O . SER B 2 162 ? 14.403 -3.782 -15.208 1.00 20.45 964 SER B O 1
ATOM 3366 N N . LEU B 2 163 ? 15.002 -3.600 -13.034 1.00 19.83 965 LEU B N 1
ATOM 3367 C CA . LEU B 2 163 ? 13.936 -2.651 -12.702 1.00 18.24 965 LEU B CA 1
ATOM 3368 C C . LEU B 2 163 ? 14.387 -1.208 -12.930 1.00 16.86 965 LEU B C 1
ATOM 3369 O O . LEU B 2 163 ? 13.637 -0.272 -12.660 1.00 24.17 965 LEU B O 1
ATOM 3374 N N . GLY B 2 164 ? 15.610 -1.019 -13.413 1.00 20.97 966 GLY B N 1
ATOM 3375 C CA . GLY B 2 164 ? 16.148 0.326 -13.534 1.00 19.83 966 GLY B CA 1
ATOM 3376 C C . GLY B 2 164 ? 16.495 0.897 -12.170 1.00 21.24 966 GLY B C 1
ATOM 3377 O O . GLY B 2 164 ? 16.486 2.118 -11.971 1.00 17.72 966 GLY B O 1
ATOM 3378 N N . LEU B 2 165 ? 16.794 0.009 -11.220 1.00 17.75 967 LEU B N 1
ATOM 3379 C CA . LEU B 2 165 ? 17.149 0.435 -9.867 1.00 21.08 967 LEU B CA 1
ATOM 3380 C C . LEU B 2 165 ? 18.511 -0.111 -9.411 1.00 24.31 967 LEU B C 1
ATOM 3381 O O . LEU B 2 165 ? 18.629 -0.537 -8.262 1.00 19.13 967 LEU B O 1
ATOM 3386 N N . PRO B 2 166 ? 19.544 -0.091 -10.294 1.00 22.29 968 PRO B N 1
ATOM 3387 C CA . PRO B 2 166 ? 20.821 -0.684 -9.874 1.00 21.75 968 PRO B CA 1
ATOM 3388 C C . PRO B 2 166 ? 21.523 0.080 -8.757 1.00 22.63 968 PRO B C 1
ATOM 3389 O O . PRO B 2 166 ? 22.434 -0.479 -8.150 1.00 24.45 968 PRO B O 1
ATOM 3393 N N . GLN B 2 167 ? 21.123 1.321 -8.482 1.00 19.26 969 GLN B N 1
ATOM 3394 C CA . GLN B 2 167 ? 21.798 2.098 -7.432 1.00 24.40 969 GLN B CA 1
ATOM 3395 C C . GLN B 2 167 ? 21.457 1.621 -6.017 1.00 21.52 969 GLN B C 1
ATOM 3396 O O . GLN B 2 167 ? 22.050 2.079 -5.039 1.00 22.40 969 GLN B O 1
ATOM 3402 N N . TYR B 2 168 ? 20.507 0.701 -5.909 1.00 21.47 970 TYR B N 1
ATOM 3403 C CA . TYR B 2 168 ? 20.119 0.166 -4.612 1.00 23.95 970 TYR B CA 1
ATOM 3404 C C . TYR B 2 168 ? 20.746 -1.198 -4.375 1.00 21.39 970 TYR B C 1
ATOM 3405 O O . TYR B 2 168 ? 20.553 -1.807 -3.325 1.00 21.96 970 TYR B O 1
ATOM 3414 N N . ARG B 2 169 ? 21.514 -1.660 -5.347 1.00 21.37 971 ARG B N 1
ATOM 3415 C CA . ARG B 2 169 ? 22.126 -2.989 -5.256 1.00 20.41 971 ARG B CA 1
ATOM 3416 C C . ARG B 2 169 ? 22.927 -3.198 -3.964 1.00 22.96 971 ARG B C 1
ATOM 3417 O O . ARG B 2 169 ? 22.753 -4.202 -3.281 1.00 23.01 971 ARG B O 1
ATOM 3425 N N . SER B 2 170 ? 23.798 -2.257 -3.618 1.00 19.16 972 SER B N 1
ATOM 3426 C CA . SER B 2 170 ? 24.695 -2.495 -2.496 1.00 21.14 972 SER B CA 1
ATOM 3427 C C . SER B 2 170 ? 23.930 -2.569 -1.178 1.00 22.57 972 SER B C 1
ATOM 3428 O O . SER B 2 170 ? 24.291 -3.346 -0.304 1.00 25.89 972 SER B O 1
ATOM 3431 N N . TYR B 2 171 ? 22.868 -1.777 -1.037 1.00 21.16 973 TYR B N 1
ATOM 3432 C CA . TYR B 2 171 ? 22.123 -1.758 0.217 1.00 24.72 973 TYR B CA 1
ATOM 3433 C C . TYR B 2 171 ? 21.290 -3.017 0.381 1.00 25.59 973 TYR B C 1
ATOM 3434 O O . TYR B 2 171 ? 21.170 -3.542 1.486 1.00 19.42 973 TYR B O 1
ATOM 3443 N N . PHE B 2 172 ? 20.701 -3.495 -0.716 1.00 19.60 974 PHE B N 1
ATOM 3444 C CA . PHE B 2 172 ? 19.915 -4.722 -0.672 1.00 18.43 974 PHE B CA 1
ATOM 3445 C C . PHE B 2 172 ? 20.816 -5.915 -0.379 1.00 17.74 974 PHE B C 1
ATOM 3446 O O . PHE B 2 172 ? 20.472 -6.771 0.429 1.00 20.41 974 PHE B O 1
ATOM 3454 N N . MET B 2 173 ? 21.986 -5.958 -1.006 1.00 17.58 975 MET B N 1
ATOM 3455 C CA . MET B 2 173 ? 22.840 -7.128 -0.825 1.00 17.87 975 MET B CA 1
ATOM 3456 C C . MET B 2 173 ? 23.466 -7.115 0.568 1.00 18.78 975 MET B C 1
ATOM 3457 O O . MET B 2 173 ? 23.675 -8.173 1.153 1.00 19.21 975 MET B O 1
ATOM 3462 N N . GLU B 2 174 ? 23.760 -5.931 1.104 1.00 19.26 976 GLU B N 1
ATOM 3463 C CA . GLU B 2 174 ? 24.376 -5.882 2.436 1.00 21.78 976 GLU B CA 1
ATOM 3464 C C . GLU B 2 174 ? 23.356 -6.304 3.493 1.00 25.53 976 GLU B C 1
ATOM 3465 O O . GLU B 2 174 ? 23.729 -6.773 4.561 1.00 22.93 976 GLU B O 1
ATOM 3471 N N . SER B 2 175 ? 22.071 -6.150 3.179 1.00 21.45 977 SER B N 1
ATOM 3472 C CA . SER B 2 175 ? 21.017 -6.625 4.065 1.00 20.82 977 SER B CA 1
ATOM 3473 C C . SER B 2 175 ? 20.580 -8.028 3.657 1.00 20.42 977 SER B C 1
ATOM 3474 O O . SER B 2 175 ? 19.623 -8.560 4.204 1.00 21.46 977 SER B O 1
ATOM 3477 N N . LEU B 2 176 ? 21.292 -8.611 2.693 1.00 19.78 978 LEU B N 1
ATOM 3478 C CA . LEU B 2 176 ? 21.073 -9.997 2.265 1.00 19.68 978 LEU B CA 1
ATOM 3479 C C . LEU B 2 176 ? 19.638 -10.260 1.816 1.00 19.47 978 LEU B C 1
ATOM 3480 O O . LEU B 2 176 ? 19.089 -11.322 2.083 1.00 20.00 978 LEU B O 1
ATOM 3485 N N . VAL B 2 177 ? 19.030 -9.282 1.147 1.00 22.34 979 VAL B N 1
ATOM 3486 C CA . VAL B 2 177 ? 17.628 -9.385 0.726 1.00 18.85 979 VAL B CA 1
ATOM 3487 C C . VAL B 2 177 ? 17.454 -10.408 -0.417 1.00 18.53 979 VAL B C 1
ATOM 3488 O O . VAL B 2 177 ? 17.927 -10.174 -1.522 1.00 19.19 979 VAL B O 1
ATOM 3492 N N . ASP B 2 178 ? 16.805 -11.540 -0.140 1.00 19.27 980 ASP B N 1
ATOM 3493 C CA . ASP B 2 178 ? 16.529 -12.532 -1.175 1.00 19.34 980 ASP B CA 1
ATOM 3494 C C . ASP B 2 178 ? 15.097 -12.360 -1.680 1.00 25.70 980 ASP B C 1
ATOM 3495 O O . ASP B 2 178 ? 14.354 -11.549 -1.142 1.00 19.65 980 ASP B O 1
ATOM 3500 N N . ALA B 2 179 ? 14.709 -13.112 -2.713 1.00 23.00 981 ALA B N 1
ATOM 3501 C CA . ALA B 2 179 ? 13.363 -12.981 -3.285 1.00 21.22 981 ALA B CA 1
ATOM 3502 C C . ALA B 2 179 ? 12.264 -13.248 -2.244 1.00 27.35 981 ALA B C 1
ATOM 3503 O O . ALA B 2 179 ? 11.234 -12.564 -2.224 1.00 28.11 981 ALA B O 1
ATOM 3505 N N . ARG B 2 180 ? 12.505 -14.233 -1.380 1.00 30.15 982 ARG B N 1
ATOM 3506 C CA . ARG B 2 180 ? 11.591 -14.613 -0.298 1.00 33.16 982 ARG B CA 1
ATOM 3507 C C . ARG B 2 180 ? 11.271 -13.457 0.661 1.00 31.89 982 ARG B C 1
ATOM 3508 O O . ARG B 2 180 ? 10.184 -13.400 1.240 1.00 30.10 982 ARG B O 1
ATOM 3516 N N . MET B 2 181 ? 12.227 -12.549 0.835 1.00 25.12 983 MET B N 1
ATOM 3517 C CA . MET B 2 181 ? 12.058 -11.415 1.743 1.00 24.73 983 MET B CA 1
ATOM 3518 C C . MET B 2 181 ? 11.317 -10.230 1.119 1.00 23.96 983 MET B C 1
ATOM 3519 O O . MET B 2 181 ? 10.763 -9.403 1.841 1.00 30.76 983 MET B O 1
ATOM 3524 N N . LEU B 2 182 ? 11.301 -10.149 -0.213 1.00 22.15 984 LEU B N 1
ATOM 3525 C CA . LEU B 2 182 ? 10.899 -8.918 -0.900 1.00 20.78 984 LEU B CA 1
ATOM 3526 C C . LEU B 2 182 ? 9.505 -8.448 -0.515 1.00 27.64 984 LEU B C 1
ATOM 3527 O O . LEU B 2 182 ? 9.321 -7.276 -0.175 1.00 24.88 984 LEU B O 1
ATOM 3532 N N . ASP B 2 183 ? 8.538 -9.362 -0.547 1.00 26.30 985 ASP B N 1
ATOM 3533 C CA . ASP B 2 183 ? 7.152 -9.027 -0.226 1.00 26.40 985 ASP B CA 1
ATOM 3534 C C . ASP B 2 183 ? 6.939 -8.776 1.271 1.00 33.23 985 ASP B C 1
ATOM 3535 O O . ASP B 2 183 ? 5.883 -8.314 1.685 1.00 35.48 985 ASP B O 1
ATOM 3540 N N . HIS B 2 184 ? 7.942 -9.086 2.079 1.00 34.06 986 HIS B N 1
ATOM 3541 C CA . HIS B 2 184 ? 7.836 -8.906 3.525 1.00 33.06 986 HIS B CA 1
ATOM 3542 C C . HIS B 2 184 ? 8.524 -7.634 3.996 1.00 35.39 986 HIS B C 1
ATOM 3543 O O . HIS B 2 184 ? 8.418 -7.272 5.161 1.00 37.19 986 HIS B O 1
ATOM 3550 N N . LEU B 2 185 ? 9.262 -6.975 3.109 1.00 27.22 987 LEU B N 1
ATOM 3551 C CA . LEU B 2 185 ? 9.923 -5.735 3.488 1.00 28.50 987 LEU B CA 1
ATOM 3552 C C . LEU B 2 185 ? 8.875 -4.703 3.889 1.00 31.21 987 LEU B C 1
ATOM 3553 O O . LEU B 2 185 ? 8.015 -4.360 3.087 1.00 34.78 987 LEU B O 1
ATOM 3558 N N . ASN B 2 186 ? 8.937 -4.214 5.122 1.00 35.64 988 ASN B N 1
ATOM 3559 C CA . ASN B 2 186 ? 7.983 -3.188 5.529 1.00 41.48 988 ASN B CA 1
ATOM 3560 C C . ASN B 2 186 ? 8.497 -1.792 5.180 1.00 38.11 988 ASN B C 1
ATOM 3561 O O . ASN B 2 186 ? 9.661 -1.619 4.791 1.00 32.17 988 ASN B O 1
ATOM 3566 N N . LYS B 2 187 ? 7.619 -0.804 5.310 1.00 39.67 989 LYS B N 1
ATOM 3567 C CA . LYS B 2 187 ? 7.916 0.550 4.867 1.00 45.24 989 LYS B CA 1
ATOM 3568 C C . LYS B 2 187 ? 9.096 1.157 5.639 1.00 37.03 989 LYS B C 1
ATOM 3569 O O . LYS B 2 187 ? 9.854 1.945 5.092 1.00 35.50 989 LYS B O 1
ATOM 3575 N N . LYS B 2 188 ? 9.275 0.764 6.894 1.00 33.65 990 LYS B N 1
ATOM 3576 C CA . LYS B 2 188 ? 10.375 1.299 7.696 1.00 37.17 990 LYS B CA 1
ATOM 3577 C C . LYS B 2 188 ? 11.742 0.828 7.201 1.00 38.92 990 LYS B C 1
ATOM 3578 O O . LYS B 2 188 ? 12.696 1.600 7.135 1.00 39.37 990 LYS B O 1
ATOM 3584 N N . GLU B 2 189 ? 11.829 -0.451 6.862 1.00 35.22 991 GLU B N 1
ATOM 3585 C CA . GLU B 2 189 ? 13.072 -1.029 6.375 1.00 34.22 991 GLU B CA 1
ATOM 3586 C C . GLU B 2 189 ? 13.426 -0.480 4.983 1.00 31.89 991 GLU B C 1
ATOM 3587 O O . GLU B 2 189 ? 14.597 -0.230 4.685 1.00 31.55 991 GLU B O 1
ATOM 3593 N N . LEU B 2 190 ? 12.408 -0.289 4.142 1.00 31.11 992 LEU B N 1
ATOM 3594 C CA . LEU B 2 190 ? 12.597 0.311 2.818 1.00 32.80 992 LEU B CA 1
ATOM 3595 C C . LEU B 2 190 ? 13.148 1.735 2.921 1.00 33.24 992 LEU B C 1
ATOM 3596 O O . LEU B 2 190 ? 14.131 2.075 2.267 1.00 34.33 992 LEU B O 1
ATOM 3601 N N . ARG B 2 191 ? 12.500 2.552 3.748 1.00 38.27 993 ARG B N 1
ATOM 3602 C CA . ARG B 2 191 ? 12.922 3.928 4.010 1.00 51.32 993 ARG B CA 1
ATOM 3603 C C . ARG B 2 191 ? 14.314 4.062 4.617 1.00 54.56 993 ARG B C 1
ATOM 3604 O O . ARG B 2 191 ? 15.114 4.875 4.164 1.00 58.76 993 ARG B O 1
ATOM 3612 N N . GLY B 2 192 ? 14.584 3.294 5.669 1.00 50.66 994 GLY B N 1
ATOM 3613 C CA . GLY B 2 192 ? 15.807 3.473 6.432 1.00 46.87 994 GLY B CA 1
ATOM 3614 C C . GLY B 2 192 ? 16.975 2.665 5.906 1.00 47.67 994 GLY B C 1
ATOM 3615 O O . GLY B 2 192 ? 17.845 3.185 5.208 1.00 53.61 994 GLY B O 1
ATOM 3616 N N . GLN B 2 193 ? 16.978 1.382 6.246 1.00 40.93 995 GLN B N 1
ATOM 3617 C CA . GLN B 2 193 ? 18.068 0.475 5.921 1.00 37.63 995 GLN B CA 1
ATOM 3618 C C . GLN B 2 193 ? 18.327 0.350 4.421 1.00 35.73 995 GLN B C 1
ATOM 3619 O O . GLN B 2 193 ? 19.473 0.256 3.977 1.00 29.94 995 GLN B O 1
ATOM 3625 N N . LEU B 2 194 ? 17.263 0.350 3.628 1.00 29.03 996 LEU B N 1
ATOM 3626 C CA . LEU B 2 194 ? 17.444 0.156 2.202 1.00 25.56 996 LEU B CA 1
ATOM 3627 C C . LEU B 2 194 ? 17.497 1.485 1.428 1.00 27.67 996 LEU B C 1
ATOM 3628 O O . LEU B 2 194 ? 17.546 1.482 0.202 1.00 30.38 996 LEU B O 1
ATOM 3633 N N . LYS B 2 195 ? 17.510 2.607 2.156 1.00 29.07 997 LYS B N 1
ATOM 3634 C CA . LYS B 2 195 ? 17.758 3.939 1.576 1.00 31.17 997 LYS B CA 1
ATOM 3635 C C . LYS B 2 195 ? 16.803 4.365 0.443 1.00 33.18 997 LYS B C 1
ATOM 3636 O O . LYS B 2 195 ? 17.139 5.252 -0.342 1.00 33.82 997 LYS B O 1
ATOM 3642 N N . MET B 2 196 ? 15.633 3.743 0.353 1.00 28.63 998 MET B N 1
ATOM 3643 C CA . MET B 2 196 ? 14.663 4.107 -0.671 1.00 29.78 998 MET B CA 1
ATOM 3644 C C . MET B 2 196 ? 13.756 5.225 -0.185 1.00 30.84 998 MET B C 1
ATOM 3645 O O . MET B 2 196 ? 12.624 4.986 0.243 1.00 38.61 998 MET B O 1
ATOM 3650 N N . VAL B 2 197 ? 14.274 6.447 -0.234 1.00 31.66 999 VAL B N 1
ATOM 3651 C CA . VAL B 2 197 ? 13.533 7.626 0.213 1.00 38.66 999 VAL B CA 1
ATOM 3652 C C . VAL B 2 197 ? 12.592 8.126 -0.889 1.00 47.76 999 VAL B C 1
ATOM 3653 O O . VAL B 2 197 ? 11.482 8.598 -0.613 1.00 47.96 999 VAL B O 1
ATOM 3657 N N . ASP B 2 198 ? 13.049 7.999 -2.134 1.00 43.92 1000 ASP B N 1
ATOM 3658 C CA . ASP B 2 198 ? 12.295 8.428 -3.318 1.00 43.21 1000 ASP B CA 1
ATOM 3659 C C . ASP B 2 198 ? 11.011 7.622 -3.492 1.00 36.88 1000 ASP B C 1
ATOM 3660 O O . ASP B 2 198 ? 11.043 6.400 -3.625 1.00 36.51 1000 ASP B O 1
ATOM 3665 N N . SER B 2 199 ? 9.875 8.301 -3.498 1.00 32.59 1001 SER B N 1
ATOM 3666 C CA . SER B 2 199 ? 8.609 7.596 -3.555 1.00 34.14 1001 SER B CA 1
ATOM 3667 C C . SER B 2 199 ? 8.380 6.915 -4.895 1.00 31.04 1001 SER B C 1
ATOM 3668 O O . SER B 2 199 ? 7.739 5.866 -4.956 1.00 32.14 1001 SER B O 1
ATOM 3671 N N . PHE B 2 200 ? 8.894 7.503 -5.969 1.00 32.90 1002 PHE B N 1
ATOM 3672 C CA . PHE B 2 200 ? 8.742 6.869 -7.276 1.00 29.58 1002 PHE B CA 1
ATOM 3673 C C . PHE B 2 200 ? 9.550 5.583 -7.331 1.00 29.61 1002 PHE B C 1
ATOM 3674 O O . PHE B 2 200 ? 9.089 4.573 -7.868 1.00 23.56 1002 PHE B O 1
ATOM 3682 N N . HIS B 2 201 ? 10.757 5.618 -6.775 1.00 27.72 1003 HIS B N 1
ATOM 3683 C CA . HIS B 2 201 ? 11.585 4.423 -6.762 1.00 28.27 1003 HIS B CA 1
ATOM 3684 C C . HIS B 2 201 ? 10.889 3.332 -5.955 1.00 25.81 1003 HIS B C 1
ATOM 3685 O O . HIS B 2 201 ? 10.906 2.168 -6.334 1.00 23.02 1003 HIS B O 1
ATOM 3692 N N . ARG B 2 202 ? 10.230 3.710 -4.866 1.00 31.07 1004 ARG B N 1
ATOM 3693 C CA . ARG B 2 202 ? 9.503 2.712 -4.097 1.00 29.40 1004 ARG B CA 1
ATOM 3694 C C . ARG B 2 202 ? 8.301 2.157 -4.858 1.00 27.59 1004 ARG B C 1
ATOM 3695 O O . ARG B 2 202 ? 8.042 0.948 -4.802 1.00 30.10 1004 ARG B O 1
ATOM 3703 N N . VAL B 2 203 ? 7.595 3.009 -5.595 1.00 25.37 1005 VAL B N 1
ATOM 3704 C CA . VAL B 2 203 ? 6.515 2.522 -6.458 1.00 26.87 1005 VAL B CA 1
ATOM 3705 C C . VAL B 2 203 ? 7.049 1.540 -7.496 1.00 21.82 1005 VAL B C 1
ATOM 3706 O O . VAL B 2 203 ? 6.421 0.508 -7.783 1.00 24.41 1005 VAL B O 1
ATOM 3710 N N . SER B 2 204 ? 8.223 1.849 -8.039 1.00 21.27 1006 SER B N 1
ATOM 3711 C CA . SER B 2 204 ? 8.856 0.979 -9.027 1.00 25.34 1006 SER B CA 1
ATOM 3712 C C . SER B 2 204 ? 9.139 -0.411 -8.433 1.00 26.53 1006 SER B C 1
ATOM 3713 O O . SER B 2 204 ? 8.880 -1.429 -9.073 1.00 25.21 1006 SER B O 1
ATOM 3716 N N . LEU B 2 205 ? 9.672 -0.450 -7.211 1.00 28.36 1007 LEU B N 1
ATOM 3717 C CA . LEU B 2 205 ? 9.914 -1.728 -6.529 1.00 23.19 1007 LEU B CA 1
ATOM 3718 C C . LEU B 2 205 ? 8.607 -2.503 -6.374 1.00 21.94 1007 LEU B C 1
ATOM 3719 O O . LEU B 2 205 ? 8.534 -3.697 -6.674 1.00 25.45 1007 LEU B O 1
ATOM 3724 N N . HIS B 2 206 ? 7.580 -1.806 -5.906 1.00 21.45 1008 HIS B N 1
ATOM 3725 C CA . HIS B 2 206 ? 6.276 -2.412 -5.662 1.00 25.34 1008 HIS B CA 1
ATOM 3726 C C . HIS B 2 206 ? 5.745 -3.164 -6.887 1.00 26.53 1008 HIS B C 1
ATOM 3727 O O . HIS B 2 206 ? 5.311 -4.319 -6.791 1.00 24.11 1008 HIS B O 1
ATOM 3734 N N . TYR B 2 207 ? 5.785 -2.519 -8.046 1.00 24.15 1009 TYR B N 1
ATOM 3735 C CA . TYR B 2 207 ? 5.277 -3.169 -9.246 1.00 28.56 1009 TYR B CA 1
ATOM 3736 C C . TYR B 2 207 ? 6.262 -4.218 -9.761 1.00 24.82 1009 TYR B C 1
ATOM 3737 O O . TYR B 2 207 ? 5.862 -5.191 -10.376 1.00 24.25 1009 TYR B O 1
ATOM 3746 N N . GLY B 2 208 ? 7.547 -4.049 -9.479 1.00 22.66 1010 GLY B N 1
ATOM 3747 C CA . GLY B 2 208 ? 8.481 -5.123 -9.763 1.00 20.57 1010 GLY B CA 1
ATOM 3748 C C . GLY B 2 208 ? 8.121 -6.377 -8.981 1.00 19.12 1010 GLY B C 1
ATOM 3749 O O . GLY B 2 208 ? 8.162 -7.496 -9.505 1.00 23.51 1010 GLY B O 1
ATOM 3750 N N . ILE B 2 209 ? 7.751 -6.189 -7.717 1.00 19.36 1011 ILE B N 1
ATOM 3751 C CA . ILE B 2 209 ? 7.386 -7.315 -6.868 1.00 22.87 1011 ILE B CA 1
ATOM 3752 C C . ILE B 2 209 ? 6.041 -7.897 -7.291 1.00 26.42 1011 ILE B C 1
ATOM 3753 O O . ILE B 2 209 ? 5.860 -9.107 -7.296 1.00 23.64 1011 ILE B O 1
ATOM 3758 N N . MET B 2 210 ? 5.096 -7.040 -7.658 1.00 26.20 1012 MET B N 1
ATOM 3759 C CA . MET B 2 210 ? 3.807 -7.538 -8.138 1.00 30.88 1012 MET B CA 1
ATOM 3760 C C . MET B 2 210 ? 3.993 -8.454 -9.344 1.00 25.71 1012 MET B C 1
ATOM 3761 O O . MET B 2 210 ? 3.339 -9.477 -9.446 1.00 26.34 1012 MET B O 1
ATOM 3766 N N . CYS B 2 211 ? 4.922 -8.103 -10.226 1.00 25.68 1013 CYS B N 1
ATOM 3767 C CA . CYS B 2 211 ? 5.220 -8.940 -11.383 1.00 24.23 1013 CYS B CA 1
ATOM 3768 C C . CYS B 2 211 ? 5.726 -10.318 -10.949 1.00 27.18 1013 CYS B C 1
ATOM 3769 O O . CYS B 2 211 ? 5.253 -11.355 -11.449 1.00 30.00 1013 CYS B O 1
ATOM 3772 N N . LEU B 2 212 ? 6.664 -10.327 -10.004 1.00 25.39 1014 LEU B N 1
ATOM 3773 C CA . LEU B 2 212 ? 7.196 -11.579 -9.466 1.00 29.83 1014 LEU B CA 1
ATOM 3774 C C . LEU B 2 212 ? 6.079 -12.446 -8.916 1.00 25.51 1014 LEU B C 1
ATOM 3775 O O . LEU B 2 212 ? 6.037 -13.644 -9.188 1.00 27.94 1014 LEU B O 1
ATOM 3780 N N . LYS B 2 213 ? 5.168 -11.838 -8.156 1.00 26.17 1015 LYS B N 1
ATOM 3781 C CA . LYS B 2 213 ? 4.035 -12.575 -7.598 1.00 32.97 1015 LYS B CA 1
ATOM 3782 C C . LYS B 2 213 ? 3.169 -13.184 -8.693 1.00 36.08 1015 LYS B C 1
ATOM 3783 O O . LYS B 2 213 ? 2.775 -14.352 -8.622 1.00 35.59 1015 LYS B O 1
ATOM 3789 N N . ARG B 2 214 ? 2.850 -12.382 -9.699 1.00 33.12 1016 ARG B N 1
ATOM 3790 C CA . ARG B 2 214 ? 2.003 -12.867 -10.779 1.00 38.14 1016 ARG B CA 1
ATOM 3791 C C . ARG B 2 214 ? 2.659 -14.022 -11.530 1.00 37.61 1016 ARG B C 1
ATOM 3792 O O . ARG B 2 214 ? 1.970 -14.895 -12.051 1.00 39.50 1016 ARG B O 1
ATOM 3800 N N . LEU B 2 215 ? 3.989 -14.029 -11.549 1.00 34.50 1017 LEU B N 1
ATOM 3801 C CA . LEU B 2 215 ? 4.762 -15.096 -12.177 1.00 34.74 1017 LEU B CA 1
ATOM 3802 C C . LEU B 2 215 ? 5.085 -16.234 -11.215 1.00 34.87 1017 LEU B C 1
ATOM 3803 O O . LEU B 2 215 ? 5.845 -17.141 -11.556 1.00 30.19 1017 LEU B O 1
ATOM 3808 N N . ASN B 2 216 ? 4.506 -16.172 -10.017 1.00 36.70 1018 ASN B N 1
ATOM 3809 C CA . ASN B 2 216 ? 4.708 -17.184 -8.981 1.00 35.78 1018 ASN B CA 1
ATOM 3810 C C . ASN B 2 216 ? 6.188 -17.352 -8.599 1.00 30.54 1018 ASN B C 1
ATOM 3811 O O . ASN B 2 216 ? 6.620 -18.443 -8.217 1.00 29.73 1018 ASN B O 1
ATOM 3816 N N . TYR B 2 217 ? 6.947 -16.260 -8.698 1.00 26.99 1019 TYR B N 1
ATOM 3817 C CA . TYR B 2 217 ? 8.389 -16.249 -8.409 1.00 27.51 1019 TYR B CA 1
ATOM 3818 C C . TYR B 2 217 ? 9.153 -17.286 -9.224 1.00 29.26 1019 TYR B C 1
ATOM 3819 O O . TYR B 2 217 ? 10.133 -17.860 -8.745 1.00 30.68 1019 TYR B O 1
ATOM 3828 N N . ASP B 2 218 ? 8.701 -17.521 -10.452 1.00 31.28 1020 ASP B N 1
ATOM 3829 C CA . ASP B 2 218 ? 9.360 -18.466 -11.354 1.00 30.68 1020 ASP B CA 1
ATOM 3830 C C . ASP B 2 218 ? 10.394 -17.730 -12.198 1.00 31.23 1020 ASP B C 1
ATOM 3831 O O . ASP B 2 218 ? 10.061 -17.140 -13.226 1.00 35.78 1020 ASP B O 1
ATOM 3836 N N . ARG B 2 219 ? 11.650 -17.775 -11.763 1.00 28.38 1021 ARG B N 1
ATOM 3837 C CA . ARG B 2 219 ? 12.726 -17.036 -12.423 1.00 33.05 1021 ARG B CA 1
ATOM 3838 C C . ARG B 2 219 ? 12.894 -17.435 -13.901 1.00 33.83 1021 ARG B C 1
ATOM 3839 O O . ARG B 2 219 ? 13.060 -16.582 -14.786 1.00 26.53 1021 ARG B O 1
ATOM 3847 N N . LYS B 2 220 ? 12.813 -18.734 -14.163 1.00 32.02 1022 LYS B N 1
ATOM 3848 C CA . LYS B 2 220 ? 12.926 -19.248 -15.524 1.00 34.02 1022 LYS B CA 1
ATOM 3849 C C . LYS B 2 220 ? 11.832 -18.687 -16.429 1.00 34.84 1022 LYS B C 1
ATOM 3850 O O . LYS B 2 220 ? 12.098 -18.323 -17.569 1.00 32.24 1022 LYS B O 1
ATOM 3856 N N . ASP B 2 221 ? 10.607 -18.615 -15.911 1.00 33.91 1023 ASP B N 1
ATOM 3857 C CA . ASP B 2 221 ? 9.466 -18.085 -16.658 1.00 35.85 1023 ASP B CA 1
ATOM 3858 C C . ASP B 2 221 ? 9.646 -16.587 -16.962 1.00 34.72 1023 ASP B C 1
ATOM 3859 O O . ASP B 2 221 ? 9.334 -16.116 -18.065 1.00 32.56 1023 ASP B O 1
ATOM 3864 N N . LEU B 2 222 ? 10.136 -15.837 -15.974 1.00 27.67 1024 LEU B N 1
ATOM 3865 C CA . LEU B 2 222 ? 10.420 -14.420 -16.177 1.00 23.74 1024 LEU B CA 1
ATOM 3866 C C . LEU B 2 222 ? 11.457 -14.239 -17.286 1.00 28.88 1024 LEU B C 1
ATOM 3867 O O . LEU B 2 222 ? 11.293 -13.407 -18.181 1.00 28.88 1024 LEU B O 1
ATOM 3872 N N . GLU B 2 223 ? 12.517 -15.035 -17.232 1.00 27.43 1025 GLU B N 1
ATOM 3873 C CA . GLU B 2 223 ? 13.569 -14.969 -18.242 1.00 28.49 1025 GLU B CA 1
ATOM 3874 C C . GLU B 2 223 ? 13.056 -15.360 -19.625 1.00 28.15 1025 GLU B C 1
ATOM 3875 O O . GLU B 2 223 ? 13.349 -14.692 -20.618 1.00 25.37 1025 GLU B O 1
ATOM 3881 N N . ARG B 2 224 ? 12.289 -16.443 -19.687 1.00 27.27 1026 ARG B N 1
ATOM 3882 C CA . ARG B 2 224 ? 11.718 -16.879 -20.960 1.00 29.09 1026 ARG B CA 1
ATOM 3883 C C . ARG B 2 224 ? 10.825 -15.795 -21.557 1.00 31.93 1026 ARG B C 1
ATOM 3884 O O . ARG B 2 224 ? 10.899 -15.491 -22.761 1.00 30.80 1026 ARG B O 1
ATOM 3892 N N . ARG B 2 225 ? 9.979 -15.209 -20.719 1.00 29.61 1027 ARG B N 1
ATOM 3893 C CA . ARG B 2 225 ? 9.000 -14.259 -21.219 1.00 32.24 1027 ARG B CA 1
ATOM 3894 C C . ARG B 2 225 ? 9.684 -12.975 -21.694 1.00 31.01 1027 ARG B C 1
ATOM 3895 O O . ARG B 2 225 ? 9.203 -12.336 -22.630 1.00 26.73 1027 ARG B O 1
ATOM 3903 N N . ARG B 2 226 ? 10.813 -12.620 -21.081 1.00 24.31 1028 ARG B N 1
ATOM 3904 C CA . ARG B 2 226 ? 11.585 -11.457 -21.540 1.00 27.39 1028 ARG B CA 1
ATOM 3905 C C . ARG B 2 226 ? 12.268 -11.750 -22.866 1.00 29.62 1028 ARG B C 1
ATOM 3906 O O . ARG B 2 226 ? 12.338 -10.890 -23.742 1.00 27.59 1028 ARG B O 1
ATOM 3914 N N . GLU B 2 227 ? 12.764 -12.974 -23.017 1.00 25.47 1029 GLU B N 1
ATOM 3915 C CA . GLU B 2 227 ? 13.384 -13.369 -24.270 1.00 33.43 1029 GLU B CA 1
ATOM 3916 C C . GLU B 2 227 ? 12.380 -13.401 -25.431 1.00 35.14 1029 GLU B C 1
ATOM 3917 O O . GLU B 2 227 ? 12.713 -13.005 -26.552 1.00 34.47 1029 GLU B O 1
ATOM 3923 N N . GLU B 2 228 ? 11.152 -13.852 -25.165 1.00 31.03 1030 GLU B N 1
ATOM 3924 C CA . GLU B 2 228 ? 10.149 -14.015 -26.223 1.00 34.91 1030 GLU B CA 1
ATOM 3925 C C . GLU B 2 228 ? 9.372 -12.722 -26.512 1.00 33.48 1030 GLU B C 1
ATOM 3926 O O . GLU B 2 228 ? 8.467 -12.700 -27.340 1.00 34.55 1030 GLU B O 1
ATOM 3932 N N . SER B 2 229 ? 9.747 -11.637 -25.848 1.00 30.68 1031 SER B N 1
ATOM 3933 C CA . SER B 2 229 ? 9.103 -10.350 -26.096 1.00 31.78 1031 SER B CA 1
ATOM 3934 C C . SER B 2 229 ? 10.127 -9.281 -26.492 1.00 28.57 1031 SER B C 1
ATOM 3935 O O . SER B 2 229 ? 9.836 -8.085 -26.449 1.00 31.18 1031 SER B O 1
ATOM 3938 N N . GLN B 2 230 ? 11.320 -9.721 -26.883 1.00 26.99 1032 GLN B N 1
ATOM 3939 C CA . GLN B 2 230 ? 12.400 -8.807 -27.251 1.00 34.97 1032 GLN B CA 1
ATOM 3940 C C . GLN B 2 230 ? 12.086 -7.981 -28.496 1.00 38.58 1032 GLN B C 1
ATOM 3941 O O . GLN B 2 230 ? 12.472 -6.820 -28.581 1.00 42.41 1032 GLN B O 1
ATOM 3947 N N . THR B 2 231 ? 11.393 -8.581 -29.459 1.00 40.81 1033 THR B N 1
ATOM 3948 C CA . THR B 2 231 ? 11.244 -7.966 -30.770 1.00 47.96 1033 THR B CA 1
ATOM 3949 C C . THR B 2 231 ? 9.811 -7.617 -31.155 1.00 50.09 1033 THR B C 1
ATOM 3950 O O . THR B 2 231 ? 9.541 -7.293 -32.310 1.00 55.33 1033 THR B O 1
ATOM 3954 N N . GLN B 2 232 ? 8.889 -7.687 -30.204 1.00 44.03 1034 GLN B N 1
ATOM 3955 C CA . GLN B 2 232 ? 7.519 -7.282 -30.483 1.00 41.23 1034 GLN B CA 1
ATOM 3956 C C . GLN B 2 232 ? 6.902 -6.577 -29.279 1.00 31.48 1034 GLN B C 1
ATOM 3957 O O . GLN B 2 232 ? 7.392 -6.693 -28.161 1.00 32.92 1034 GLN B O 1
ATOM 3963 N N . ILE B 2 233 ? 5.838 -5.821 -29.528 1.00 32.56 1035 ILE B N 1
ATOM 3964 C CA . ILE B 2 233 ? 5.098 -5.149 -28.467 1.00 34.98 1035 ILE B CA 1
ATOM 3965 C C . ILE B 2 233 ? 4.135 -6.149 -27.835 1.00 34.58 1035 ILE B C 1
ATOM 3966 O O . ILE B 2 233 ? 2.959 -6.214 -28.199 1.00 35.63 1035 ILE B O 1
ATOM 3971 N N . ARG B 2 234 ? 4.647 -6.931 -26.894 1.00 27.84 1036 ARG B N 1
ATOM 3972 C CA . ARG B 2 234 ? 3.880 -8.008 -26.280 1.00 33.27 1036 ARG B CA 1
ATOM 3973 C C . ARG B 2 234 ? 4.368 -8.176 -24.862 1.00 28.43 1036 ARG B C 1
ATOM 3974 O O . ARG B 2 234 ? 5.553 -7.950 -24.601 1.00 27.47 1036 ARG B O 1
ATOM 3982 N N . ASP B 2 235 ? 3.476 -8.570 -23.954 1.00 31.16 1037 ASP B N 1
ATOM 3983 C CA . ASP B 2 235 ? 3.889 -8.930 -22.594 1.00 28.57 1037 ASP B CA 1
ATOM 3984 C C . ASP B 2 235 ? 4.719 -7.825 -21.938 1.00 26.09 1037 ASP B C 1
ATOM 3985 O O . ASP B 2 235 ? 5.754 -8.096 -21.335 1.00 25.04 1037 ASP B O 1
ATOM 3990 N N . VAL B 2 236 ? 4.277 -6.577 -22.068 1.00 24.21 1038 VAL B N 1
ATOM 3991 C CA . VAL B 2 236 ? 5.035 -5.451 -21.540 1.00 22.58 1038 VAL B CA 1
ATOM 3992 C C . VAL B 2 236 ? 5.269 -5.575 -20.017 1.00 21.78 1038 VAL B C 1
ATOM 3993 O O . VAL B 2 236 ? 6.287 -5.145 -19.509 1.00 20.53 1038 VAL B O 1
ATOM 3997 N N . MET B 2 237 ? 4.347 -6.204 -19.301 1.00 22.70 1039 MET B N 1
ATOM 3998 C CA . MET B 2 237 ? 4.501 -6.378 -17.850 1.00 24.02 1039 MET B CA 1
ATOM 3999 C C . MET B 2 237 ? 5.866 -6.945 -17.422 1.00 26.66 1039 MET B C 1
ATOM 4000 O O . MET B 2 237 ? 6.388 -6.618 -16.362 1.00 29.39 1039 MET B O 1
ATOM 4005 N N . VAL B 2 238 ? 6.467 -7.767 -18.268 1.00 22.88 1040 VAL B N 1
ATOM 4006 C CA . VAL B 2 238 ? 7.711 -8.452 -17.916 1.00 22.86 1040 VAL B CA 1
ATOM 4007 C C . VAL B 2 238 ? 8.987 -7.663 -18.351 1.00 20.30 1040 VAL B C 1
ATOM 4008 O O . VAL B 2 238 ? 10.114 -7.987 -17.941 1.00 21.83 1040 VAL B O 1
ATOM 4012 N N . TRP B 2 239 ? 8.816 -6.611 -19.150 1.00 21.47 1041 TRP B N 1
ATOM 4013 C CA . TRP B 2 239 ? 9.976 -5.910 -19.738 1.00 24.46 1041 TRP B CA 1
ATOM 4014 C C . TRP B 2 239 ? 10.954 -5.315 -18.724 1.00 20.39 1041 TRP B C 1
ATOM 4015 O O . TRP B 2 239 ? 10.561 -4.631 -17.787 1.00 19.59 1041 TRP B O 1
ATOM 4026 N N . SER B 2 240 ? 12.241 -5.540 -18.974 1.00 20.80 1042 SER B N 1
ATOM 4027 C CA . SER B 2 240 ? 13.311 -4.897 -18.238 1.00 19.76 1042 SER B CA 1
ATOM 4028 C C . SER B 2 240 ? 13.384 -3.416 -18.581 1.00 21.25 1042 SER B C 1
ATOM 4029 O O . SER B 2 240 ? 12.844 -2.968 -19.589 1.00 20.53 1042 SER B O 1
ATOM 4032 N N . ASN B 2 241 ? 14.096 -2.678 -17.744 1.00 17.44 1043 ASN B N 1
ATOM 4033 C CA . ASN B 2 241 ? 14.442 -1.285 -18.003 1.00 17.09 1043 ASN B CA 1
ATOM 4034 C C . ASN B 2 241 ? 15.204 -1.148 -19.327 1.00 22.81 1043 ASN B C 1
ATOM 4035 O O . ASN B 2 241 ? 14.970 -0.220 -20.102 1.00 24.03 1043 ASN B O 1
ATOM 4040 N N . GLU B 2 242 ? 16.110 -2.088 -19.591 1.00 23.49 1044 GLU B N 1
ATOM 4041 C CA . GLU B 2 242 ? 16.862 -2.085 -20.838 1.00 24.88 1044 GLU B CA 1
ATOM 4042 C C . GLU B 2 242 ? 15.938 -2.229 -22.044 1.00 26.43 1044 GLU B C 1
ATOM 4043 O O . GLU B 2 242 ? 16.124 -1.566 -23.071 1.00 25.64 1044 GLU B O 1
ATOM 4049 N N . ARG B 2 243 ? 14.968 -3.129 -21.923 1.00 19.80 1045 ARG B N 1
ATOM 4050 C CA . ARG B 2 243 ? 14.009 -3.371 -22.998 1.00 23.33 1045 ARG B CA 1
ATOM 4051 C C . ARG B 2 243 ? 13.160 -2.121 -23.249 1.00 22.74 1045 ARG B C 1
ATOM 4052 O O . ARG B 2 243 ? 12.854 -1.790 -24.385 1.00 24.62 1045 ARG B O 1
ATOM 4060 N N . VAL B 2 244 ? 12.773 -1.441 -22.178 1.00 20.84 1046 VAL B N 1
ATOM 4061 C CA . VAL B 2 244 ? 12.027 -0.195 -22.319 1.00 19.36 1046 VAL B CA 1
ATOM 4062 C C . VAL B 2 244 ? 12.861 0.849 -23.073 1.00 20.26 1046 VAL B C 1
ATOM 4063 O O . VAL B 2 244 ? 12.349 1.554 -23.953 1.00 22.99 1046 VAL B O 1
ATOM 4067 N N . MET B 2 245 ? 14.141 0.951 -22.728 1.00 19.17 1047 MET B N 1
ATOM 4068 C CA . MET B 2 245 ? 15.046 1.859 -23.443 1.00 17.84 1047 MET B CA 1
ATOM 4069 C C . MET B 2 245 ? 15.157 1.461 -24.920 1.00 19.93 1047 MET B C 1
ATOM 4070 O O . MET B 2 245 ? 15.193 2.310 -25.807 1.00 26.39 1047 MET B O 1
ATOM 4075 N N . GLY B 2 246 ? 15.200 0.162 -25.178 1.00 18.74 1048 GLY B N 1
ATOM 4076 C CA . GLY B 2 246 ? 15.240 -0.348 -26.543 1.00 21.74 1048 GLY B CA 1
ATOM 4077 C C . GLY B 2 246 ? 14.004 0.083 -27.321 1.00 20.73 1048 GLY B C 1
ATOM 4078 O O . GLY B 2 246 ? 14.082 0.413 -28.512 1.00 21.72 1048 GLY B O 1
ATOM 4079 N N . TRP B 2 247 ? 12.868 0.116 -26.631 1.00 23.28 1049 TRP B N 1
ATOM 4080 C CA . TRP B 2 247 ? 11.606 0.507 -27.237 1.00 23.65 1049 TRP B CA 1
ATOM 4081 C C . TRP B 2 247 ? 11.624 1.997 -27.540 1.00 27.71 1049 TRP B C 1
ATOM 4082 O O . TRP B 2 247 ? 11.286 2.398 -28.654 1.00 23.71 1049 TRP B O 1
ATOM 4093 N N . VAL B 2 248 ? 12.041 2.814 -26.572 1.00 19.80 1050 VAL B N 1
ATOM 4094 C CA . VAL B 2 248 ? 12.177 4.244 -26.837 1.00 23.20 1050 VAL B CA 1
ATOM 4095 C C . VAL B 2 248 ? 13.144 4.514 -28.020 1.00 22.41 1050 VAL B C 1
ATOM 4096 O O . VAL B 2 248 ? 12.858 5.332 -28.901 1.00 23.34 1050 VAL B O 1
ATOM 4100 N N . SER B 2 249 ? 14.277 3.823 -28.046 1.00 20.84 1051 SER B N 1
ATOM 4101 C CA . SER B 2 249 ? 15.213 4.004 -29.151 1.00 23.59 1051 SER B CA 1
ATOM 4102 C C . SER B 2 249 ? 14.584 3.630 -30.491 1.00 30.28 1051 SER B C 1
ATOM 4103 O O . SER B 2 249 ? 14.742 4.345 -31.482 1.00 32.28 1051 SER B O 1
ATOM 4106 N N . GLY B 2 250 ? 13.867 2.508 -30.514 1.00 30.94 1052 GLY B N 1
ATOM 4107 C CA . GLY B 2 250 ? 13.212 2.027 -31.721 1.00 30.97 1052 GLY B CA 1
ATOM 4108 C C . GLY B 2 250 ? 12.188 2.993 -32.286 1.00 31.81 1052 GLY B C 1
ATOM 4109 O O . GLY B 2 250 ? 11.840 2.908 -33.457 1.00 34.60 1052 GLY B O 1
ATOM 4110 N N . LEU B 2 251 ? 11.697 3.906 -31.450 1.00 23.85 1053 LEU B N 1
ATOM 4111 C CA . LEU B 2 251 ? 10.733 4.927 -31.877 1.00 24.44 1053 LEU B CA 1
ATOM 4112 C C . LEU B 2 251 ? 11.390 6.071 -32.640 1.00 27.48 1053 LEU B C 1
ATOM 4113 O O . LEU B 2 251 ? 10.710 6.890 -33.249 1.00 29.54 1053 LEU B O 1
ATOM 4118 N N . GLY B 2 252 ? 12.711 6.163 -32.554 1.00 28.14 1054 GLY B N 1
ATOM 4119 C CA . GLY B 2 252 ? 13.413 7.308 -33.103 1.00 27.97 1054 GLY B CA 1
ATOM 4120 C C . GLY B 2 252 ? 13.680 8.377 -32.063 1.00 27.42 1054 GLY B C 1
ATOM 4121 O O . GLY B 2 252 ? 13.879 9.547 -32.384 1.00 26.09 1054 GLY B O 1
ATOM 4122 N N . LEU B 2 253 ? 13.686 7.968 -30.800 1.00 24.03 1055 LEU B N 1
ATOM 4123 C CA . LEU B 2 253 ? 13.995 8.870 -29.708 1.00 25.30 1055 LEU B CA 1
ATOM 4124 C C . LEU B 2 253 ? 15.259 8.427 -29.014 1.00 23.83 1055 LEU B C 1
ATOM 4125 O O . LEU B 2 253 ? 15.334 8.490 -27.799 1.00 22.21 1055 LEU B O 1
ATOM 4130 N N . LYS B 2 254 ? 16.255 7.988 -29.780 1.00 24.20 1056 LYS B N 1
ATOM 4131 C CA . LYS B 2 254 ? 17.381 7.279 -29.172 1.00 23.20 1056 LYS B CA 1
ATOM 4132 C C . LYS B 2 254 ? 18.204 8.152 -28.237 1.00 23.17 1056 LYS B C 1
ATOM 4133 O O . LYS B 2 254 ? 18.723 7.663 -27.237 1.00 22.43 1056 LYS B O 1
ATOM 4139 N N . GLU B 2 255 ? 18.332 9.441 -28.533 1.00 24.14 1057 GLU B N 1
ATOM 4140 C CA . GLU B 2 255 ? 19.214 10.261 -27.704 1.00 24.49 1057 GLU B CA 1
ATOM 4141 C C . GLU B 2 255 ? 18.637 10.458 -26.298 1.00 24.42 1057 GLU B C 1
ATOM 4142 O O . GLU B 2 255 ? 19.357 10.859 -25.395 1.00 28.93 1057 GLU B O 1
ATOM 4148 N N . PHE B 2 256 ? 17.356 10.147 -26.104 1.00 23.78 1058 PHE B N 1
ATOM 4149 C CA . PHE B 2 256 ? 16.746 10.315 -24.781 1.00 23.51 1058 PHE B CA 1
ATOM 4150 C C . PHE B 2 256 ? 16.719 9.019 -23.961 1.00 25.47 1058 PHE B C 1
ATOM 4151 O O . PHE B 2 256 ? 16.573 9.059 -22.739 1.00 23.71 1058 PHE B O 1
ATOM 4159 N N . ALA B 2 257 ? 16.860 7.872 -24.623 1.00 27.13 1059 ALA B N 1
ATOM 4160 C CA . ALA B 2 257 ? 16.660 6.586 -23.947 1.00 24.04 1059 ALA B CA 1
ATOM 4161 C C . ALA B 2 257 ? 17.566 6.405 -22.727 1.00 25.06 1059 ALA B C 1
ATOM 4162 O O . ALA B 2 257 ? 17.130 5.885 -21.701 1.00 23.71 1059 ALA B O 1
ATOM 4164 N N . THR B 2 258 ? 18.819 6.837 -22.846 1.00 26.89 1060 THR B N 1
ATOM 4165 C CA . THR B 2 258 ? 19.809 6.677 -21.785 1.00 30.70 1060 THR B CA 1
ATOM 4166 C C . THR B 2 258 ? 19.383 7.358 -20.490 1.00 28.94 1060 THR B C 1
ATOM 4167 O O . THR B 2 258 ? 19.888 7.039 -19.413 1.00 27.67 1060 THR B O 1
ATOM 4171 N N . ASN B 2 259 ? 18.455 8.299 -20.582 1.00 22.45 1061 ASN B N 1
ATOM 4172 C CA . ASN B 2 259 ? 18.024 9.009 -19.380 1.00 23.34 1061 ASN B CA 1
ATOM 4173 C C . ASN B 2 259 ? 17.182 8.135 -18.446 1.00 25.34 1061 ASN B C 1
ATOM 4174 O O . ASN B 2 259 ? 16.948 8.507 -17.294 1.00 26.74 1061 ASN B O 1
ATOM 4179 N N . LEU B 2 260 ? 16.749 6.967 -18.926 1.00 19.55 1062 LEU B N 1
ATOM 4180 C CA . LEU B 2 260 ? 15.976 6.055 -18.084 1.00 22.16 1062 LEU B CA 1
ATOM 4181 C C . LEU B 2 260 ? 16.881 5.185 -17.211 1.00 24.29 1062 LEU B C 1
ATOM 4182 O O . LEU B 2 260 ? 16.386 4.396 -16.402 1.00 20.45 1062 LEU B O 1
ATOM 4187 N N . THR B 2 261 ? 18.192 5.309 -17.397 1.00 24.75 1063 THR B N 1
ATOM 4188 C CA . THR B 2 261 ? 19.149 4.604 -16.544 1.00 30.67 1063 THR B CA 1
ATOM 4189 C C . THR B 2 261 ? 18.964 5.135 -15.123 1.00 26.23 1063 THR B C 1
ATOM 4190 O O . THR B 2 261 ? 18.951 6.352 -14.915 1.00 23.36 1063 THR B O 1
ATOM 4194 N N . GLU B 2 262 ? 18.774 4.212 -14.180 1.00 24.92 1064 GLU B N 1
ATOM 4195 C CA . GLU B 2 262 ? 18.522 4.489 -12.748 1.00 21.71 1064 GLU B CA 1
ATOM 4196 C C . GLU B 2 262 ? 17.221 5.246 -12.458 1.00 26.15 1064 GLU B C 1
ATOM 4197 O O . GLU B 2 262 ? 17.025 5.781 -11.379 1.00 25.55 1064 GLU B O 1
ATOM 4203 N N . SER B 2 263 ? 16.304 5.234 -13.412 1.00 22.45 1065 SER B N 1
ATOM 4204 C CA . SER B 2 263 ? 15.041 5.929 -13.267 1.00 20.43 1065 SER B CA 1
ATOM 4205 C C . SER B 2 263 ? 13.963 5.092 -12.581 1.00 18.62 1065 SER B C 1
ATOM 4206 O O . SER B 2 263 ? 12.932 5.621 -12.181 1.00 21.23 1065 SER B O 1
ATOM 4209 N N . GLY B 2 264 ? 14.172 3.784 -12.507 1.00 17.72 1066 GLY B N 1
ATOM 4210 C CA . GLY B 2 264 ? 13.137 2.892 -11.997 1.00 16.60 1066 GLY B CA 1
ATOM 4211 C C . GLY B 2 264 ? 12.026 2.588 -12.995 1.00 19.79 1066 GLY B C 1
ATOM 4212 O O . GLY B 2 264 ? 10.994 2.027 -12.633 1.00 20.19 1066 GLY B O 1
ATOM 4213 N N . VAL B 2 265 ? 12.222 2.952 -14.259 1.00 20.16 1067 VAL B N 1
ATOM 4214 C CA . VAL B 2 265 ? 11.192 2.674 -15.256 1.00 19.28 1067 VAL B CA 1
ATOM 4215 C C . VAL B 2 265 ? 11.394 1.273 -15.823 1.00 17.48 1067 VAL B C 1
ATOM 4216 O O . VAL B 2 265 ? 12.472 0.956 -16.333 1.00 23.15 1067 VAL B O 1
ATOM 4220 N N . HIS B 2 266 ? 10.365 0.437 -15.732 1.00 17.70 1068 HIS B N 1
ATOM 4221 C CA . HIS B 2 266 ? 10.414 -0.919 -16.302 1.00 21.40 1068 HIS B CA 1
ATOM 4222 C C . HIS B 2 266 ? 9.017 -1.338 -16.719 1.00 20.90 1068 HIS B C 1
ATOM 4223 O O . HIS B 2 266 ? 8.052 -0.644 -16.422 1.00 23.69 1068 HIS B O 1
ATOM 4230 N N . GLY B 2 267 ? 8.905 -2.479 -17.396 1.00 23.30 1069 GLY B N 1
ATOM 4231 C CA . GLY B 2 267 ? 7.634 -2.890 -17.978 1.00 24.42 1069 GLY B CA 1
ATOM 4232 C C . GLY B 2 267 ? 6.467 -3.078 -17.020 1.00 25.37 1069 GLY B C 1
ATOM 4233 O O . GLY B 2 267 ? 5.332 -2.720 -17.345 1.00 24.18 1069 GLY B O 1
ATOM 4234 N N . ALA B 2 268 ? 6.730 -3.640 -15.840 1.00 24.27 1070 ALA B N 1
ATOM 4235 C CA . ALA B 2 268 ? 5.649 -3.940 -14.901 1.00 19.66 1070 ALA B CA 1
ATOM 4236 C C . ALA B 2 268 ? 5.071 -2.643 -14.355 1.00 23.44 1070 ALA B C 1
ATOM 4237 O O . ALA B 2 268 ? 3.885 -2.553 -14.070 1.00 25.23 1070 ALA B O 1
ATOM 4239 N N . LEU B 2 269 ? 5.910 -1.630 -14.234 1.00 24.50 1071 LEU B N 1
ATOM 4240 C CA . LEU B 2 269 ? 5.422 -0.291 -13.922 1.00 26.02 1071 LEU B CA 1
ATOM 4241 C C . LEU B 2 269 ? 4.519 0.274 -15.032 1.00 24.09 1071 LEU B C 1
ATOM 4242 O O . LEU B 2 269 ? 3.422 0.770 -14.751 1.00 22.38 1071 LEU B O 1
ATOM 4247 N N . LEU B 2 270 ? 4.984 0.214 -16.283 1.00 22.82 1072 LEU B N 1
ATOM 4248 C CA . LEU B 2 270 ? 4.186 0.688 -17.418 1.00 25.73 1072 LEU B CA 1
ATOM 4249 C C . LEU B 2 270 ? 2.866 -0.057 -17.550 1.00 31.02 1072 LEU B C 1
ATOM 4250 O O . LEU B 2 270 ? 1.855 0.529 -17.949 1.00 27.89 1072 LEU B O 1
ATOM 4255 N N . ALA B 2 271 ? 2.871 -1.349 -17.232 1.00 28.56 1073 ALA B N 1
ATOM 4256 C CA . ALA B 2 271 ? 1.677 -2.172 -17.440 1.00 29.02 1073 ALA B CA 1
ATOM 4257 C C . ALA B 2 271 ? 0.716 -2.118 -16.269 1.00 30.17 1073 ALA B C 1
ATOM 4258 O O . ALA B 2 271 ? -0.490 -2.256 -16.458 1.00 33.88 1073 ALA B O 1
ATOM 4260 N N . LEU B 2 272 ? 1.237 -1.928 -15.057 1.00 30.67 1074 LEU B N 1
ATOM 4261 C CA . LEU B 2 272 ? 0.402 -2.076 -13.865 1.00 30.08 1074 LEU B CA 1
ATOM 4262 C C . LEU B 2 272 ? 0.052 -0.757 -13.178 1.00 31.89 1074 LEU B C 1
ATOM 4263 O O . LEU B 2 272 ? -0.910 -0.701 -12.420 1.00 31.24 1074 LEU B O 1
ATOM 4268 N N . ASP B 2 273 ? 0.837 0.289 -13.414 1.00 30.38 1075 ASP B N 1
ATOM 4269 C CA . ASP B 2 273 ? 0.524 1.592 -12.837 1.00 31.21 1075 ASP B CA 1
ATOM 4270 C C . ASP B 2 273 ? -0.332 2.444 -13.781 1.00 31.99 1075 ASP B C 1
ATOM 4271 O O . ASP B 2 273 ? 0.182 3.059 -14.710 1.00 31.57 1075 ASP B O 1
ATOM 4276 N N . GLU B 2 274 ? -1.633 2.500 -13.507 1.00 37.82 1076 GLU B N 1
ATOM 4277 C CA . GLU B 2 274 ? -2.590 3.237 -14.346 1.00 44.98 1076 GLU B CA 1
ATOM 4278 C C . GLU B 2 274 ? -2.392 4.748 -14.322 1.00 45.04 1076 GLU B C 1
ATOM 4279 O O . GLU B 2 274 ? -2.944 5.459 -15.158 1.00 49.30 1076 GLU B O 1
ATOM 4285 N N . THR B 2 275 ? -1.621 5.238 -13.359 1.00 40.48 1077 THR B N 1
ATOM 4286 C CA . THR B 2 275 ? -1.384 6.670 -13.242 1.00 38.89 1077 THR B CA 1
ATOM 4287 C C . THR B 2 275 ? -0.183 7.156 -14.077 1.00 38.61 1077 THR B C 1
ATOM 4288 O O . THR B 2 275 ? -0.023 8.355 -14.316 1.00 40.41 1077 THR B O 1
ATOM 4292 N N . PHE B 2 276 ? 0.663 6.226 -14.509 1.00 28.30 1078 PHE B N 1
ATOM 4293 C CA . PHE B 2 276 ? 1.893 6.574 -15.217 1.00 26.04 1078 PHE B CA 1
ATOM 4294 C C . PHE B 2 276 ? 1.550 6.838 -16.683 1.00 33.26 1078 PHE B C 1
ATOM 4295 O O . PHE B 2 276 ? 1.119 5.933 -17.396 1.00 35.40 1078 PHE B O 1
ATOM 4303 N N . ASP B 2 277 ? 1.704 8.075 -17.139 1.00 31.34 1079 ASP B N 1
ATOM 4304 C CA . ASP B 2 277 ? 1.294 8.377 -18.503 1.00 27.02 1079 ASP B CA 1
ATOM 4305 C C . ASP B 2 277 ? 2.457 8.858 -19.356 1.00 28.85 1079 ASP B C 1
ATOM 4306 O O . ASP B 2 277 ? 3.593 8.924 -18.881 1.00 25.58 1079 ASP B O 1
ATOM 4311 N N . TYR B 2 278 ? 2.173 9.185 -20.618 1.00 25.38 1080 TYR B N 1
ATOM 4312 C CA . TYR B 2 278 ? 3.226 9.542 -21.552 1.00 29.00 1080 TYR B CA 1
ATOM 4313 C C . TYR B 2 278 ? 3.995 10.773 -21.077 1.00 24.86 1080 TYR B C 1
ATOM 4314 O O . TYR B 2 278 ? 5.200 10.856 -21.269 1.00 33.02 1080 TYR B O 1
ATOM 4323 N N . SER B 2 279 ? 3.310 11.718 -20.440 1.00 31.26 1081 SER B N 1
ATOM 4324 C CA . SER B 2 279 ? 3.991 12.917 -19.954 1.00 34.68 1081 SER B CA 1
ATOM 4325 C C . SER B 2 279 ? 4.928 12.615 -18.774 1.00 34.90 1081 SER B C 1
ATOM 4326 O O . SER B 2 279 ? 6.001 13.217 -18.669 1.00 28.73 1081 SER B O 1
ATOM 4329 N N . ASP B 2 280 ? 4.546 11.682 -17.899 1.00 33.01 1082 ASP B N 1
ATOM 4330 C CA . ASP B 2 280 ? 5.460 11.232 -16.846 1.00 30.68 1082 ASP B CA 1
ATOM 4331 C C . ASP B 2 280 ? 6.732 10.656 -17.484 1.00 27.43 1082 ASP B C 1
ATOM 4332 O O . ASP B 2 280 ? 7.854 10.929 -17.046 1.00 25.90 1082 ASP B O 1
ATOM 4337 N N . LEU B 2 281 ? 6.544 9.848 -18.520 1.00 22.63 1083 LEU B N 1
ATOM 4338 C CA . LEU B 2 281 ? 7.665 9.233 -19.226 1.00 21.18 1083 LEU B CA 1
ATOM 4339 C C . LEU B 2 281 ? 8.523 10.283 -19.930 1.00 24.05 1083 LEU B C 1
ATOM 4340 O O . LEU B 2 281 ? 9.755 10.229 -19.870 1.00 23.42 1083 LEU B O 1
ATOM 4345 N N . ALA B 2 282 ? 7.863 11.227 -20.605 1.00 22.66 1084 ALA B N 1
ATOM 4346 C CA . ALA B 2 282 ? 8.549 12.294 -21.334 1.00 25.12 1084 ALA B CA 1
ATOM 4347 C C . ALA B 2 282 ? 9.489 13.067 -20.415 1.00 30.78 1084 ALA B C 1
ATOM 4348 O O . ALA B 2 282 ? 10.593 13.445 -20.812 1.00 31.24 1084 ALA B O 1
ATOM 4350 N N . LEU B 2 283 ? 9.045 13.278 -19.178 1.00 30.92 1085 LEU B N 1
ATOM 4351 C CA . LEU B 2 283 ? 9.826 14.001 -18.191 1.00 29.24 1085 LEU B CA 1
ATOM 4352 C C . LEU B 2 283 ? 11.050 13.197 -17.785 1.00 28.43 1085 LEU B C 1
ATOM 4353 O O . LEU B 2 283 ? 12.149 13.741 -17.677 1.00 23.78 1085 LEU B O 1
ATOM 4358 N N . LEU B 2 284 ? 10.860 11.900 -17.561 1.00 23.56 1086 LEU B N 1
ATOM 4359 C CA . LEU B 2 284 ? 11.956 11.019 -17.198 1.00 29.00 1086 LEU B CA 1
ATOM 4360 C C . LEU B 2 284 ? 12.934 10.843 -18.362 1.00 29.69 1086 LEU B C 1
ATOM 4361 O O . LEU B 2 284 ? 14.135 10.665 -18.155 1.00 22.17 1086 LEU B O 1
ATOM 4366 N N . LEU B 2 285 ? 12.414 10.901 -19.584 1.00 22.84 1087 LEU B N 1
ATOM 436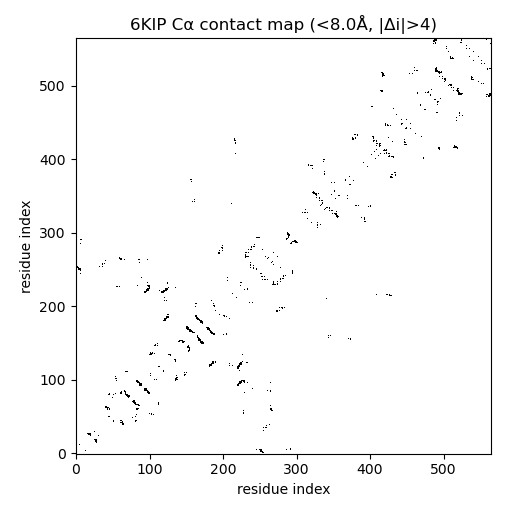7 C CA . LEU B 2 285 ? 13.266 10.893 -20.763 1.00 24.69 1087 LEU B CA 1
ATOM 4368 C C . LEU B 2 285 ? 13.954 12.241 -20.954 1.00 24.91 1087 LEU B C 1
ATOM 4369 O O . LEU B 2 285 ? 14.869 12.361 -21.761 1.00 22.93 1087 LEU B O 1
ATOM 4374 N N . GLN B 2 286 ? 13.492 13.247 -20.215 1.00 25.32 1088 GLN B N 1
ATOM 4375 C CA . GLN B 2 286 ? 14.007 14.621 -20.306 1.00 28.26 1088 GLN B CA 1
ATOM 4376 C C . GLN B 2 286 ? 13.884 15.193 -21.715 1.00 33.03 1088 GLN B C 1
ATOM 4377 O O . GLN B 2 286 ? 14.782 15.886 -22.194 1.00 40.23 1088 GLN B O 1
ATOM 4383 N N . ILE B 2 287 ? 12.768 14.902 -22.379 1.00 25.42 1089 ILE B N 1
ATOM 4384 C CA . ILE B 2 287 ? 12.479 15.507 -23.671 1.00 26.02 1089 ILE B CA 1
ATOM 4385 C C . ILE B 2 287 ? 12.082 16.959 -23.438 1.00 35.87 1089 ILE B C 1
ATOM 4386 O O . ILE B 2 287 ? 11.205 17.229 -22.618 1.00 38.27 1089 ILE B O 1
ATOM 4391 N N . PRO B 2 288 ? 12.752 17.905 -24.124 1.00 34.49 1090 PRO B N 1
ATOM 4392 C CA . PRO B 2 288 ? 12.387 19.321 -23.994 1.00 32.44 1090 PRO B CA 1
ATOM 4393 C C . PRO B 2 288 ? 10.967 19.583 -24.457 1.00 32.53 1090 PRO B C 1
ATOM 4394 O O . PRO B 2 288 ? 10.524 18.958 -25.424 1.00 32.98 1090 PRO B O 1
ATOM 4398 N N . THR B 2 289 ? 10.279 20.515 -23.802 1.00 34.39 1091 THR B N 1
ATOM 4399 C CA . THR B 2 289 ? 8.937 20.895 -24.227 1.00 36.70 1091 THR B CA 1
ATOM 4400 C C . THR B 2 289 ? 8.978 21.504 -25.628 1.00 43.52 1091 THR B C 1
ATOM 4401 O O . THR B 2 289 ? 7.992 21.441 -26.372 1.00 47.26 1091 THR B O 1
ATOM 4405 N N . GLN B 2 290 ? 10.117 22.088 -25.996 1.00 39.78 1092 GLN B N 1
ATOM 4406 C CA . GLN B 2 290 ? 10.255 22.651 -27.335 1.00 39.14 1092 GLN B CA 1
ATOM 4407 C C . GLN B 2 290 ? 10.218 21.542 -28.393 1.00 35.39 1092 GLN B C 1
ATOM 4408 O O . GLN B 2 290 ? 9.761 21.772 -29.508 1.00 42.60 1092 GLN B O 1
ATOM 4414 N N . ASN B 2 291 ? 10.683 20.340 -28.050 1.00 33.73 1093 ASN B N 1
ATOM 4415 C CA . ASN B 2 291 ? 10.632 19.219 -28.996 1.00 38.93 1093 ASN B CA 1
ATOM 4416 C C . ASN B 2 291 ? 9.229 18.595 -29.034 1.00 37.48 1093 ASN B C 1
ATOM 4417 O O . ASN B 2 291 ? 9.011 17.464 -28.590 1.00 34.05 1093 ASN B O 1
ATOM 4422 N N . ALA B 2 292 ? 8.292 19.361 -29.585 1.00 41.27 1094 ALA B N 1
ATOM 4423 C CA . ALA B 2 292 ? 6.872 19.022 -29.601 1.00 43.27 1094 ALA B CA 1
ATOM 4424 C C . ALA B 2 292 ? 6.553 17.791 -30.441 1.00 36.37 1094 ALA B C 1
ATOM 4425 O O . ALA B 2 292 ? 5.671 17.009 -30.091 1.00 33.24 1094 ALA B O 1
ATOM 4427 N N . GLN B 2 293 ? 7.248 17.632 -31.559 1.00 34.58 1095 GLN B N 1
ATOM 4428 C CA . GLN B 2 293 ? 7.038 16.473 -32.420 1.00 36.93 1095 GLN B CA 1
ATOM 4429 C C . GLN B 2 293 ? 7.414 15.197 -31.657 1.00 35.78 1095 GLN B C 1
ATOM 4430 O O . GLN B 2 293 ? 6.714 14.186 -31.724 1.00 32.53 1095 GLN B O 1
ATOM 4436 N N . ALA B 2 294 ? 8.518 15.257 -30.921 1.00 33.38 1096 ALA B N 1
ATOM 4437 C CA . ALA B 2 294 ? 8.967 14.117 -30.137 1.00 29.00 1096 ALA B CA 1
ATOM 4438 C C . ALA B 2 294 ? 7.940 13.763 -29.063 1.00 27.95 1096 ALA B C 1
ATOM 4439 O O . ALA B 2 294 ? 7.708 12.598 -28.765 1.00 30.31 1096 ALA B O 1
ATOM 4441 N N . ARG B 2 295 ? 7.305 14.774 -28.494 1.00 29.69 1097 ARG B N 1
ATOM 4442 C CA . ARG B 2 295 ? 6.331 14.524 -27.446 1.00 27.80 1097 ARG B CA 1
ATOM 4443 C C . ARG B 2 295 ? 5.035 13.956 -28.020 1.00 30.23 1097 ARG B C 1
ATOM 4444 O O . ARG B 2 295 ? 4.432 13.075 -27.416 1.00 29.67 1097 ARG B O 1
ATOM 4452 N N . GLN B 2 296 ? 4.621 14.445 -29.188 1.00 30.06 1098 GLN B N 1
ATOM 4453 C CA . GLN B 2 296 ? 3.456 13.894 -29.880 1.00 38.00 1098 GLN B CA 1
ATOM 4454 C C . GLN B 2 296 ? 3.677 12.439 -30.298 1.00 37.13 1098 GLN B C 1
ATOM 4455 O O . GLN B 2 296 ? 2.789 11.597 -30.164 1.00 31.41 1098 GLN B O 1
ATOM 4461 N N . LEU B 2 297 ? 4.862 12.163 -30.829 1.00 28.44 1099 LEU B N 1
ATOM 4462 C CA . LEU B 2 297 ? 5.248 10.810 -31.199 1.00 30.32 1099 LEU B CA 1
ATOM 4463 C C . LEU B 2 297 ? 5.193 9.879 -29.987 1.00 28.20 1099 LEU B C 1
ATOM 4464 O O . LEU B 2 297 ? 4.644 8.781 -30.070 1.00 29.57 1099 LEU B O 1
ATOM 4469 N N . LEU B 2 298 ? 5.765 10.318 -28.868 1.00 29.24 1100 LEU B N 1
ATOM 4470 C C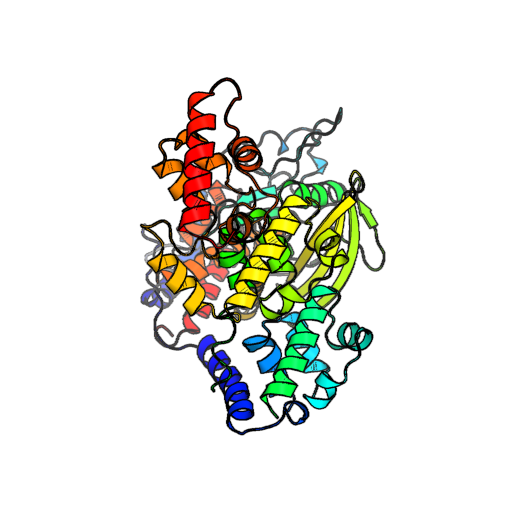A . LEU B 2 298 ? 5.778 9.500 -27.663 1.00 25.81 1100 LEU B CA 1
ATOM 4471 C C . LEU B 2 298 ? 4.343 9.231 -27.201 1.00 29.50 1100 LEU B C 1
ATOM 4472 O O . LEU B 2 298 ? 4.011 8.120 -26.799 1.00 29.64 1100 LEU B O 1
ATOM 4477 N N . GLU B 2 299 ? 3.491 10.248 -27.274 1.00 31.03 1101 GLU B N 1
ATOM 4478 C CA . GLU B 2 299 ? 2.109 10.102 -26.829 1.00 33.00 1101 GLU B CA 1
ATOM 4479 C C . GLU B 2 299 ? 1.410 8.989 -27.596 1.00 31.71 1101 GLU B C 1
ATOM 4480 O O . GLU B 2 299 ? 0.771 8.121 -27.002 1.00 30.04 1101 GLU B O 1
ATOM 4486 N N . LYS B 2 300 ? 1.544 9.032 -28.919 1.00 35.54 1102 LYS B N 1
ATOM 4487 C CA . LYS B 2 300 ? 0.905 8.074 -29.812 1.00 36.83 1102 LYS B CA 1
ATOM 4488 C C . LYS B 2 300 ? 1.510 6.675 -29.663 1.00 36.25 1102 LYS B C 1
ATOM 4489 O O . LYS B 2 300 ? 0.792 5.681 -29.617 1.00 31.67 1102 LYS B O 1
ATOM 4495 N N . GLU B 2 301 ? 2.833 6.595 -29.569 1.00 29.07 1103 GLU B N 1
ATOM 4496 C CA . GLU B 2 301 ? 3.479 5.296 -29.414 1.00 28.21 1103 GLU B CA 1
ATOM 4497 C C . GLU B 2 301 ? 3.192 4.663 -28.050 1.00 28.15 1103 GLU B C 1
ATOM 4498 O O . GLU B 2 301 ? 3.034 3.442 -27.944 1.00 26.15 1103 GLU B O 1
ATOM 4504 N N . PHE B 2 302 ? 3.119 5.495 -27.019 1.00 25.97 1104 PHE B N 1
ATOM 4505 C CA . PHE B 2 302 ? 2.837 5.023 -25.667 1.00 26.88 1104 PHE B CA 1
ATOM 4506 C C . PHE B 2 302 ? 1.435 4.413 -25.619 1.00 28.29 1104 PHE B C 1
ATOM 4507 O O . PHE B 2 302 ? 1.232 3.360 -25.012 1.00 28.06 1104 PHE B O 1
ATOM 4515 N N . SER B 2 303 ? 0.482 5.074 -26.275 1.00 27.97 1105 SER B N 1
ATOM 4516 C CA . SER B 2 303 ? -0.891 4.578 -26.385 1.00 37.28 1105 SER B CA 1
ATOM 4517 C C . SER B 2 303 ? -0.905 3.214 -27.041 1.00 37.67 1105 SER B C 1
ATOM 4518 O O . SER B 2 303 ? -1.609 2.301 -26.609 1.00 37.50 1105 SER B O 1
ATOM 4521 N N . ASN B 2 304 ? -0.112 3.096 -28.099 1.00 31.76 1106 ASN B N 1
ATOM 4522 C CA . ASN B 2 304 ? -0.001 1.861 -28.845 1.00 36.76 1106 ASN B CA 1
ATOM 4523 C C . ASN B 2 304 ? 0.601 0.762 -27.979 1.00 34.37 1106 ASN B C 1
ATOM 4524 O O . ASN B 2 304 ? 0.141 -0.376 -28.015 1.00 32.08 1106 ASN B O 1
ATOM 4529 N N . LEU B 2 305 ? 1.613 1.123 -27.190 1.00 30.38 1107 LEU B N 1
ATOM 4530 C CA . LEU B 2 305 ? 2.298 0.180 -26.305 1.00 31.78 1107 LEU B CA 1
ATOM 4531 C C . LEU B 2 305 ? 1.361 -0.421 -25.265 1.00 32.11 1107 LEU B C 1
ATOM 4532 O O . LEU B 2 305 ? 1.425 -1.614 -24.971 1.00 31.92 1107 LEU B O 1
ATOM 4537 N N . ILE B 2 306 ? 0.507 0.425 -24.700 1.00 30.63 1108 ILE B N 1
ATOM 4538 C CA . ILE B 2 306 ? -0.405 0.014 -23.645 1.00 33.08 1108 ILE B CA 1
ATOM 4539 C C . ILE B 2 306 ? -1.544 -0.806 -24.230 1.00 32.46 1108 ILE B C 1
ATOM 4540 O O . ILE B 2 306 ? -1.898 -1.869 -23.715 1.00 41.34 1108 ILE B O 1
ATOM 4545 N N . SER B 2 307 ? -2.093 -0.309 -25.331 1.00 30.65 1109 SER B N 1
ATOM 4546 C CA . SER B 2 307 ? -3.159 -0.996 -26.032 1.00 36.60 1109 SER B CA 1
ATOM 4547 C C . SER B 2 307 ? -2.748 -2.403 -26.474 1.00 42.30 1109 SER B C 1
ATOM 4548 O O . SER B 2 307 ? -3.491 -3.358 -26.276 1.00 45.52 1109 SER B O 1
ATOM 4551 N N . LEU B 2 308 ? -1.557 -2.522 -27.059 1.00 43.21 1110 LEU B N 1
ATOM 4552 C CA . LEU B 2 308 ? -1.113 -3.783 -27.655 1.00 42.94 1110 LEU B CA 1
ATOM 4553 C C . LEU B 2 308 ? -0.389 -4.725 -26.703 1.00 46.64 1110 LEU B C 1
ATOM 4554 O O . LEU B 2 308 ? -0.359 -5.930 -26.940 1.00 51.91 1110 LEU B O 1
ATOM 4559 N N . GLY B 2 309 ? 0.211 -4.193 -25.644 1.00 38.03 1111 GLY B N 1
ATOM 4560 C CA . GLY B 2 309 ? 1.040 -5.025 -24.796 1.00 37.49 1111 GLY B CA 1
ATOM 4561 C C . GLY B 2 309 ? 0.579 -5.204 -23.361 1.00 37.93 1111 GLY B C 1
ATOM 4562 O O . GLY B 2 309 ? 1.249 -5.889 -22.585 1.00 40.37 1111 GLY B O 1
ATOM 4563 N N . THR B 2 310 ? -0.544 -4.591 -22.993 1.00 37.59 1112 THR B N 1
ATOM 4564 C CA . THR B 2 310 ? -1.026 -4.664 -21.610 1.00 39.87 1112 THR B CA 1
ATOM 4565 C C . THR B 2 310 ? -2.521 -4.918 -21.539 1.00 46.93 1112 THR B C 1
ATOM 4566 O O . THR B 2 310 ? -3.151 -5.287 -22.528 1.00 39.77 1112 THR B O 1
ATOM 4570 N N . ASP B 2 311 ? -3.079 -4.688 -20.356 1.00 55.57 1113 ASP B N 1
ATOM 4571 C CA . ASP B 2 311 ? -4.511 -4.810 -20.137 1.00 62.94 1113 ASP B CA 1
ATOM 4572 C C . ASP B 2 311 ? -5.126 -3.507 -19.624 1.00 64.89 1113 ASP B C 1
ATOM 4573 O O . ASP B 2 311 ? -6.318 -3.460 -19.327 1.00 73.66 1113 ASP B O 1
ATOM 4578 N N . ARG B 2 312 ? -4.314 -2.457 -19.515 1.00 56.47 1114 ARG B N 1
ATOM 4579 C CA . ARG B 2 312 ? -4.828 -1.126 -19.206 1.00 54.20 1114 ARG B CA 1
ATOM 4580 C C . ARG B 2 312 ? -5.725 -0.656 -20.352 1.00 60.89 1114 ARG B C 1
ATOM 4581 O O . ARG B 2 312 ? -6.722 0.037 -20.139 1.00 68.36 1114 ARG B O 1
#

CATH classification: 3.90.190.10

GO terms:
  GO:0007157 heterophilic cell-cell adhesion (P, IDA)
  GO:0097105 presynaptic membrane assembly (P, IMP)
  GO:0050775 positive regulation of dendrite morphogenesis (P, IMP)
  GO:0051965 positive regulation of synapse assembly (P, IDA)
  GO:0005515 protein binding (F, IPI)
  GO:0046426 negative regulation of receptor signaling pathway via JAK-STAT (P, IMP)
  GO:0050776 regulation of immune response (P, IMP)
  GO:0030182 neuron differentiation (P, IDA)
  GO:0097105 presynaptic membrane assembly (P, IDA)
  GO:0099560 synaptic membrane adhesion (P, IDA)
  GO:0061003 positive regulation of dendritic spine morphogenesis (P, IDA)
  GO:0050839 cell adhesion molecule binding (F, IPI)
  GO:0005102 signaling receptor binding (F, IPI)
  GO:0098978 glutamatergic synapse (C, IDA)
  GO:0098978 glutamatergic synapse (C, IMP)
  GO:0042734 presynaptic membrane (C, IDA)
  GO:0042734 presynaptic membrane (C, IMP)
  GO:0099151 regulation of postsynaptic density assembly (P, IDA)
  GO:0099151 regulation of postsynaptic density assembly (P, IMP)
  GO:0098685 Schaffer collateral - CA1 synapse (C, IDA)

Organism: Mus musculus (NCBI:txid10090)

Radius of gyration: 26.87 Å; Cα contacts (8 Å, |Δi|>4): 957; chains: 2; bounding box: 84×66×57 Å

B-factor: mean 35.62, std 17.55, range [10.32, 149.89]

Solvent-accessible surface area: 26158 Å² total; per-residue (Å²): 183,125,5,69,8,45,5,187,56,0,139,61,49,20,72,98,15,79,90,92,78,115,90,69,140,35,41,18,3,43,66,1,33,115,73,3,80,107,77,120,26,150,76,105,12,2,90,74,110,31,0,142,110,16,17,50,84,124,110,6,17,2,18,50,84,30,22,0,52,2,117,102,47,237,90,85,128,8,10,36,0,6,1,0,0,20,0,52,16,61,157,65,134,105,6,8,0,0,1,7,0,3,28,55,114,4,8,77,25,2,7,6,0,3,26,59,44,67,1,9,5,2,0,0,0,2,65,26,158,4,86,85,141,88,46,2,59,68,3,17,10,79,160,206,66,27,158,30,73,60,2,36,0,50,32,72,29,102,15,110,26,126,63,9,32,0,28,10,4,93,5,32,5,48,140,87,50,113,18,71,41,5,7,2,0,11,4,37,68,9,48,73,137,45,43,14,196,44,0,118,14,1,23,84,1,10,39,40,0,53,106,5,24,102,30,2,2,25,86,11,10,0,0,0,0,3,37,6,0,0,6,25,0,0,0,0,0,0,0,9,11,5,11,52,61,0,79,70,84,13,28,2,14,0,12,82,11,0,70,80,0,47,70,18,0,18,32,0,0,82,62,57,84,26,0,83,2,0,2,100,0,0,48,38,43,3,34,27,34,57,118,62,109,147,18,83,37,61,3,81,148,59,82,104,48,128,140,34,49,105,64,0,53,100,5,1,137,133,50,72,62,2,57,60,2,78,10,82,12,0,8,0,0,0,47,38,20,9,26,9,20,37,2,2,13,40,21,0,166,66,68,1,136,26,0,40,83,1,38,121,29,50,57,98,58,3,82,158,46,0,20,0,32,22,63,0,0,28,15,1,0,105,15,0,16,120,59,1,66,72,71,14,119,76,163,27,91,18,72,62,33,72,21,38,3,50,16,0,0,82,61,4,1,45,13,4,0,1,46,58,15,56,26,86,1,1,22,1,1,0,8,6,74,0,3,74,99,18,77,136,148,27,23,128,40,54,0,66,1,121,64,75,57,28,38,57,0,2,95,36,1,14,42,6,1,96,150,12,126,71,65,65,151,38,4,67,106,62,41,131,86,1,91,134,76,52,121,32,0,24,2,2,16,10,132,27,0,40,40,12,0,27,70,33,59,6,144,125,21,6,100,51,0,72,83,11,0,0,2,0,2,0,0,9,24,12,129,108,5,62,61,50,58,0,0,131,52,0,116,6,55,108,155,63,51,151,16,45,115,57,0,80,138,36,10,66,56,0,23,86,113,10,24,153,98

Secondary structure (DSSP, 8-state):
----EEGGGHHHHHHHHH---SS-SS-HHHHHHHHTTT------GGGSGGGGGG-SSTT----GGGB-PPPPBTTBTTTT--SEEEE--SSSTT-EEEEEPPPGGGHHHHHHHHHHTT--EEEE-S-SEETTEESS---S-SSS-EEETTEEEEEEEEEEETTEEEEEEEEEETTT--EEEEEEEEE----SSS--S-SHHHHHHHHHHHHHHHHTT--SPEEEEESSSSSHHHHHHHHHHHHHHHHHHSEE-HHHHHHHHHTTSTTSS-SHHHHHHHHHHHHHHHTTBGGG-/---S-BHHHHHHHHHHHHHHHHHHTT--GGG-BHHHHHHHIIIII---HHHHHHHHHH--BHHHHHT--HHHHHHHT----HHHHHHHHHHHHHHHHHT---S-SS--TTSHHHIIIIIHHHTT-GGGHHHHHHTT--HHHHTT--HHHHHTTT----HHHHHHHHHHHHHHHHTTT-HHHHHHHHHTTSSSS--GGG--HHHHHHHHHHTT-HHHHGGGTTS---HHHHHH-TT--HHHHHHHTT--TT-HHHHHHHHHHHHHHHHHHS--

InterPro domains:
  IPR000242 Tyrosine-specific protein phosphatase, PTPase domain [PF00102] (1380-1611)
  IPR000242 Tyrosine-specific protein phosphatase, PTPase domain [PF00102] (1669-1902)
  IPR000242 Tyrosine-specific protein phosphatase, PTPase domain [PR00700] (1409-1416)
  IPR000242 Tyrosine-specific protein phosphatase, PTPase domain [PR00700] (1425-1445)
  IPR000242 Tyrosine-specific protein phosphatase, PTPase domain [PR00700] (1509-1526)
  IPR000242 Tyrosine-specific protein phosphatase, PTPase domain [PR00700] (1548-1566)
  IPR000242 Tyrosine-specific protein phosphatase, PTPase domain [PR00700] (1579-1594)
  IPR000242 Tyrosine-specific protein phosphatase, PTPase domain [PR00700] (1595-1605)
  IPR000242 Tyrosine-specific protein phosphatase, PTPase domain [PS50055] (1357-1612)
  IPR000242 Tyrosine-specific protein phosphatase, PTPase domain [PS50055] (1644-1903)
  IPR000242 Tyrosine-specific protein phosphatase, PTPase domain [SM00194] (1356-1614)
  IPR000242 Tyrosine-specific protein phosphatase, PTPase domain [SM00194] (1643-1905)
  IPR000387 Tyrosine-specific protein phosphatases domain [PS50056] (1532-1603)
  IPR000387 Tyrosine-specific protein phosphatases domain [PS50056] (1821-1894)
  IPR003595 Protein-tyrosine phosphatase, catalytic [SM00404] (1510-1611)
  IPR003595 Protein-tyrosine phosphatase, catalytic [SM00404] (1799-1902)
  IPR003598 Immunoglobulin subtype 2 [SM00408] (36-105)
  IPR003598 Immunoglobulin subtype 2 [SM00408] (138-214)
  IPR003598 Immunoglobulin subtype 2 [SM00408] (248-309)
  IPR003599 Immunoglobulin domain subtype [SM00409] (30-116)

Foldseek 3Di:
DDQKFFLLCLVVVLVQQQDDDDDDPDGNLVVLVVVLVVADADADLCPPPLNVVQALDNPFAFHPVFAQFFDDDPPRPSLRDHRWGFDQAQPGGSQEIQFFAGDPVCLLVVVSSCVVQQAQAEEEEEDCQFPRGGLHDPSADDAAWDDSDQKIKGWDDWDDDPFWIKTKIWIARNVPGDIDIHIYIYGRQADSDFGDPACVSVVVSLVVRVVVCVVVVRPTHYYYYTRRRAAVVLLSRLLNRQLVCCVVPRMGRSSVSSSSVCVTTNCHNPDSRSSSVSSRHSSVSSVVDPVND/DDDDDDDVNVVLVVLLVLQVCCQVVLPALQARFLSNVLSCCCQALNDDPQLSVLSSVQPTGSNSLLPADLVRSCVSSVDDQPLLSVSSNLSSVVRNVSSVVVPDSVHPPFWLCCVQVPLCVQLLANVLSVLSVVSRPTLSCLVVDDPVCCVPSSVNVDPVLVVLSVLSNVLCVVVVVPPVVLVVVQVVCQPHLAQLLSFGLVSVLVLCVVLVNNVLSCLSRSVSDGRSCLAPPPVCALVNVCVSSVPDVVVVVSSVSSRVVSVVSRVHYHDD

Sequence (565 aa):
MNTEVPARNLYAYIQKLTQIETGENVTGMELEFKRLASSTSRFISANLPCNKFKNRLVNIMPYESTRVCLQPIRGVEGSDYINASFLDGYRQQKAYIATQGPLAETTEDFWRMLWEHNSTIVVMLTKLREMGREKCHQYWPAERSARYQYFVVDPMAEYNMPQYILREFKVTDARDGQSRTVRQFQFTDWPEQGVPKSGEGFIDFIGQVHKTKEQFGQDGPISVHCSAGVGRTGVFITLSIVLERMRYEGVVDIFQTVKMLRTQRPAMVQTEDQYQFCYRAALEYLGSFDHYAKLTGPGDKDRRNKRKHELLEEACRQGLPFAAWDGPTVVSWLELWVGMPAWYVAACRANVKSGAIMANLSDTEIQREIGISNPLHRLKLRLAIQEMVSLTSWEQILAYGDMNHEWVGNDWLPSLGLPQYRSYFMESLVDARMLDHLNKKELRGQLKMVDSFHRVSLHYGIMCLKRLNYDRKDLERRREESQTQIRDVMVWSNERVMGWVSGLGLKEFATNLTESGVHGALLALDETFDYSDLALLLQIPTQNAQARQLLEKEFSNLISLGTDR

Nearest PDB structures (foldseek):
  6kip-assembly1_A  TM=1.003E+00  e=1.096E-64  Mus musculus
  6kr4-assembly1_A  TM=9.935E-01  e=3.858E-56  Homo sapiens
  2fh7-assembly1_A  TM=9.932E-01  e=1.057E-55  Homo sapiens
  1lar-assembly2_B  TM=9.844E-01  e=5.842E-56  Homo sapiens
  6kr4-assembly2_B  TM=9.898E-01  e=6.255E-55  Homo sapiens